Protein AF-A0A4U1FIQ8-F1 (afdb_monomer_lite)

Foldseek 3Di:
DVVVVVVVVVVVVVVVVVVVVVVVVVVVVVVVVVVVVVVVVVVVVVVVVVVVVVVVVVVVVVVVVVVVVVVVVVVVVVVVVVVVVVVVVVVVVVVVVVVVVVVCVVCVVVVVVVLVVLCVVLVVVVLVVLVVVLVVLLVVLVVLLVVLLVVLVVLLVVLVVLLVVLLVLVVVLLVVLVVLLVVVLVLLVVVLVLLVVVLVVCVVCPPPNPPDPPCLVPLVVNLVSLVVSLVVLVVSLCQLDPDNLVVSVVSLVVSVVSLVVSLVSVVLLQQLLQPLVRHTDPLNVLSVVLVVLVVLQSVQSNCSSNVVLCLNPLSVVLSVLSVVLSVLSVVCSVPVPPPDPSVVVSSVSSVVSSVSSVVNSVSRPDDPPPRDDQDDPRSSVVSSVSSVVSSVVSVVSSVVSSVVLVVLSVVLSVLSVVLSVLVSVLSRDDDDDPPPDDPVVPVVVVVSVVSVVVSVVSVVVSVVSSVSSVVSSCSSCVVVVVVVLVVVCVVDVDDSPPVVVVSVVD

InterPro 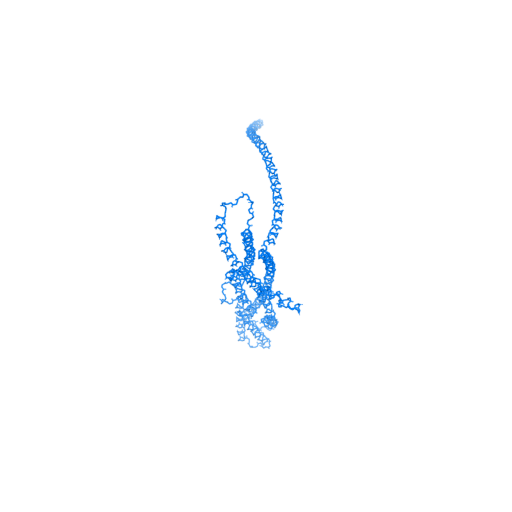domains:
  IPR052845 Axonemal dynein light chain domain-containing protein [PTHR23052] (1-506)

Organism: Monodon monoceros (NCBI:txid40151)

Radius of gyration: 51.22 Å; chains: 1; bounding box: 124×39×164 Å

pLDDT: mean 81.94, std 13.58, range [38.56, 96.5]

Sequence (506 aa):
MLDQIAWHMTDFYKDMVTQRVMDQRILEELYNFNNVIEELTRELCLVQAHDMKLTKEAEKAHRALAQALLDAEKNARIVEEYHDLYTLQRGRMESDIKQLMAERDIWSSATYELSVKVIERNKVMLAKRLYLNEKGWNKYAKHFIILLSTKDTADLAMLQKLTEKWRNLVNKFKQEVEQNEESTREKLQSVKDGLVKWQQFFRNNTGKDILSRSKENRFESVVPDFKQWQKMLTEDKDKFSGDLLVSKYDCLKIIKHLQESWADIGLGIFSRHKNMEGKLPPEQKHMEEIVKSTGRLYKEFEIRINGDNGISKILPSLVSSLEFCSFKLESLLEFPELLLEEWEGLNEKINEMRSQLDASLNVIGTVPQYIDVDSGSVLQTHIFNMIQQWLLKIGNEVNNGNMELQRQMDELHIPMIQWMVNFLILMVPDFPDPDTVIKLEEESAEKRDLGIAKLELDAIALAKLLSRYSIYLSSCCKEMVTAMALSKAGHLGKNPTKELNELDKM

Secondary structure (DSSP, 8-state):
--HHHHHHHHHHHHHHHHHHHHHHHHHHHHHHHHHHHHHHHHHHHHHHHHHHHHHHHHHHHHHHHHHHHHHHHHHHHHHHHHHHHHHHHHHHHHHHHHHHHHHHHHHHHHHHHHHHHHHHHTT-HHHHHHHHHHHHHHHHHHHHHHHHHHHHHHHHHHHHHHHHHHHHHHHHHHHHHHHHHHHHHHHHHHHHHHHHHHHHHHHHS-SS-S--TT-HHHHTTHHHHHHHHHHHHHHHHHTTSHHHHHHHHHHHHHHHHHHHHHHHHHHHHHHHS--TT-PPPTHHHHHHHHHHHHHHHHHHHHHHHHTTTTHHHHHHHHHHHHHHHHHHHHHHHH-TT-TTHHHHHHHHHHHHHHHHHHHHHHHTTPPPTTS-S--THHHHHHHHHHHHHHHHHHHHHHHHHHHHHHHHHHHHHHHHHHHHHHHHHHHSPP---TTS-TTSHHHHHHHHHHHHHHHHHHHHHHHHHHHHHHHHHHHHHHHHHHHHHHHHHHH--S-THHHHHHHTT-

Structure (mmCIF, N/CA/C/O backbone):
data_AF-A0A4U1FIQ8-F1
#
_entry.id   AF-A0A4U1FIQ8-F1
#
loop_
_atom_site.group_PDB
_atom_site.id
_atom_site.type_symbol
_atom_site.label_atom_id
_atom_site.label_alt_id
_atom_site.label_comp_id
_atom_site.label_asym_id
_atom_site.label_entity_id
_atom_site.label_seq_id
_atom_site.pdbx_PDB_ins_code
_atom_site.Cartn_x
_atom_site.Cartn_y
_atom_site.Cartn_z
_atom_site.occupancy
_atom_site.B_iso_or_equiv
_atom_site.auth_seq_id
_atom_site.auth_comp_id
_atom_site.auth_asym_id
_atom_site.auth_atom_id
_atom_site.pdbx_PDB_model_num
ATOM 1 N N . MET A 1 1 ? 82.896 7.543 101.809 1.00 58.00 1 MET A N 1
ATOM 2 C CA . MET A 1 1 ? 84.051 7.217 100.943 1.00 58.00 1 MET A CA 1
ATOM 3 C C . MET A 1 1 ? 83.858 5.963 100.084 1.00 58.00 1 MET A C 1
ATOM 5 O O . MET A 1 1 ? 84.537 5.902 99.078 1.00 58.00 1 MET A O 1
ATOM 9 N N . LEU A 1 2 ? 82.946 5.012 100.380 1.00 58.84 2 LEU A N 1
ATOM 10 C CA . LEU A 1 2 ? 82.710 3.837 99.507 1.00 58.84 2 LEU A CA 1
ATOM 11 C C . LEU A 1 2 ? 81.453 3.940 98.630 1.00 58.84 2 LEU A C 1
ATOM 13 O O . LEU A 1 2 ? 81.578 3.696 97.440 1.00 58.84 2 LEU A O 1
ATOM 17 N N . ASP A 1 3 ? 80.306 4.411 99.144 1.00 59.88 3 ASP A N 1
ATOM 18 C CA . ASP A 1 3 ? 79.106 4.627 98.307 1.00 59.88 3 ASP A CA 1
ATOM 19 C C . ASP A 1 3 ? 79.336 5.656 97.203 1.00 59.88 3 ASP A C 1
ATOM 21 O O . ASP A 1 3 ? 78.649 5.587 96.207 1.00 59.88 3 ASP A O 1
ATOM 25 N N . GLN A 1 4 ? 80.328 6.549 97.351 1.00 58.34 4 GLN A N 1
ATOM 26 C CA . GLN A 1 4 ? 80.771 7.537 96.356 1.00 58.34 4 GLN A CA 1
ATOM 27 C C . GLN A 1 4 ? 81.650 6.906 95.262 1.00 58.34 4 GLN A C 1
ATOM 29 O O . GLN A 1 4 ? 81.562 7.271 94.096 1.00 58.34 4 GLN A O 1
ATOM 34 N N . ILE A 1 5 ? 82.470 5.918 95.635 1.00 57.66 5 ILE A N 1
ATOM 35 C CA . ILE A 1 5 ? 83.275 5.117 94.702 1.00 57.66 5 ILE A CA 1
ATOM 36 C C . ILE A 1 5 ? 82.378 4.115 93.970 1.00 57.66 5 ILE A C 1
ATOM 38 O O . ILE A 1 5 ? 82.508 3.956 92.762 1.00 57.66 5 ILE A O 1
ATOM 42 N N . ALA A 1 6 ? 81.425 3.493 94.667 1.00 70.06 6 ALA A N 1
ATOM 43 C CA . ALA A 1 6 ? 80.363 2.702 94.063 1.00 70.06 6 ALA A CA 1
ATOM 44 C C . ALA A 1 6 ? 79.458 3.589 93.212 1.00 70.06 6 ALA A C 1
ATOM 46 O O . ALA A 1 6 ? 79.083 3.171 92.127 1.00 70.06 6 ALA A O 1
ATOM 47 N N . TRP A 1 7 ? 79.184 4.825 93.643 1.00 54.94 7 TRP A N 1
ATOM 48 C CA . TRP A 1 7 ? 78.467 5.811 92.838 1.00 54.94 7 TRP A CA 1
ATOM 49 C C . TRP A 1 7 ? 79.190 6.062 91.523 1.00 54.94 7 TRP A C 1
ATOM 51 O O . TRP A 1 7 ? 78.577 5.915 90.479 1.00 54.94 7 TRP A O 1
ATOM 61 N N . HIS A 1 8 ? 80.498 6.329 91.546 1.00 67.75 8 HIS A N 1
ATOM 62 C CA . HIS A 1 8 ? 81.280 6.555 90.328 1.00 67.75 8 HIS A CA 1
ATOM 63 C C . HIS A 1 8 ? 81.497 5.297 89.493 1.00 67.75 8 HIS A C 1
ATOM 65 O O . HIS A 1 8 ? 81.521 5.391 88.273 1.00 67.75 8 HIS A O 1
ATOM 71 N N . MET A 1 9 ? 81.627 4.118 90.103 1.00 69.94 9 MET A N 1
ATOM 72 C CA . MET A 1 9 ? 81.644 2.865 89.347 1.00 69.94 9 MET A CA 1
ATOM 73 C C . MET A 1 9 ? 80.279 2.576 88.731 1.00 69.94 9 MET A C 1
ATOM 75 O O . MET A 1 9 ? 80.232 2.091 87.612 1.00 69.94 9 MET A O 1
ATOM 79 N N . THR A 1 10 ? 79.181 2.900 89.414 1.00 67.94 10 THR A N 1
ATOM 80 C CA . THR A 1 10 ? 77.821 2.744 88.889 1.00 67.94 10 THR A CA 1
ATOM 81 C C . THR A 1 10 ? 77.567 3.755 87.780 1.00 67.94 10 THR A C 1
ATOM 83 O O . THR A 1 10 ? 76.954 3.381 86.793 1.00 67.94 10 THR A O 1
ATOM 86 N N . ASP A 1 11 ? 78.068 4.986 87.895 1.00 70.81 11 ASP A N 1
ATOM 87 C CA . ASP A 1 11 ? 77.987 6.007 86.846 1.00 70.81 11 ASP A CA 1
ATOM 88 C C . ASP A 1 11 ? 78.879 5.670 85.654 1.00 70.81 11 ASP A C 1
ATOM 90 O O . ASP A 1 11 ? 78.393 5.650 84.536 1.00 70.81 11 ASP A O 1
ATOM 94 N N . PHE A 1 12 ? 80.139 5.285 85.860 1.00 80.75 12 PHE A N 1
ATOM 95 C CA . PHE A 1 12 ? 81.019 4.881 84.762 1.00 80.75 12 PHE A CA 1
ATOM 96 C C . PHE A 1 12 ? 80.520 3.604 84.081 1.00 80.75 12 PHE A C 1
ATOM 98 O O . PHE A 1 12 ? 80.614 3.460 82.868 1.00 80.75 12 PHE A O 1
ATOM 105 N N . TYR A 1 13 ? 79.960 2.667 84.848 1.00 78.69 13 TYR A N 1
ATOM 106 C CA . TYR A 1 13 ? 79.347 1.466 84.295 1.00 78.69 13 TYR A CA 1
ATOM 107 C C . TYR A 1 13 ? 78.029 1.786 83.588 1.00 78.69 13 TYR A C 1
ATOM 109 O O . TYR A 1 13 ? 77.780 1.224 82.528 1.00 78.69 13 TYR A O 1
ATOM 117 N N . LYS A 1 14 ? 77.213 2.709 84.113 1.00 78.12 14 LYS A N 1
ATOM 118 C CA . LYS A 1 14 ? 76.032 3.232 83.414 1.00 78.12 14 LYS A CA 1
ATOM 119 C C . LYS A 1 14 ? 76.436 3.895 82.107 1.00 78.12 14 LYS A C 1
ATOM 121 O O . LYS A 1 14 ? 75.864 3.521 81.098 1.00 78.12 14 LYS A O 1
ATOM 126 N N . ASP A 1 15 ? 77.435 4.768 82.104 1.00 85.12 15 ASP A N 1
ATOM 127 C CA . ASP A 1 15 ? 77.942 5.450 80.911 1.00 85.12 15 ASP A CA 1
ATOM 128 C C . ASP A 1 15 ? 78.559 4.470 79.914 1.00 85.12 15 ASP A C 1
ATOM 130 O O . ASP A 1 15 ? 78.320 4.558 78.718 1.00 85.12 15 ASP A O 1
ATOM 134 N N . MET A 1 16 ? 79.300 3.465 80.382 1.00 83.62 16 MET A N 1
ATOM 135 C CA . MET A 1 16 ? 79.847 2.423 79.513 1.00 83.62 16 MET A CA 1
ATOM 136 C C . MET A 1 16 ? 78.740 1.534 78.924 1.00 83.62 16 MET A C 1
ATOM 138 O O . MET A 1 16 ? 78.828 1.114 77.770 1.00 83.62 16 MET A O 1
ATOM 142 N N . VAL A 1 17 ? 77.694 1.232 79.696 1.00 83.25 17 VAL A N 1
ATOM 143 C CA . VAL A 1 17 ? 76.531 0.471 79.226 1.00 83.25 17 VAL A CA 1
ATOM 144 C C . VAL A 1 17 ? 75.677 1.312 78.276 1.00 83.25 17 VAL A C 1
ATOM 146 O O . VAL A 1 17 ? 75.280 0.788 77.240 1.00 83.25 17 VAL A O 1
ATOM 149 N N . THR A 1 18 ? 75.431 2.596 78.553 1.00 83.00 18 THR A N 1
ATOM 150 C CA . THR A 1 18 ? 74.723 3.495 77.629 1.00 83.00 18 THR A CA 1
ATOM 151 C C . THR A 1 18 ? 75.533 3.723 76.360 1.00 83.00 18 THR A C 1
ATOM 153 O O . THR A 1 18 ? 74.947 3.654 75.288 1.00 83.00 18 THR A O 1
ATOM 156 N N . GLN A 1 19 ? 76.859 3.880 76.441 1.00 84.56 19 GLN A N 1
ATOM 157 C CA . GLN A 1 19 ? 77.751 3.940 75.280 1.00 84.56 19 GLN A CA 1
ATOM 158 C C . GLN A 1 19 ? 77.637 2.664 74.443 1.00 84.56 19 GLN A C 1
ATOM 160 O O . GLN A 1 19 ? 77.425 2.741 73.242 1.00 84.56 19 GLN A O 1
ATOM 165 N N . ARG A 1 20 ? 77.681 1.483 75.071 1.00 84.00 20 ARG A N 1
ATOM 166 C CA . ARG A 1 20 ? 77.549 0.201 74.364 1.00 84.00 20 ARG A CA 1
ATOM 167 C C . ARG A 1 20 ? 76.166 0.020 73.729 1.00 84.00 20 ARG A C 1
ATOM 169 O O . ARG A 1 20 ? 76.079 -0.495 72.621 1.00 84.00 20 ARG A O 1
ATOM 176 N N . VAL A 1 21 ? 75.097 0.449 74.404 1.00 85.44 21 VAL A N 1
ATOM 177 C CA . VAL A 1 21 ? 73.730 0.454 73.848 1.00 85.44 21 VAL A CA 1
ATOM 178 C C . VAL A 1 21 ? 73.610 1.462 72.700 1.00 85.44 21 VAL A C 1
ATOM 180 O O . VAL A 1 21 ? 72.970 1.158 71.697 1.00 85.44 21 VAL A O 1
ATOM 183 N N . MET A 1 22 ? 74.236 2.638 72.812 1.00 85.50 22 MET A N 1
ATOM 184 C CA . MET A 1 22 ? 74.303 3.627 71.734 1.00 85.50 22 MET A CA 1
ATOM 185 C C . MET A 1 22 ? 75.074 3.084 70.531 1.00 85.50 22 MET A C 1
ATOM 187 O O . MET A 1 22 ? 74.555 3.149 69.424 1.00 85.50 22 MET A O 1
ATOM 191 N N . ASP A 1 23 ? 76.249 2.490 70.732 1.00 86.75 23 ASP A N 1
ATOM 192 C CA . ASP A 1 23 ? 77.054 1.881 69.669 1.00 86.75 23 ASP A CA 1
ATOM 193 C C . ASP A 1 23 ? 76.302 0.723 68.998 1.00 86.75 23 ASP A C 1
ATOM 195 O O . ASP A 1 23 ? 76.307 0.612 67.775 1.00 86.75 23 ASP A O 1
ATOM 199 N N . GLN A 1 24 ? 75.598 -0.106 69.778 1.00 85.50 24 GLN A N 1
ATOM 200 C CA . GLN A 1 24 ? 74.755 -1.180 69.248 1.00 85.50 24 GLN A CA 1
ATOM 201 C C . GLN A 1 24 ? 73.606 -0.627 68.400 1.00 85.50 24 GLN A C 1
ATOM 203 O O . GLN A 1 24 ? 73.362 -1.125 67.304 1.00 85.50 24 GLN A O 1
ATOM 208 N N . ARG A 1 25 ? 72.943 0.439 68.859 1.00 87.25 25 ARG A N 1
ATOM 209 C CA . ARG A 1 25 ? 71.881 1.094 68.092 1.00 87.25 25 ARG A CA 1
ATOM 210 C C . ARG A 1 25 ? 72.418 1.771 66.832 1.00 87.25 25 ARG A C 1
ATOM 212 O O . ARG A 1 25 ? 71.784 1.679 65.793 1.00 87.25 25 ARG A O 1
ATOM 219 N N . ILE A 1 26 ? 73.592 2.400 66.888 1.00 87.12 26 ILE A N 1
ATOM 220 C CA . ILE A 1 26 ? 74.260 2.959 65.703 1.00 87.12 26 ILE A CA 1
ATOM 221 C C . ILE A 1 26 ? 74.598 1.842 64.714 1.00 87.12 26 ILE A C 1
ATOM 223 O O . ILE A 1 26 ? 74.383 2.013 63.519 1.00 87.12 26 ILE A O 1
ATOM 227 N N . LEU A 1 27 ? 75.086 0.694 65.188 1.00 87.44 27 LEU A N 1
ATOM 228 C CA . LEU A 1 27 ? 75.381 -0.456 64.335 1.00 87.44 27 LEU A CA 1
ATOM 229 C C . LEU A 1 27 ? 74.110 -1.016 63.672 1.00 87.44 27 LEU A C 1
ATOM 231 O O . LEU A 1 27 ? 74.135 -1.322 62.483 1.00 87.44 27 LEU A O 1
ATOM 235 N N . GLU A 1 28 ? 73.003 -1.109 64.414 1.00 87.69 28 GLU A N 1
ATOM 236 C CA . GLU A 1 28 ? 71.689 -1.508 63.888 1.00 87.69 28 GLU A CA 1
ATOM 237 C C . GLU A 1 28 ? 71.165 -0.509 62.846 1.00 87.69 28 GLU A C 1
ATOM 239 O O . GLU A 1 28 ? 70.741 -0.920 61.768 1.00 87.69 28 GLU A O 1
ATOM 244 N N . GLU A 1 29 ? 71.247 0.797 63.113 1.00 88.50 29 GLU A N 1
ATOM 245 C CA . GLU A 1 29 ? 70.850 1.839 62.157 1.00 88.50 29 GLU A CA 1
ATOM 246 C C . GLU A 1 29 ? 71.753 1.855 60.915 1.00 88.50 29 GLU A C 1
ATOM 248 O O . GLU A 1 29 ? 71.257 2.021 59.804 1.00 88.50 29 GLU A O 1
ATOM 253 N N . LEU A 1 30 ? 73.063 1.620 61.059 1.00 90.06 30 LEU A N 1
ATOM 254 C CA . LEU A 1 30 ? 73.985 1.478 59.925 1.00 90.06 30 LEU A CA 1
ATOM 255 C C . LEU A 1 30 ? 73.667 0.236 59.090 1.00 90.06 30 LEU A C 1
ATOM 257 O O . LEU A 1 30 ? 73.730 0.296 57.864 1.00 90.06 30 LEU A O 1
ATOM 261 N N . TYR A 1 31 ? 73.301 -0.872 59.734 1.00 88.44 31 TYR A N 1
ATOM 262 C CA . TYR A 1 31 ? 72.878 -2.088 59.045 1.00 88.44 31 TYR A CA 1
ATOM 263 C C . TYR A 1 31 ? 71.552 -1.877 58.303 1.00 88.44 31 TYR A C 1
ATOM 265 O O . TYR A 1 31 ? 71.445 -2.220 57.127 1.00 88.44 31 TYR A O 1
ATOM 273 N N . ASN A 1 32 ? 70.570 -1.234 58.942 1.00 88.75 32 ASN A N 1
ATOM 274 C CA . ASN A 1 32 ? 69.304 -0.859 58.311 1.00 88.75 32 ASN A CA 1
ATOM 275 C C . ASN A 1 32 ? 69.522 0.101 57.135 1.00 88.75 32 ASN A C 1
ATOM 277 O O . ASN A 1 32 ? 68.947 -0.096 56.068 1.00 88.75 32 ASN A O 1
ATOM 281 N N . PHE A 1 33 ? 70.384 1.104 57.300 1.00 90.75 33 PHE A N 1
ATOM 282 C CA . PHE A 1 33 ? 70.745 2.044 56.242 1.00 90.75 33 PHE A CA 1
ATOM 283 C C . PHE A 1 33 ? 71.425 1.341 55.066 1.00 90.75 33 PHE A C 1
ATOM 285 O O . PHE A 1 33 ? 71.068 1.593 53.917 1.00 90.75 33 PHE A O 1
ATOM 292 N N . ASN A 1 34 ? 72.354 0.422 55.340 1.00 93.12 34 ASN A N 1
ATOM 293 C CA . ASN A 1 34 ? 72.991 -0.379 54.300 1.00 93.12 34 ASN A CA 1
ATOM 294 C C . ASN A 1 34 ? 71.965 -1.246 53.553 1.00 93.12 34 ASN A C 1
ATOM 296 O O . ASN A 1 34 ? 71.967 -1.253 52.327 1.00 93.12 34 ASN A O 1
ATOM 300 N N . ASN A 1 35 ? 71.034 -1.888 54.267 1.00 90.12 35 ASN A N 1
ATOM 301 C CA . ASN A 1 35 ? 69.963 -2.676 53.648 1.00 90.12 35 ASN A CA 1
ATOM 302 C C . ASN A 1 35 ? 69.053 -1.816 52.754 1.00 90.12 35 ASN A C 1
ATOM 304 O O . ASN A 1 35 ? 68.734 -2.220 51.639 1.00 90.12 35 ASN A O 1
ATOM 308 N N . VAL A 1 36 ? 68.674 -0.613 53.203 1.00 92.81 36 VAL A N 1
ATOM 309 C CA . VAL A 1 36 ? 67.866 0.329 52.405 1.00 92.81 36 VAL A CA 1
ATOM 310 C C . VAL A 1 36 ? 68.636 0.817 51.175 1.00 92.81 36 VAL A C 1
ATOM 312 O O . VAL A 1 36 ? 68.052 0.929 50.098 1.00 92.81 36 VAL A O 1
ATOM 315 N N . ILE A 1 37 ? 69.942 1.081 51.294 1.00 92.25 37 ILE A N 1
ATOM 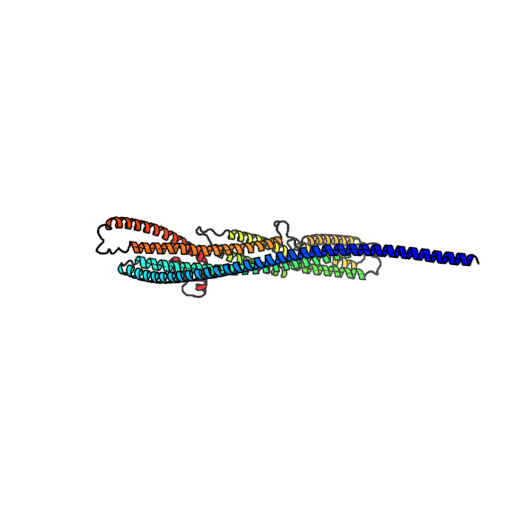316 C CA . ILE A 1 37 ? 70.789 1.433 50.144 1.00 92.25 37 ILE A CA 1
ATOM 317 C C . ILE A 1 37 ? 70.887 0.271 49.158 1.00 92.25 37 ILE A C 1
ATOM 319 O O . ILE A 1 37 ? 70.789 0.499 47.952 1.00 92.25 37 ILE A O 1
ATOM 323 N N . GLU A 1 38 ? 71.084 -0.958 49.633 1.00 91.38 38 GLU A N 1
ATOM 324 C CA . GLU A 1 38 ? 71.139 -2.145 48.777 1.00 91.38 38 GLU A CA 1
ATOM 325 C C . GLU A 1 38 ? 69.811 -2.361 48.040 1.00 91.38 38 GLU A C 1
ATOM 327 O O . GLU A 1 38 ? 69.814 -2.602 46.830 1.00 91.38 38 GLU A O 1
ATOM 332 N N . GLU A 1 39 ? 68.678 -2.192 48.727 1.00 91.25 39 GLU A N 1
ATOM 333 C CA . GLU A 1 39 ? 67.345 -2.271 48.126 1.00 91.25 39 GLU A CA 1
ATOM 334 C C . GLU A 1 39 ? 67.125 -1.162 47.087 1.00 91.25 39 GLU A C 1
ATOM 336 O O . GLU A 1 39 ? 66.777 -1.461 45.945 1.00 91.25 39 GLU A O 1
ATOM 341 N N . LEU A 1 40 ? 67.432 0.098 47.419 1.00 93.19 40 LEU A N 1
ATOM 342 C CA . LEU A 1 40 ? 67.371 1.225 46.478 1.00 93.19 40 LEU A CA 1
ATOM 343 C C . LEU A 1 40 ? 68.276 1.015 45.261 1.00 93.19 40 LEU A C 1
ATOM 345 O O . LEU A 1 40 ? 67.886 1.338 44.142 1.00 93.19 40 LEU A O 1
ATOM 349 N N . THR A 1 41 ? 69.471 0.459 45.460 1.00 91.56 41 THR A N 1
ATOM 350 C CA . THR A 1 41 ? 70.408 0.163 44.368 1.00 91.56 41 THR A CA 1
ATOM 351 C C . THR A 1 41 ? 69.849 -0.935 43.466 1.00 91.56 41 THR A C 1
ATOM 353 O O . THR A 1 41 ? 69.920 -0.818 42.241 1.00 91.56 41 THR A O 1
ATOM 356 N N . ARG A 1 42 ? 69.229 -1.972 44.044 1.00 92.31 42 ARG A N 1
ATOM 357 C CA . ARG A 1 42 ? 68.568 -3.037 43.281 1.00 92.31 42 ARG A CA 1
ATOM 358 C C . ARG A 1 42 ? 67.388 -2.498 42.475 1.00 92.31 42 ARG A C 1
ATOM 360 O O . ARG A 1 42 ? 67.298 -2.788 41.283 1.00 92.31 42 ARG A O 1
ATOM 367 N N . GLU A 1 43 ? 66.520 -1.701 43.094 1.00 92.88 43 GLU A N 1
ATOM 368 C CA . GLU A 1 43 ? 65.383 -1.075 42.411 1.00 92.88 43 GLU A CA 1
ATOM 369 C C . GLU A 1 43 ? 65.854 -0.107 41.316 1.00 92.88 43 GLU A C 1
ATOM 371 O O . GLU A 1 43 ? 65.320 -0.130 40.210 1.00 92.88 43 GLU A O 1
ATOM 376 N N . LEU A 1 44 ? 66.921 0.666 41.548 1.00 93.69 44 LEU A N 1
ATOM 377 C CA . LEU A 1 44 ? 67.511 1.530 40.524 1.00 93.69 44 LEU A CA 1
ATOM 378 C C . LEU A 1 44 ? 68.032 0.722 39.325 1.00 93.69 44 LEU A C 1
ATOM 380 O O . LEU A 1 44 ? 67.785 1.104 38.181 1.00 93.69 44 LEU A O 1
ATOM 384 N N . CYS A 1 45 ? 68.704 -0.410 39.558 1.00 90.50 45 CYS A N 1
ATOM 385 C CA . CYS A 1 45 ? 69.124 -1.308 38.479 1.00 90.50 45 CYS A CA 1
ATOM 386 C C . CYS A 1 45 ? 67.927 -1.886 37.704 1.00 90.50 45 CYS A C 1
ATOM 388 O O . CYS A 1 45 ? 67.990 -1.998 36.477 1.00 90.50 45 CYS A O 1
ATOM 390 N N . LEU A 1 46 ? 66.831 -2.229 38.391 1.00 92.62 46 LEU A N 1
ATOM 391 C CA . LEU A 1 46 ? 65.599 -2.708 37.754 1.00 92.62 46 LEU A CA 1
ATOM 392 C C . LEU A 1 46 ? 64.930 -1.616 36.910 1.00 92.62 46 LEU A C 1
ATOM 394 O O . LEU A 1 46 ? 64.545 -1.886 35.771 1.00 92.62 46 LEU A O 1
ATOM 398 N N . VAL A 1 47 ? 64.851 -0.385 37.423 1.00 93.12 47 VAL A N 1
ATOM 399 C CA . VAL A 1 47 ? 64.322 0.776 36.692 1.00 93.12 47 VAL A CA 1
ATOM 400 C C . VAL A 1 47 ? 65.172 1.067 35.458 1.00 93.12 47 VAL A C 1
ATOM 402 O O . VAL A 1 47 ? 64.624 1.184 34.370 1.00 93.12 47 VAL A O 1
ATOM 405 N N . GLN A 1 48 ? 66.503 1.074 35.570 1.00 91.44 48 GLN A N 1
ATOM 406 C CA . GLN A 1 48 ? 67.389 1.274 34.415 1.00 91.44 48 GLN A CA 1
ATOM 407 C C . GLN A 1 48 ? 67.226 0.179 33.350 1.00 91.44 48 GLN A C 1
ATOM 409 O O . GLN A 1 48 ? 67.209 0.466 32.149 1.00 91.44 48 GLN A O 1
ATOM 414 N N . ALA A 1 49 ? 67.083 -1.083 33.766 1.00 91.75 49 ALA A N 1
ATOM 415 C CA . ALA A 1 49 ? 66.824 -2.187 32.844 1.00 91.75 49 ALA A CA 1
ATOM 416 C C . ALA A 1 49 ? 65.460 -2.038 32.148 1.00 91.75 49 ALA A C 1
ATOM 418 O O . ALA A 1 49 ? 65.348 -2.281 30.940 1.00 91.75 49 ALA A O 1
ATOM 419 N N . HIS A 1 50 ? 64.439 -1.611 32.893 1.00 93.56 50 HIS A N 1
ATOM 420 C CA . HIS A 1 50 ? 63.111 -1.325 32.367 1.00 93.56 50 HIS A CA 1
ATOM 421 C C . HIS A 1 50 ? 63.123 -0.142 31.393 1.00 93.56 50 HIS A C 1
ATOM 423 O O . HIS A 1 50 ? 62.602 -0.275 30.290 1.00 93.56 50 HIS A O 1
ATOM 429 N N . ASP A 1 51 ? 63.788 0.963 31.725 1.00 94.00 51 ASP A N 1
ATOM 430 C CA . ASP A 1 51 ? 63.921 2.140 30.860 1.00 94.00 51 ASP A CA 1
ATOM 431 C C . ASP A 1 51 ? 64.649 1.804 29.559 1.00 94.00 51 ASP A C 1
ATOM 433 O O . ASP A 1 51 ? 64.225 2.208 28.473 1.00 94.00 51 ASP A O 1
ATOM 437 N N . MET A 1 52 ? 65.705 0.989 29.627 1.00 92.44 52 MET A N 1
ATOM 438 C CA . MET A 1 52 ? 66.399 0.517 28.429 1.00 92.44 52 MET A CA 1
ATOM 439 C C . MET A 1 52 ? 65.498 -0.378 27.562 1.00 92.44 52 MET A C 1
ATOM 441 O O . MET A 1 52 ? 65.574 -0.327 26.331 1.00 92.44 52 MET A O 1
ATOM 445 N N . LYS A 1 53 ? 64.629 -1.191 28.177 1.00 94.00 53 LYS A N 1
ATOM 446 C CA . LYS A 1 53 ? 63.635 -1.999 27.456 1.00 94.00 53 LYS A CA 1
ATOM 447 C C . LYS A 1 53 ? 62.553 -1.120 26.822 1.00 94.00 53 LYS A C 1
ATOM 449 O O . LYS A 1 53 ? 62.304 -1.269 25.627 1.00 94.00 53 LYS A O 1
ATOM 454 N N . LEU A 1 54 ? 61.981 -0.182 27.577 1.00 94.00 54 LEU A N 1
ATOM 455 C CA . LEU A 1 54 ? 60.997 0.783 27.087 1.00 94.00 54 LEU A CA 1
ATOM 456 C C . LEU A 1 54 ? 61.552 1.611 25.931 1.00 94.00 54 LEU A C 1
ATOM 458 O O . LEU A 1 54 ? 60.871 1.785 24.929 1.00 94.00 54 LEU A O 1
ATOM 462 N N . THR A 1 55 ? 62.801 2.067 26.026 1.00 92.31 55 THR A N 1
ATOM 463 C CA . THR A 1 55 ? 63.453 2.838 24.959 1.00 92.31 55 THR A CA 1
ATOM 464 C C . THR A 1 55 ? 63.566 2.008 23.679 1.00 92.31 55 THR A C 1
ATOM 466 O O . THR A 1 55 ? 63.193 2.474 22.605 1.00 92.31 55 THR A O 1
ATOM 469 N N . LYS A 1 56 ? 63.985 0.738 23.778 1.00 93.75 56 LYS A N 1
ATOM 470 C CA . LYS A 1 56 ? 64.044 -0.174 22.620 1.00 93.75 56 LYS A CA 1
ATOM 471 C C . LYS A 1 56 ? 62.665 -0.447 22.016 1.00 93.75 56 LYS A C 1
ATOM 473 O O . LYS A 1 56 ? 62.538 -0.543 20.793 1.00 93.75 56 LYS A O 1
ATOM 478 N N . GLU A 1 57 ? 61.639 -0.596 22.849 1.00 93.88 57 GLU A N 1
ATOM 479 C CA . GLU A 1 57 ? 60.255 -0.776 22.399 1.00 93.88 57 GLU A CA 1
ATOM 480 C C . GLU A 1 57 ? 59.709 0.492 21.730 1.00 93.88 57 GLU A C 1
ATOM 482 O O . GLU A 1 57 ? 59.124 0.396 20.651 1.00 93.88 57 GLU A O 1
ATOM 487 N N . ALA A 1 58 ? 59.988 1.672 22.289 1.00 93.81 58 ALA A N 1
ATOM 488 C CA . ALA A 1 58 ? 59.636 2.965 21.712 1.00 93.81 58 ALA A CA 1
ATOM 489 C C . ALA A 1 58 ? 60.327 3.186 20.360 1.00 93.81 58 ALA A C 1
ATOM 491 O O . ALA A 1 58 ? 59.672 3.550 19.387 1.00 93.81 58 ALA A O 1
ATOM 492 N N . GLU A 1 59 ? 61.620 2.879 20.236 1.00 93.88 59 GLU A N 1
ATOM 493 C CA . GLU A 1 59 ? 62.339 2.938 18.958 1.00 93.88 59 GLU A CA 1
ATOM 494 C C . GLU A 1 59 ? 61.773 1.964 17.920 1.00 93.88 59 GLU A C 1
ATOM 496 O O . GLU A 1 59 ? 61.705 2.280 16.728 1.00 93.88 59 GLU A O 1
ATOM 501 N N . LYS A 1 60 ? 61.382 0.757 18.345 1.00 95.06 60 LYS A N 1
ATOM 502 C CA . LYS A 1 60 ? 60.740 -0.223 17.461 1.00 95.06 60 LYS A CA 1
ATOM 503 C C . LYS A 1 60 ? 59.368 0.275 17.005 1.00 95.06 60 LYS A C 1
ATOM 505 O O . LYS A 1 60 ? 59.058 0.153 15.821 1.00 95.06 60 LYS A O 1
ATOM 510 N N . ALA A 1 61 ? 58.584 0.862 17.907 1.00 93.19 61 ALA A N 1
ATOM 511 C CA . ALA A 1 61 ? 57.296 1.469 17.593 1.00 93.19 61 ALA A CA 1
ATOM 512 C C . ALA A 1 61 ? 57.456 2.666 16.645 1.00 93.19 61 ALA A C 1
ATOM 514 O O . ALA A 1 61 ? 56.748 2.737 15.646 1.00 93.19 61 ALA A O 1
ATOM 515 N N . HIS A 1 62 ? 58.435 3.545 16.873 1.00 93.62 62 HIS A N 1
ATOM 516 C CA . HIS A 1 62 ? 58.744 4.660 15.975 1.00 93.62 62 HIS A CA 1
ATOM 517 C C . HIS A 1 62 ? 59.132 4.185 14.575 1.00 93.62 62 HIS A C 1
ATOM 519 O O . HIS A 1 62 ? 58.626 4.718 13.590 1.00 93.62 62 HIS A O 1
ATOM 525 N N . ARG A 1 63 ? 59.976 3.151 14.469 1.00 94.50 63 ARG A N 1
ATOM 526 C CA . ARG A 1 63 ? 60.323 2.550 13.171 1.00 94.50 63 ARG A CA 1
ATOM 527 C C . ARG A 1 63 ? 59.109 1.932 12.479 1.00 94.50 63 ARG A C 1
ATOM 529 O O . ARG A 1 63 ? 58.937 2.130 11.281 1.00 94.50 63 ARG A O 1
ATOM 536 N N . ALA A 1 64 ? 58.254 1.229 13.222 1.00 94.75 64 ALA A N 1
ATOM 537 C CA . ALA A 1 64 ? 57.024 0.655 12.681 1.00 94.75 64 ALA A CA 1
ATOM 538 C C . ALA A 1 64 ? 56.037 1.738 12.212 1.00 94.75 64 ALA A C 1
ATOM 540 O O . ALA A 1 64 ? 55.458 1.605 11.139 1.00 94.75 64 ALA A O 1
ATOM 541 N N . LEU A 1 65 ? 55.890 2.829 12.970 1.00 95.12 65 LEU A N 1
ATOM 542 C CA . LEU A 1 65 ? 55.055 3.974 12.602 1.00 95.12 65 LEU A CA 1
ATOM 543 C C . LEU A 1 65 ? 55.595 4.700 11.368 1.00 95.12 65 LEU A C 1
ATOM 545 O O . LEU A 1 65 ? 54.821 5.023 10.475 1.00 95.12 65 LEU A O 1
ATOM 549 N N . ALA A 1 66 ? 56.910 4.916 11.280 1.00 95.19 66 ALA A N 1
ATOM 550 C CA . ALA A 1 66 ? 57.529 5.523 10.103 1.00 95.19 66 ALA A CA 1
ATOM 551 C C . ALA A 1 66 ? 57.301 4.671 8.845 1.00 95.19 66 ALA A C 1
ATOM 553 O O . ALA A 1 66 ? 56.948 5.202 7.794 1.00 95.19 66 ALA A O 1
ATOM 554 N N . GLN A 1 67 ? 57.431 3.347 8.967 1.00 95.56 67 GLN A N 1
ATOM 555 C CA . GLN A 1 67 ? 57.133 2.427 7.873 1.00 95.56 67 GLN A CA 1
ATOM 556 C C . GLN A 1 67 ? 55.646 2.460 7.492 1.00 95.56 67 GLN A C 1
ATOM 558 O O . GLN A 1 67 ? 55.321 2.579 6.315 1.00 95.56 67 GLN A O 1
ATOM 563 N N . ALA A 1 68 ? 54.744 2.430 8.477 1.00 95.56 68 ALA A N 1
ATOM 564 C CA . ALA A 1 68 ? 53.306 2.507 8.241 1.00 95.56 68 ALA A CA 1
ATOM 565 C C . ALA A 1 68 ? 52.890 3.827 7.572 1.00 95.56 68 ALA A C 1
ATOM 567 O O . ALA A 1 68 ? 52.012 3.815 6.716 1.00 95.56 68 ALA A O 1
ATOM 568 N N . LEU A 1 69 ? 53.532 4.951 7.915 1.00 95.19 69 LEU A N 1
ATOM 569 C CA . LEU A 1 69 ? 53.306 6.238 7.253 1.00 95.19 69 LEU A CA 1
ATOM 570 C C . LEU A 1 69 ? 53.762 6.215 5.794 1.00 95.19 69 LEU A C 1
ATOM 572 O O . LEU A 1 69 ? 53.015 6.659 4.926 1.00 95.19 69 LEU A O 1
ATOM 576 N N . LEU A 1 70 ? 54.945 5.663 5.512 1.00 95.94 70 LEU A N 1
ATOM 577 C CA . LEU A 1 70 ? 55.433 5.521 4.138 1.00 95.94 70 LEU A CA 1
ATOM 578 C C . LEU A 1 70 ? 54.512 4.630 3.299 1.00 95.94 70 LEU A C 1
ATOM 580 O O . LEU A 1 70 ? 54.240 4.935 2.138 1.00 95.94 70 LEU A O 1
ATOM 584 N N . ASP A 1 71 ? 54.021 3.536 3.875 1.00 95.19 71 ASP A N 1
ATOM 585 C CA . ASP A 1 71 ? 53.107 2.634 3.180 1.00 95.19 71 ASP A CA 1
ATOM 586 C C . ASP A 1 71 ? 51.716 3.264 3.010 1.00 95.19 71 ASP A C 1
ATOM 588 O O . ASP A 1 71 ? 51.109 3.123 1.950 1.00 95.19 71 ASP A O 1
ATOM 592 N N . ALA A 1 72 ? 51.236 4.035 3.990 1.00 94.94 72 ALA A N 1
ATOM 593 C CA . ALA A 1 72 ? 50.006 4.814 3.867 1.00 94.94 72 ALA A CA 1
ATOM 594 C C . ALA A 1 72 ? 50.110 5.887 2.773 1.00 94.94 72 ALA A C 1
ATOM 596 O O . ALA A 1 72 ? 49.172 6.046 1.997 1.00 94.94 72 ALA A O 1
ATOM 597 N N . GLU A 1 73 ? 51.247 6.577 2.662 1.00 94.75 73 GLU A N 1
ATOM 598 C CA . GLU A 1 73 ? 51.482 7.566 1.606 1.00 94.75 73 GLU A CA 1
ATOM 599 C C . GLU A 1 73 ? 51.500 6.911 0.219 1.00 94.75 73 GLU A C 1
ATOM 601 O O . GLU A 1 73 ? 50.842 7.393 -0.704 1.00 94.75 73 GLU A O 1
ATOM 606 N N . LYS A 1 74 ? 52.191 5.773 0.068 1.00 95.44 74 LYS A N 1
ATOM 607 C CA . LYS A 1 74 ? 52.171 4.999 -1.184 1.00 95.44 74 LYS A CA 1
ATOM 608 C C . LYS A 1 74 ? 50.760 4.541 -1.538 1.00 95.44 74 LYS A C 1
ATOM 610 O O . LYS A 1 74 ? 50.342 4.695 -2.681 1.00 95.44 74 LYS A O 1
ATOM 615 N N . ASN A 1 75 ? 50.024 4.010 -0.565 1.00 95.06 75 ASN A N 1
ATOM 616 C CA . ASN A 1 75 ? 48.649 3.567 -0.773 1.00 95.06 75 ASN A CA 1
ATOM 617 C C . ASN A 1 75 ? 47.734 4.737 -1.156 1.00 95.06 75 ASN A C 1
ATOM 619 O O . ASN A 1 75 ? 46.906 4.580 -2.047 1.00 95.06 75 ASN A O 1
ATOM 623 N N . ALA A 1 76 ? 47.903 5.910 -0.539 1.00 94.38 76 ALA A N 1
ATOM 624 C CA . ALA A 1 76 ? 47.147 7.111 -0.886 1.00 94.38 76 ALA A CA 1
ATOM 625 C C . ALA A 1 76 ? 47.405 7.546 -2.336 1.00 94.38 76 ALA A C 1
ATOM 627 O O . ALA A 1 76 ? 46.446 7.781 -3.066 1.00 94.38 76 ALA A O 1
ATOM 628 N N . ARG A 1 77 ? 48.672 7.557 -2.779 1.00 94.25 77 ARG A N 1
ATOM 629 C CA . ARG A 1 77 ? 49.025 7.856 -4.180 1.00 94.25 77 ARG A CA 1
ATOM 630 C C . ARG A 1 77 ? 48.409 6.858 -5.155 1.00 94.25 77 ARG A C 1
ATOM 632 O O . ARG A 1 77 ? 47.837 7.260 -6.156 1.00 94.25 77 ARG A O 1
ATOM 639 N N . ILE A 1 78 ? 48.464 5.564 -4.839 1.00 95.12 78 ILE A N 1
ATOM 640 C CA . ILE A 1 78 ? 47.842 4.525 -5.671 1.00 95.12 78 ILE A CA 1
ATOM 641 C C . ILE A 1 78 ? 46.327 4.759 -5.786 1.00 95.12 78 ILE A C 1
ATOM 643 O O . ILE A 1 78 ? 45.765 4.648 -6.872 1.00 95.12 78 ILE A O 1
ATOM 647 N N . VAL A 1 79 ? 45.650 5.093 -4.684 1.00 95.69 79 VAL A N 1
ATOM 648 C CA . VAL A 1 79 ? 44.207 5.390 -4.690 1.00 95.69 79 VAL A CA 1
ATOM 649 C C . VAL A 1 79 ? 43.889 6.629 -5.529 1.00 95.69 79 VAL A C 1
ATOM 651 O O . VAL A 1 79 ? 42.903 6.615 -6.265 1.00 95.69 79 VAL A O 1
ATOM 654 N N . GLU A 1 80 ? 44.713 7.671 -5.447 1.00 95.38 80 GLU A N 1
ATOM 655 C CA . GLU A 1 80 ? 44.592 8.877 -6.272 1.00 95.38 80 GLU A CA 1
ATOM 656 C C . GLU A 1 80 ? 44.758 8.548 -7.765 1.00 95.38 80 GLU A C 1
ATOM 658 O O . GLU A 1 80 ? 43.880 8.867 -8.563 1.00 95.38 80 GLU A O 1
ATOM 663 N N . GLU A 1 81 ? 45.789 7.781 -8.131 1.00 95.50 81 GLU A N 1
ATOM 664 C CA . GLU A 1 81 ? 46.000 7.312 -9.508 1.00 95.50 81 GLU A CA 1
ATOM 665 C C . GLU A 1 81 ? 44.811 6.481 -10.027 1.00 95.50 81 GLU A C 1
ATOM 667 O O . GLU A 1 81 ? 44.360 6.665 -11.161 1.00 95.50 81 GLU A O 1
ATOM 672 N N . TYR A 1 82 ? 44.249 5.588 -9.203 1.00 95.88 82 TYR A N 1
ATOM 673 C CA . TYR A 1 82 ? 43.037 4.843 -9.563 1.00 95.88 82 TYR A CA 1
ATOM 674 C C . TYR A 1 82 ? 41.821 5.755 -9.741 1.00 95.88 82 TYR A C 1
ATOM 676 O O . TYR A 1 82 ? 41.015 5.527 -10.648 1.00 95.88 82 TYR A O 1
ATOM 684 N N . HIS A 1 83 ? 41.669 6.773 -8.892 1.00 96.19 83 HIS A N 1
ATOM 685 C CA . HIS A 1 83 ? 40.584 7.742 -9.002 1.00 96.19 83 HIS A CA 1
ATOM 686 C C . HIS A 1 83 ? 40.678 8.545 -10.305 1.00 96.19 83 HIS A C 1
ATOM 688 O O . HIS A 1 83 ? 39.674 8.690 -11.012 1.00 96.19 83 HIS A O 1
ATOM 694 N N . ASP A 1 84 ? 41.879 8.991 -10.664 1.00 95.94 84 ASP A N 1
ATOM 695 C CA . ASP A 1 84 ? 42.144 9.704 -11.913 1.00 95.94 84 ASP A CA 1
ATOM 696 C C . ASP A 1 84 ? 41.864 8.818 -13.131 1.00 95.94 84 ASP A C 1
ATOM 698 O O . ASP A 1 84 ? 41.161 9.228 -14.061 1.00 95.94 84 ASP A O 1
ATOM 702 N N . LEU A 1 85 ? 42.335 7.566 -13.108 1.00 96.38 85 LEU A N 1
ATOM 703 C CA . LEU A 1 85 ? 42.070 6.591 -14.169 1.00 96.38 85 LEU A CA 1
ATOM 704 C C . LEU A 1 85 ? 40.573 6.313 -14.336 1.00 96.38 85 LEU A C 1
ATOM 706 O O . LEU A 1 85 ? 40.077 6.291 -15.468 1.00 96.38 85 LEU A O 1
ATOM 710 N N . TYR A 1 86 ? 39.843 6.137 -13.233 1.00 96.38 86 TYR A N 1
ATOM 711 C CA . TYR A 1 86 ? 38.397 5.936 -13.266 1.00 96.38 86 TYR A CA 1
ATOM 712 C C . TYR A 1 86 ? 37.674 7.164 -13.824 1.00 96.38 86 TYR A C 1
ATOM 714 O O . TYR A 1 86 ? 36.793 7.028 -14.674 1.00 96.38 86 TYR A O 1
ATOM 722 N N . THR A 1 87 ? 38.068 8.366 -13.402 1.00 95.00 87 THR A N 1
ATOM 723 C CA . THR A 1 87 ? 37.476 9.624 -13.876 1.00 95.00 87 THR A CA 1
ATOM 724 C C . THR A 1 87 ? 37.715 9.818 -15.372 1.00 95.00 87 THR A C 1
ATOM 726 O O . THR A 1 87 ? 36.784 10.152 -16.108 1.00 95.00 87 THR A O 1
ATOM 729 N N . LEU A 1 88 ? 38.921 9.513 -15.855 1.00 96.50 88 LEU A N 1
ATOM 730 C CA . LEU A 1 88 ? 39.245 9.528 -17.282 1.00 96.50 88 LEU A CA 1
ATOM 731 C C . LEU A 1 88 ? 38.440 8.487 -18.069 1.00 96.50 88 LEU A C 1
ATOM 733 O O . LEU A 1 88 ? 37.907 8.802 -19.134 1.00 96.50 88 LEU A O 1
ATOM 737 N N . GLN A 1 89 ? 38.331 7.253 -17.569 1.00 95.69 89 GLN A N 1
ATOM 738 C CA . GLN A 1 89 ? 37.553 6.203 -18.232 1.00 95.69 89 GLN A CA 1
ATOM 739 C C . GLN A 1 89 ? 36.066 6.550 -18.281 1.00 95.69 89 GLN A C 1
ATOM 741 O O . GLN A 1 89 ? 35.441 6.397 -19.330 1.00 95.69 89 GLN A O 1
ATOM 746 N N . ARG A 1 90 ? 35.513 7.054 -17.177 1.00 95.50 90 ARG A N 1
ATOM 747 C CA . ARG A 1 90 ? 34.137 7.537 -17.113 1.00 95.50 90 ARG A CA 1
ATOM 748 C C . ARG A 1 90 ? 33.916 8.676 -18.103 1.00 95.50 90 ARG A C 1
ATOM 750 O O . ARG A 1 90 ? 32.954 8.616 -18.858 1.00 95.50 90 ARG A O 1
ATOM 757 N N . GLY A 1 91 ? 34.824 9.651 -18.160 1.00 96.06 91 GLY A N 1
ATOM 758 C CA . GLY A 1 91 ? 34.750 10.762 -19.111 1.00 96.06 91 GLY A CA 1
ATOM 759 C C . GLY A 1 91 ? 34.769 10.302 -20.572 1.00 96.06 91 GLY A C 1
ATOM 760 O O . GLY A 1 91 ? 33.950 10.765 -21.366 1.00 96.06 91 GLY A O 1
ATOM 761 N N . ARG A 1 92 ? 35.642 9.344 -20.923 1.00 95.88 92 ARG A N 1
ATOM 762 C CA . ARG A 1 92 ? 35.657 8.725 -22.263 1.00 95.88 92 ARG A CA 1
ATOM 763 C C . ARG A 1 92 ? 34.343 8.013 -22.569 1.00 95.88 92 ARG A C 1
ATOM 765 O O . ARG A 1 92 ? 33.729 8.301 -23.586 1.00 95.88 92 ARG A O 1
ATOM 772 N N . MET A 1 93 ? 33.868 7.165 -21.660 1.00 96.00 93 MET A N 1
ATOM 773 C CA . MET A 1 93 ? 32.625 6.417 -21.854 1.00 96.00 93 MET A CA 1
ATOM 774 C C . MET A 1 93 ? 31.404 7.340 -21.962 1.00 96.00 93 MET A C 1
ATOM 776 O O . MET A 1 93 ? 30.537 7.118 -22.800 1.00 96.00 93 MET A O 1
ATOM 780 N N . GLU A 1 94 ? 31.339 8.407 -21.164 1.00 95.88 94 GLU A N 1
ATOM 781 C CA . GLU A 1 94 ? 30.292 9.427 -21.276 1.00 95.88 94 GLU A CA 1
ATOM 782 C C . GLU A 1 94 ? 30.354 10.169 -22.620 1.00 95.88 94 GLU A C 1
ATOM 784 O O . GLU A 1 94 ? 29.306 10.485 -23.186 1.00 95.88 94 GLU A O 1
ATOM 789 N N . SER A 1 95 ? 31.554 10.438 -23.148 1.00 95.81 95 SER A N 1
ATOM 790 C CA . SER A 1 95 ? 31.736 11.026 -24.482 1.00 95.81 95 SER A CA 1
ATOM 791 C C . SER A 1 95 ? 31.284 10.072 -25.590 1.00 95.81 95 SER A C 1
ATOM 793 O O . SER A 1 95 ? 30.514 10.478 -26.461 1.00 95.81 95 SER A O 1
ATOM 795 N N . ASP A 1 96 ? 31.693 8.806 -25.523 1.00 96.00 96 ASP A N 1
ATOM 796 C CA . ASP A 1 96 ? 31.324 7.778 -26.501 1.00 96.00 96 ASP A CA 1
ATOM 797 C C . ASP A 1 96 ? 29.807 7.544 -26.503 1.00 96.00 96 ASP A C 1
ATOM 799 O O . ASP A 1 96 ? 29.180 7.522 -27.560 1.00 96.00 96 ASP A O 1
ATOM 803 N N . ILE A 1 97 ? 29.180 7.461 -25.322 1.00 95.81 97 ILE A N 1
ATOM 804 C CA . ILE A 1 97 ? 27.720 7.344 -25.194 1.00 95.81 97 ILE A CA 1
ATOM 805 C C . ILE A 1 97 ? 27.027 8.557 -25.819 1.00 95.81 97 ILE A C 1
ATOM 807 O O . ILE A 1 97 ? 26.058 8.383 -26.556 1.00 95.81 97 ILE A O 1
ATOM 811 N N . LYS A 1 98 ? 27.511 9.781 -25.569 1.00 95.31 98 LYS A N 1
ATOM 812 C CA . LYS A 1 98 ? 26.937 10.993 -26.179 1.00 95.31 98 LYS A CA 1
ATOM 813 C C . LYS A 1 98 ? 27.037 10.962 -27.703 1.00 95.31 98 LYS A C 1
ATOM 815 O O . LYS A 1 98 ? 26.055 11.295 -28.366 1.00 95.31 98 LYS A O 1
ATOM 820 N N . GLN A 1 99 ? 28.181 10.551 -28.250 1.00 95.06 99 GLN A N 1
ATOM 821 C CA . GLN A 1 99 ? 28.358 10.424 -29.696 1.00 95.06 99 GLN A CA 1
ATOM 822 C C . GLN A 1 99 ? 27.415 9.365 -30.278 1.00 95.06 99 GLN A C 1
ATOM 824 O O . GLN A 1 99 ? 26.673 9.665 -31.210 1.00 95.06 99 GLN A O 1
ATOM 829 N N . LEU A 1 100 ? 27.371 8.168 -29.690 1.00 95.19 100 LEU A N 1
ATOM 830 C CA . LEU A 1 100 ? 26.485 7.088 -30.132 1.00 95.19 100 LEU A CA 1
ATOM 831 C C . LEU A 1 100 ? 25.005 7.478 -30.041 1.00 95.19 100 LEU A C 1
ATOM 833 O O . LEU A 1 100 ? 24.220 7.130 -30.921 1.00 95.19 100 LEU A O 1
ATOM 837 N N . MET A 1 101 ? 24.609 8.224 -29.007 1.00 92.94 101 MET A N 1
ATOM 838 C CA . MET A 1 101 ? 23.252 8.764 -28.896 1.00 92.94 101 MET A CA 1
ATOM 839 C C . MET A 1 101 ? 22.943 9.748 -30.027 1.00 92.94 101 MET A C 1
ATOM 841 O O . MET A 1 101 ? 21.879 9.645 -30.633 1.00 92.94 101 MET A O 1
ATOM 845 N N . ALA A 1 102 ? 23.869 10.657 -30.345 1.00 93.62 102 ALA A N 1
ATOM 846 C CA . ALA A 1 102 ? 23.693 11.611 -31.438 1.00 93.62 102 ALA A CA 1
ATOM 847 C C . ALA A 1 102 ? 23.616 10.909 -32.805 1.00 93.62 102 ALA A C 1
ATOM 849 O O . ALA A 1 102 ? 22.714 11.194 -33.593 1.00 93.62 102 ALA A O 1
ATOM 850 N N . GLU A 1 103 ? 24.511 9.954 -33.072 1.00 93.69 103 GLU A N 1
ATOM 851 C CA . GLU A 1 103 ? 24.487 9.145 -34.296 1.00 93.69 103 GLU A CA 1
ATOM 852 C C . GLU A 1 103 ? 23.180 8.358 -34.417 1.00 93.69 103 GLU A C 1
ATOM 854 O O . GLU A 1 103 ? 22.533 8.397 -35.466 1.00 93.69 103 GLU A O 1
ATOM 859 N N . ARG A 1 104 ? 22.744 7.698 -33.336 1.00 93.88 104 ARG A N 1
ATOM 860 C CA . ARG A 1 104 ? 21.454 6.999 -33.279 1.00 93.88 104 ARG A CA 1
ATOM 861 C C . ARG A 1 104 ? 20.302 7.938 -33.610 1.00 93.88 104 ARG A C 1
ATOM 863 O O . ARG A 1 104 ? 19.423 7.541 -34.370 1.00 93.88 104 ARG A O 1
ATOM 870 N N . ASP A 1 105 ? 20.270 9.143 -33.051 1.00 91.44 105 ASP A N 1
ATOM 871 C CA . ASP A 1 105 ? 19.168 10.087 -33.264 1.00 91.44 105 ASP A CA 1
ATOM 872 C C . ASP A 1 105 ? 19.124 10.579 -34.719 1.00 91.44 105 ASP A C 1
ATOM 874 O O . ASP A 1 105 ? 18.047 10.607 -35.325 1.00 91.44 105 ASP A O 1
ATOM 878 N N . ILE A 1 106 ? 20.288 10.864 -35.318 1.00 92.50 106 ILE A N 1
ATOM 879 C CA . ILE A 1 106 ? 20.414 11.210 -36.743 1.00 92.50 106 ILE A CA 1
ATOM 880 C C . ILE A 1 106 ? 19.922 10.052 -37.619 1.00 92.50 106 ILE A C 1
ATOM 882 O O . ILE A 1 106 ? 19.053 10.253 -38.472 1.00 92.50 106 ILE A O 1
ATOM 886 N N . TRP A 1 107 ? 20.424 8.834 -37.389 1.00 93.81 107 TRP A N 1
ATOM 887 C CA . TRP A 1 107 ? 20.017 7.649 -38.149 1.00 93.81 107 TRP A CA 1
ATOM 888 C C . TRP A 1 107 ? 18.540 7.321 -37.964 1.00 93.81 107 TRP A C 1
ATOM 890 O O . TRP A 1 107 ? 17.871 6.973 -38.935 1.00 93.81 107 TRP A O 1
ATOM 900 N N . SER A 1 108 ? 18.001 7.474 -36.756 1.00 87.38 108 SER A N 1
ATOM 901 C CA . SER A 1 108 ? 16.586 7.230 -36.467 1.00 87.38 108 SER A CA 1
ATOM 902 C C . SER A 1 108 ? 15.693 8.226 -37.206 1.00 87.38 108 SER A C 1
ATOM 904 O O . SER A 1 108 ? 14.709 7.818 -37.825 1.00 87.38 108 SER A O 1
ATOM 906 N N . SER A 1 109 ? 16.055 9.515 -37.209 1.00 88.94 109 SER A N 1
ATOM 907 C CA . SER A 1 109 ? 15.322 10.549 -37.951 1.00 88.94 109 SER A CA 1
ATOM 908 C C . SER A 1 109 ? 15.386 10.311 -39.460 1.00 88.94 109 SER A C 1
ATOM 910 O O . SER A 1 109 ? 14.353 10.301 -40.130 1.00 88.94 109 SER A O 1
ATOM 912 N N . ALA A 1 110 ? 16.582 10.053 -39.996 1.00 89.75 110 ALA A N 1
ATOM 913 C CA . ALA A 1 110 ? 16.775 9.783 -41.419 1.00 89.75 110 ALA A CA 1
ATOM 914 C C . ALA A 1 110 ? 16.016 8.524 -41.867 1.00 89.75 110 ALA A C 1
ATOM 916 O O . ALA A 1 110 ? 15.320 8.545 -42.881 1.00 89.75 110 ALA A O 1
ATOM 917 N N . THR A 1 111 ? 16.088 7.443 -41.086 1.00 87.06 111 THR A N 1
ATOM 918 C CA . THR A 1 111 ? 15.371 6.189 -41.363 1.00 87.06 111 THR A CA 1
ATOM 919 C C . THR A 1 111 ? 13.862 6.397 -41.316 1.00 87.06 111 THR A C 1
ATOM 921 O O . THR A 1 111 ? 13.152 5.892 -42.184 1.00 87.06 111 THR A O 1
ATOM 924 N N . TYR A 1 112 ? 13.355 7.184 -40.362 1.00 83.88 112 TYR A N 1
ATOM 925 C CA . TYR A 1 112 ? 11.938 7.534 -40.309 1.00 83.88 112 TYR A CA 1
ATOM 926 C C . TYR A 1 112 ? 11.499 8.300 -41.564 1.00 83.88 112 TYR A C 1
ATOM 928 O O . TYR A 1 112 ? 10.548 7.888 -42.230 1.00 83.88 112 TYR A O 1
ATOM 936 N N . GLU A 1 113 ? 12.212 9.358 -41.953 1.00 85.62 113 GLU A N 1
ATOM 937 C CA . GLU A 1 113 ? 11.893 10.114 -43.170 1.00 85.62 113 GLU A CA 1
ATOM 938 C C . GLU A 1 113 ? 11.957 9.252 -44.437 1.00 85.62 113 GLU A C 1
ATOM 940 O O . GLU A 1 113 ? 11.077 9.340 -45.300 1.00 85.62 113 GLU A O 1
ATOM 945 N N . LEU A 1 114 ? 12.976 8.398 -44.547 1.00 86.00 114 LEU A N 1
ATOM 946 C CA . LEU A 1 114 ? 13.111 7.447 -45.647 1.00 86.00 114 LEU A CA 1
ATOM 947 C C . LEU A 1 114 ? 11.951 6.453 -45.663 1.00 86.00 114 LEU A C 1
ATOM 949 O O . LEU A 1 114 ? 11.358 6.242 -46.718 1.00 86.00 114 LEU A O 1
ATOM 953 N N . SER A 1 115 ? 11.570 5.899 -44.512 1.00 83.94 115 SER A N 1
ATOM 954 C CA . SER A 1 115 ? 10.450 4.961 -44.413 1.00 83.94 115 SER A CA 1
ATOM 955 C C . SER A 1 115 ? 9.137 5.591 -44.886 1.00 83.94 115 SER A C 1
ATOM 957 O O . SER A 1 115 ? 8.406 4.970 -45.657 1.00 83.94 115 SER A O 1
ATOM 959 N N . VAL A 1 116 ? 8.871 6.857 -44.539 1.00 82.00 116 VAL A N 1
ATOM 960 C CA . VAL A 1 116 ? 7.693 7.595 -45.022 1.00 82.00 116 VAL A CA 1
ATOM 961 C C . VAL A 1 116 ? 7.743 7.763 -46.542 1.00 82.00 116 VAL A C 1
ATOM 963 O O . VAL A 1 116 ? 6.758 7.460 -47.218 1.00 82.00 116 VAL A O 1
ATOM 966 N N . LYS A 1 117 ? 8.894 8.164 -47.098 1.00 84.31 117 LYS A N 1
ATOM 967 C CA . LYS A 1 117 ? 9.086 8.290 -48.555 1.00 84.31 117 LYS A CA 1
ATOM 968 C C . LYS A 1 117 ? 8.884 6.952 -49.279 1.00 84.31 117 LYS A C 1
ATOM 970 O O . LYS A 1 117 ? 8.246 6.920 -50.330 1.00 84.31 117 LYS A O 1
ATOM 975 N N . VAL A 1 118 ? 9.387 5.850 -48.719 1.00 83.88 118 VAL A N 1
ATOM 976 C CA . VAL A 1 118 ? 9.236 4.485 -49.257 1.00 83.88 118 VAL A CA 1
ATOM 977 C C . VAL A 1 118 ? 7.775 4.033 -49.221 1.00 83.88 118 VAL A C 1
ATOM 979 O O . VAL A 1 118 ? 7.273 3.507 -50.217 1.00 83.88 118 VAL A O 1
ATOM 982 N N . ILE A 1 119 ? 7.075 4.275 -48.110 1.00 82.25 119 ILE A N 1
ATOM 983 C CA . ILE A 1 119 ? 5.648 3.968 -47.950 1.00 82.25 119 ILE A CA 1
ATOM 984 C C . ILE A 1 119 ? 4.806 4.719 -48.987 1.00 82.25 119 ILE A C 1
ATOM 986 O O . ILE A 1 119 ? 3.922 4.125 -49.609 1.00 82.25 119 ILE A O 1
ATOM 990 N N . GLU A 1 120 ? 5.079 6.010 -49.188 1.00 82.50 120 GLU A N 1
ATOM 991 C CA . GLU A 1 120 ? 4.338 6.854 -50.130 1.00 82.50 120 GLU A CA 1
ATOM 992 C C . GLU A 1 120 ? 4.627 6.474 -51.587 1.00 82.50 120 GLU A C 1
ATOM 994 O O . GLU A 1 120 ? 3.690 6.329 -52.377 1.00 82.50 120 GLU A O 1
ATOM 999 N N . ARG A 1 121 ? 5.896 6.216 -51.933 1.00 80.94 121 ARG A N 1
ATOM 1000 C CA . ARG A 1 121 ? 6.308 5.794 -53.282 1.00 80.94 121 ARG A CA 1
ATOM 1001 C C . ARG A 1 121 ? 5.714 4.442 -53.683 1.00 80.94 121 ARG A C 1
ATOM 1003 O O . ARG A 1 121 ? 5.261 4.296 -54.815 1.00 80.94 121 ARG A O 1
ATOM 1010 N N . ASN A 1 122 ? 5.681 3.481 -52.759 1.00 78.88 122 ASN A N 1
ATOM 1011 C CA . ASN A 1 122 ? 5.172 2.127 -53.009 1.00 78.88 122 ASN A CA 1
ATOM 1012 C C . ASN A 1 122 ? 3.678 1.957 -52.670 1.00 78.88 122 ASN A C 1
ATOM 1014 O O . ASN A 1 122 ? 3.153 0.849 -52.742 1.00 78.88 122 ASN A O 1
ATOM 1018 N N . LYS A 1 123 ? 2.973 3.040 -52.303 1.00 79.56 123 LYS A N 1
ATOM 1019 C CA . LYS A 1 123 ? 1.538 3.046 -51.950 1.00 79.56 123 LYS A CA 1
ATOM 1020 C C . LYS A 1 123 ? 1.156 2.044 -50.842 1.00 79.56 123 LYS A C 1
ATOM 1022 O O . LYS A 1 123 ? 0.013 1.586 -50.788 1.00 79.56 123 LYS A O 1
ATOM 1027 N N . VAL A 1 124 ? 2.063 1.751 -49.903 1.00 80.56 124 VAL A N 1
ATOM 1028 C CA . VAL A 1 124 ? 1.838 0.812 -48.780 1.00 80.56 124 VAL A CA 1
ATOM 1029 C C . VAL A 1 124 ? 1.080 1.510 -47.639 1.00 80.56 124 VAL A C 1
ATOM 1031 O O . VAL A 1 124 ? 1.529 1.610 -46.498 1.00 80.56 124 VAL A O 1
ATOM 1034 N N . MET A 1 125 ? -0.109 2.036 -47.946 1.00 76.94 125 MET A N 1
ATOM 1035 C CA . MET A 1 125 ? -0.894 2.875 -47.026 1.00 76.94 125 MET A CA 1
ATOM 1036 C C . MET A 1 125 ? -1.346 2.140 -45.755 1.00 76.94 125 MET A C 1
ATOM 1038 O O . MET A 1 125 ? -1.594 2.780 -44.729 1.00 76.94 125 MET A O 1
ATOM 1042 N N . LEU A 1 126 ? -1.425 0.806 -45.798 1.00 79.38 126 LEU A N 1
ATOM 1043 C CA . LEU A 1 126 ? -1.730 -0.022 -44.632 1.00 79.38 126 LEU A CA 1
ATOM 1044 C C . LEU A 1 126 ? -0.637 0.088 -43.560 1.00 79.38 126 LEU A C 1
ATOM 1046 O O . LEU A 1 126 ? -0.965 0.261 -42.389 1.00 79.38 126 LEU A O 1
ATOM 1050 N N . ALA A 1 127 ? 0.643 0.085 -43.950 1.00 79.88 127 ALA A N 1
ATOM 1051 C CA . ALA A 1 127 ? 1.758 0.224 -43.012 1.00 79.88 127 ALA A CA 1
ATOM 1052 C C . ALA A 1 127 ? 1.735 1.585 -42.301 1.00 79.88 127 ALA A C 1
ATOM 1054 O O . ALA A 1 127 ? 1.904 1.655 -41.084 1.00 79.88 127 ALA A O 1
ATOM 1055 N N . LYS A 1 128 ? 1.420 2.664 -43.039 1.00 81.12 128 LYS A N 1
ATOM 1056 C CA . LYS A 1 128 ? 1.227 4.008 -42.463 1.00 81.12 128 LYS A CA 1
ATOM 1057 C C . LYS A 1 128 ? 0.129 4.010 -41.399 1.00 81.12 128 LYS A C 1
ATOM 1059 O O . LYS A 1 128 ? 0.298 4.600 -40.336 1.00 81.12 128 LYS A O 1
ATOM 1064 N N . ARG A 1 129 ? -1.001 3.349 -41.677 1.00 84.50 129 ARG A N 1
ATOM 1065 C CA . ARG A 1 129 ? -2.132 3.262 -40.742 1.00 84.50 129 ARG A CA 1
ATOM 1066 C C . ARG A 1 129 ? -1.785 2.435 -39.503 1.00 84.50 129 ARG A C 1
ATOM 1068 O O . ARG A 1 129 ? -2.091 2.872 -38.401 1.00 84.50 129 ARG A O 1
ATOM 1075 N N . LEU A 1 130 ? -1.131 1.287 -39.680 1.00 85.50 130 LEU A N 1
ATOM 1076 C CA . LEU A 1 130 ? -0.694 0.430 -38.574 1.00 85.50 130 LEU A CA 1
ATOM 1077 C C . LEU A 1 130 ? 0.277 1.166 -37.644 1.00 85.50 130 LEU A C 1
ATOM 1079 O O . LEU A 1 130 ? 0.085 1.130 -36.434 1.00 85.50 130 LEU A O 1
ATOM 1083 N N . TYR A 1 131 ? 1.224 1.927 -38.200 1.00 85.44 131 TYR A N 1
ATOM 1084 C CA . TYR A 1 131 ? 2.131 2.765 -37.412 1.00 85.44 131 TYR A CA 1
ATOM 1085 C C . TYR A 1 131 ? 1.419 3.830 -36.588 1.00 85.44 131 TYR A C 1
ATOM 1087 O O . TYR A 1 131 ? 1.685 3.984 -35.398 1.00 85.44 131 TYR A O 1
ATOM 1095 N N . LEU A 1 132 ? 0.490 4.564 -37.201 1.00 86.50 132 LEU A N 1
ATOM 1096 C CA . LEU A 1 132 ? -0.265 5.587 -36.480 1.00 86.50 132 LEU A CA 1
ATOM 1097 C C . LEU A 1 132 ? -1.140 4.976 -35.378 1.00 86.50 132 LEU A C 1
ATOM 1099 O O . LEU A 1 132 ? -1.253 5.567 -34.305 1.00 86.50 132 LEU A O 1
ATOM 1103 N N . ASN A 1 133 ? -1.719 3.799 -35.627 1.00 88.12 133 ASN A N 1
ATOM 1104 C CA . ASN A 1 133 ? -2.524 3.080 -34.645 1.00 88.12 133 ASN A CA 1
ATOM 1105 C C . ASN A 1 133 ? -1.680 2.557 -33.478 1.00 88.12 133 ASN A C 1
ATOM 1107 O O . ASN A 1 133 ? -2.087 2.738 -32.337 1.00 88.12 133 ASN A O 1
ATOM 1111 N N . GLU A 1 134 ? -0.510 1.967 -33.738 1.00 89.44 134 GLU A N 1
ATOM 1112 C CA . GLU A 1 134 ? 0.430 1.532 -32.696 1.00 89.44 134 GLU A CA 1
ATOM 1113 C C . GLU A 1 134 ? 0.847 2.719 -31.823 1.00 89.44 134 GLU A C 1
ATOM 1115 O O . GLU A 1 134 ? 0.685 2.684 -30.604 1.00 89.44 134 GLU A O 1
ATOM 1120 N N . LYS A 1 135 ? 1.278 3.821 -32.446 1.00 88.50 135 LYS A N 1
ATOM 1121 C CA . LYS A 1 135 ? 1.702 5.026 -31.726 1.00 88.50 135 LYS A CA 1
ATOM 1122 C C . LYS A 1 135 ? 0.564 5.629 -30.903 1.00 88.50 135 LYS A C 1
ATOM 1124 O O . LYS A 1 135 ? 0.787 6.119 -29.794 1.00 88.50 135 LYS A O 1
ATOM 1129 N N . GLY A 1 136 ? -0.650 5.607 -31.454 1.00 89.75 136 GLY A N 1
ATOM 1130 C CA . GLY A 1 136 ? -1.869 5.990 -30.751 1.00 89.75 136 GLY A CA 1
ATOM 1131 C C . GLY A 1 136 ? -2.108 5.100 -29.536 1.00 89.75 136 GLY A C 1
ATOM 1132 O O . GLY A 1 136 ? -2.202 5.612 -28.423 1.00 89.75 136 GLY A O 1
ATOM 1133 N N . TRP A 1 137 ? -2.136 3.783 -29.734 1.00 92.62 137 TRP A N 1
ATOM 1134 C CA . TRP A 1 137 ? -2.324 2.790 -28.678 1.00 92.62 137 TRP A CA 1
ATOM 1135 C C . TRP A 1 137 ? -1.285 2.933 -27.563 1.00 92.62 137 TRP A C 1
ATOM 1137 O O . TRP A 1 137 ? -1.668 3.055 -26.406 1.00 92.62 137 TRP A O 1
ATOM 1147 N N . ASN A 1 138 ? 0.004 3.039 -27.892 1.00 91.00 138 ASN A N 1
ATOM 1148 C CA . ASN A 1 138 ? 1.091 3.226 -26.927 1.00 91.00 138 ASN A CA 1
ATOM 1149 C C . ASN A 1 138 ? 0.893 4.510 -26.105 1.00 91.00 138 ASN A C 1
ATOM 1151 O O . ASN A 1 138 ? 1.014 4.511 -24.880 1.00 91.00 138 ASN A O 1
ATOM 1155 N N . LYS A 1 139 ? 0.502 5.611 -26.760 1.00 91.25 139 LYS A N 1
ATOM 1156 C CA . LYS A 1 139 ? 0.190 6.868 -26.070 1.00 91.25 139 LYS A CA 1
ATOM 1157 C C . LYS A 1 139 ? -1.002 6.722 -25.117 1.00 91.25 139 LYS A C 1
ATOM 1159 O O . LYS A 1 139 ? -0.930 7.222 -23.995 1.00 91.25 139 LYS A O 1
ATOM 1164 N N . TYR A 1 140 ? -2.082 6.070 -25.549 1.00 90.19 140 TYR A N 1
ATOM 1165 C CA . TYR A 1 140 ? -3.260 5.844 -24.706 1.00 90.19 140 TYR A CA 1
ATOM 1166 C C . TYR A 1 140 ? -2.952 4.896 -23.546 1.00 90.19 140 TYR A C 1
ATOM 1168 O O . TYR A 1 140 ? -3.302 5.209 -22.412 1.00 90.19 140 TYR A O 1
ATOM 1176 N N . ALA A 1 141 ? -2.242 3.796 -23.800 1.00 90.94 141 ALA A N 1
ATOM 1177 C CA . ALA A 1 141 ? -1.826 2.841 -22.781 1.00 90.94 141 ALA A CA 1
ATOM 1178 C C . ALA A 1 141 ? -0.985 3.527 -21.697 1.00 90.94 141 ALA A C 1
ATOM 1180 O O . ALA A 1 141 ? -1.359 3.491 -20.526 1.00 90.94 141 ALA A O 1
ATOM 1181 N N . LYS A 1 142 ? 0.060 4.275 -22.086 1.00 91.56 142 LYS A N 1
ATOM 1182 C CA . LYS A 1 142 ? 0.865 5.086 -21.154 1.00 91.56 142 LYS A CA 1
ATOM 1183 C C . LYS A 1 142 ? 0.015 6.054 -20.345 1.00 91.56 142 LYS A C 1
ATOM 1185 O O . LYS A 1 142 ? 0.182 6.158 -19.135 1.00 91.56 142 LYS A O 1
ATOM 1190 N N . HIS A 1 143 ? -0.906 6.757 -21.000 1.00 91.25 143 HIS A N 1
ATOM 1191 C CA . HIS A 1 143 ? -1.804 7.679 -20.313 1.00 91.25 143 HIS A CA 1
ATOM 1192 C C . HIS A 1 143 ? -2.658 6.966 -19.253 1.00 91.25 143 HIS A C 1
ATOM 1194 O O . HIS A 1 143 ? -2.746 7.452 -18.129 1.00 91.25 143 HIS A O 1
ATOM 1200 N N . PHE A 1 144 ? -3.255 5.815 -19.576 1.00 90.56 144 PHE A N 1
ATOM 1201 C CA . PHE A 1 144 ? -4.071 5.054 -18.627 1.00 90.56 144 PHE A CA 1
ATOM 1202 C C . PHE A 1 144 ? -3.254 4.455 -17.480 1.00 90.56 144 PHE A C 1
ATOM 1204 O O . PHE A 1 144 ? -3.717 4.501 -16.344 1.00 90.56 144 PHE A O 1
ATOM 1211 N N . ILE A 1 145 ? -2.035 3.977 -17.740 1.00 91.31 145 ILE A N 1
ATOM 1212 C CA . ILE A 1 145 ? -1.116 3.497 -16.695 1.00 91.31 145 ILE A CA 1
ATOM 1213 C C . ILE A 1 145 ? -0.754 4.639 -15.734 1.00 91.31 145 ILE A C 1
ATOM 1215 O O . ILE A 1 145 ? -0.840 4.479 -14.518 1.00 91.31 145 ILE A O 1
ATOM 1219 N N . ILE A 1 146 ? -0.418 5.823 -16.260 1.00 91.50 146 ILE A N 1
ATOM 1220 C CA . ILE A 1 146 ? -0.123 7.009 -15.438 1.00 91.50 146 ILE A CA 1
ATOM 1221 C C . ILE A 1 146 ? -1.355 7.434 -14.632 1.00 91.50 146 ILE A C 1
ATOM 1223 O O . ILE A 1 146 ? -1.246 7.754 -13.445 1.00 91.50 146 ILE A O 1
ATOM 1227 N N . LEU A 1 147 ? -2.533 7.438 -15.260 1.00 90.75 147 LEU A N 1
ATOM 1228 C CA . LEU A 1 147 ? -3.791 7.789 -14.608 1.00 90.75 147 LEU A CA 1
ATOM 1229 C C . LEU A 1 147 ? -4.112 6.820 -13.460 1.00 90.75 147 LEU A C 1
ATOM 1231 O O . LEU A 1 147 ? -4.451 7.271 -12.365 1.00 90.75 147 LEU A O 1
ATOM 1235 N N . LEU A 1 148 ? -3.956 5.515 -13.699 1.00 91.62 148 LEU A N 1
ATOM 1236 C CA . LEU A 1 148 ? -4.128 4.461 -12.702 1.00 91.62 148 LEU A CA 1
ATOM 1237 C C . LEU A 1 148 ? -3.155 4.654 -11.535 1.00 91.62 148 LEU A C 1
ATOM 1239 O O . LEU A 1 148 ? -3.596 4.785 -10.398 1.00 91.62 148 LEU A O 1
ATOM 1243 N N . SER A 1 149 ? -1.861 4.797 -11.822 1.00 92.31 149 SER A N 1
ATOM 1244 C CA . SER A 1 149 ? -0.824 5.014 -10.807 1.00 92.31 149 SER A CA 1
ATOM 1245 C C . SER A 1 149 ? -1.077 6.273 -9.963 1.00 92.31 149 SER A C 1
ATOM 1247 O O . SER A 1 149 ? -0.941 6.254 -8.736 1.00 92.31 149 SER A O 1
ATOM 1249 N N . THR A 1 150 ? -1.527 7.363 -10.593 1.00 91.50 150 THR A N 1
ATOM 1250 C CA . THR A 1 150 ? -1.880 8.608 -9.890 1.00 91.50 150 THR A CA 1
ATOM 1251 C C . THR A 1 150 ? -3.078 8.399 -8.965 1.00 91.50 150 THR A C 1
ATOM 1253 O O . THR A 1 150 ? -3.065 8.843 -7.813 1.00 91.50 150 THR A O 1
ATOM 1256 N N . LYS A 1 151 ? -4.115 7.706 -9.449 1.00 91.19 151 LYS A N 1
ATOM 1257 C CA . LYS A 1 151 ? -5.314 7.407 -8.662 1.00 91.19 151 LYS A CA 1
ATOM 1258 C C . LYS A 1 151 ? -5.009 6.465 -7.503 1.00 91.19 151 LYS A C 1
ATOM 1260 O O . LYS A 1 151 ? -5.470 6.714 -6.393 1.00 91.19 151 LYS A O 1
ATOM 1265 N N . ASP A 1 152 ? -4.204 5.442 -7.736 1.00 92.12 152 ASP A N 1
ATOM 1266 C CA . ASP A 1 152 ? -3.761 4.506 -6.711 1.00 92.12 152 ASP A CA 1
ATOM 1267 C C . ASP A 1 152 ? -2.952 5.199 -5.620 1.00 92.12 152 ASP A C 1
ATOM 1269 O O . ASP A 1 152 ? -3.202 4.981 -4.438 1.00 92.12 152 ASP A O 1
ATOM 1273 N N . THR A 1 153 ? -2.039 6.095 -5.997 1.00 92.12 153 THR A N 1
ATOM 1274 C CA . THR A 1 153 ? -1.268 6.890 -5.032 1.00 92.12 153 THR A CA 1
ATOM 1275 C C . THR A 1 153 ? -2.191 7.761 -4.173 1.00 92.12 153 THR A C 1
ATOM 1277 O O . THR A 1 153 ? -2.027 7.836 -2.954 1.00 92.12 153 THR A O 1
ATOM 1280 N N . ALA A 1 154 ? -3.197 8.390 -4.789 1.00 92.88 154 ALA A N 1
ATOM 1281 C CA . ALA A 1 154 ? -4.181 9.199 -4.075 1.00 92.88 154 ALA A CA 1
ATOM 1282 C C . ALA A 1 154 ? -5.065 8.358 -3.136 1.00 92.88 154 ALA A C 1
ATOM 1284 O O . ALA A 1 154 ? -5.308 8.764 -1.997 1.00 92.88 154 ALA A O 1
ATOM 1285 N N . ASP A 1 155 ? -5.518 7.187 -3.587 1.00 92.94 155 ASP A N 1
ATOM 1286 C CA . ASP A 1 155 ? -6.348 6.278 -2.793 1.00 92.94 155 ASP A CA 1
ATOM 1287 C C . ASP A 1 155 ? -5.563 5.658 -1.639 1.00 92.94 155 ASP A C 1
ATOM 1289 O O . ASP A 1 155 ? -6.081 5.622 -0.528 1.00 92.94 155 ASP A O 1
ATOM 1293 N N . LEU A 1 156 ? -4.304 5.262 -1.846 1.00 92.94 156 LEU A N 1
ATOM 1294 C CA . LEU A 1 156 ? -3.423 4.781 -0.778 1.00 92.94 156 LEU A CA 1
ATOM 1295 C C . LEU A 1 156 ? -3.171 5.865 0.279 1.00 92.94 156 LEU A C 1
ATOM 1297 O O . LEU A 1 156 ? -3.252 5.588 1.476 1.00 92.94 156 LEU A O 1
ATOM 1301 N N . ALA A 1 157 ? -2.928 7.111 -0.137 1.00 93.62 157 ALA A N 1
ATOM 1302 C CA . ALA A 1 157 ? -2.769 8.229 0.794 1.00 93.62 157 ALA A CA 1
ATOM 1303 C C . ALA A 1 157 ? -4.064 8.512 1.578 1.00 93.62 157 ALA A C 1
ATOM 1305 O O . ALA A 1 157 ? -4.034 8.772 2.786 1.00 93.62 157 ALA A O 1
ATOM 1306 N N . MET A 1 158 ? -5.220 8.440 0.910 1.00 93.69 158 MET A N 1
ATOM 1307 C CA . MET A 1 158 ? -6.521 8.599 1.560 1.00 93.69 158 MET A CA 1
ATOM 1308 C C . MET A 1 158 ? -6.813 7.448 2.528 1.00 93.69 158 MET A C 1
ATOM 1310 O O . MET A 1 158 ? -7.271 7.697 3.643 1.00 93.69 158 MET A O 1
ATOM 1314 N N . LEU A 1 159 ? -6.493 6.215 2.139 1.00 93.94 159 LEU A N 1
ATOM 1315 C CA . LEU A 1 159 ? -6.625 5.012 2.952 1.00 93.94 159 LEU A CA 1
ATOM 1316 C C . LEU A 1 159 ? -5.810 5.151 4.242 1.00 93.94 159 LEU A C 1
ATOM 1318 O O . LEU A 1 159 ? -6.382 5.050 5.324 1.00 93.94 159 LEU A O 1
ATOM 1322 N N . GLN A 1 160 ? -4.527 5.516 4.138 1.00 92.88 160 GLN A N 1
ATOM 1323 C CA . GLN A 1 160 ? -3.661 5.787 5.294 1.00 92.88 160 GLN A CA 1
ATOM 1324 C C . GLN A 1 160 ? -4.257 6.860 6.219 1.00 92.88 160 GLN A C 1
ATOM 1326 O O . GLN A 1 160 ? -4.335 6.677 7.439 1.00 92.88 160 GLN A O 1
ATOM 1331 N N . LYS A 1 161 ? -4.741 7.968 5.644 1.00 94.25 161 LYS A N 1
ATOM 1332 C CA . LYS A 1 161 ? -5.363 9.062 6.402 1.00 94.25 161 LYS A CA 1
ATOM 1333 C C . LYS A 1 161 ? -6.635 8.618 7.126 1.00 94.25 161 LYS A C 1
ATOM 1335 O O . LYS A 1 161 ? -6.847 9.017 8.272 1.00 94.25 161 LYS A O 1
ATOM 1340 N N . LEU A 1 162 ? -7.495 7.832 6.479 1.00 92.56 162 LEU A N 1
ATOM 1341 C CA . LEU A 1 162 ? -8.723 7.321 7.088 1.00 92.56 162 LEU A CA 1
ATOM 1342 C C . LEU A 1 162 ? -8.425 6.294 8.178 1.00 92.56 162 LEU A C 1
ATOM 1344 O O . LEU A 1 162 ? -9.012 6.394 9.253 1.00 92.56 162 LEU A O 1
ATOM 1348 N N . THR A 1 163 ? -7.485 5.372 7.953 1.00 92.00 163 THR A N 1
ATOM 1349 C CA . THR A 1 163 ? -7.083 4.387 8.968 1.00 92.00 163 THR A CA 1
ATOM 1350 C C . THR A 1 163 ? -6.473 5.053 10.198 1.00 92.00 163 THR A C 1
ATOM 1352 O O . THR A 1 163 ? -6.762 4.645 11.320 1.00 92.00 163 THR A O 1
ATOM 1355 N N . GLU A 1 164 ? -5.704 6.131 10.020 1.00 93.50 164 GLU A N 1
ATOM 1356 C CA . GLU A 1 164 ? -5.122 6.879 11.137 1.00 93.50 164 GLU A CA 1
ATOM 1357 C C . GLU A 1 164 ? -6.184 7.694 11.890 1.00 93.50 164 GLU A C 1
ATOM 1359 O O . GLU A 1 164 ? -6.227 7.697 13.121 1.00 93.50 164 GLU A O 1
ATOM 1364 N N . LYS A 1 165 ? -7.116 8.343 11.179 1.00 93.75 165 LYS A N 1
ATOM 1365 C CA . LYS A 1 165 ? -8.273 8.998 11.816 1.00 93.75 165 LYS A CA 1
ATOM 1366 C C . LYS A 1 165 ? -9.117 8.008 12.612 1.00 93.75 165 LYS A C 1
ATOM 1368 O O . LYS A 1 165 ? -9.486 8.295 13.748 1.00 93.75 165 LYS A O 1
ATOM 1373 N N . TRP A 1 166 ? -9.402 6.854 12.020 1.00 94.75 166 TRP A N 1
ATOM 1374 C C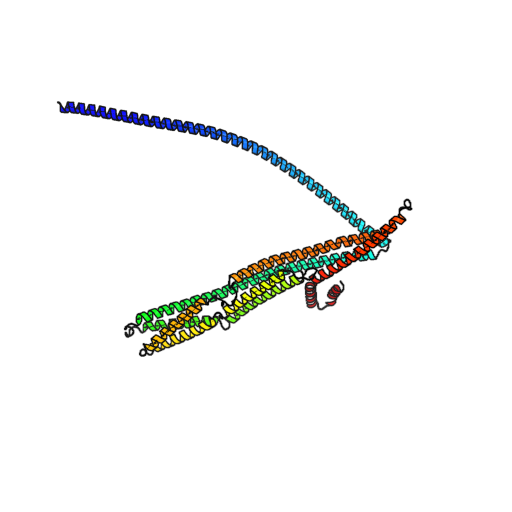A . TRP A 1 166 ? -10.133 5.770 12.658 1.00 94.75 166 TRP A CA 1
ATOM 1375 C C . TRP A 1 166 ? -9.418 5.301 13.928 1.00 94.75 166 TRP A C 1
ATOM 1377 O O . TRP A 1 166 ? -10.027 5.277 14.995 1.00 94.75 166 TRP A O 1
ATOM 1387 N N . ARG A 1 167 ? -8.107 5.047 13.850 1.00 93.06 167 ARG A N 1
ATOM 1388 C CA . ARG A 1 167 ? -7.270 4.662 14.993 1.00 93.06 167 ARG A CA 1
ATOM 1389 C C . ARG A 1 167 ? -7.358 5.676 16.134 1.00 93.06 167 ARG A C 1
ATOM 1391 O O . ARG A 1 167 ? -7.552 5.290 17.285 1.00 93.06 167 ARG A O 1
ATOM 1398 N N . ASN A 1 168 ? -7.253 6.964 15.814 1.00 93.44 168 ASN A N 1
ATOM 1399 C CA . ASN A 1 168 ? -7.324 8.042 16.798 1.00 93.44 168 ASN A CA 1
ATOM 1400 C C . ASN A 1 168 ? -8.699 8.133 17.469 1.00 93.44 168 ASN A C 1
ATOM 1402 O O . ASN A 1 168 ? -8.771 8.274 18.691 1.00 93.44 168 ASN A O 1
ATOM 1406 N N . LEU A 1 169 ? -9.788 7.996 16.707 1.00 92.31 169 LEU A N 1
ATOM 1407 C CA . LEU A 1 169 ? -11.135 7.986 17.281 1.00 92.31 169 LEU A CA 1
ATOM 1408 C C . LEU A 1 169 ? -11.395 6.740 18.127 1.00 92.31 169 LEU A C 1
ATOM 1410 O O . LEU A 1 169 ? -11.954 6.876 19.208 1.00 92.31 169 LEU A O 1
ATOM 1414 N N . VAL A 1 170 ? -10.947 5.557 17.698 1.00 92.88 170 VAL A N 1
ATOM 1415 C CA . VAL A 1 170 ? -11.064 4.323 18.493 1.00 92.88 170 VAL A CA 1
ATOM 1416 C C . VAL A 1 170 ? -10.279 4.438 19.801 1.00 92.88 170 VAL A C 1
ATOM 1418 O O . VAL A 1 170 ? -10.798 4.068 20.849 1.00 92.88 170 VAL A O 1
ATOM 1421 N N . ASN A 1 171 ? -9.063 4.993 19.772 1.00 91.56 171 ASN A N 1
ATOM 1422 C CA . ASN A 1 171 ? -8.272 5.237 20.983 1.00 91.56 171 ASN A CA 1
ATOM 1423 C C . ASN A 1 171 ? -8.964 6.211 21.937 1.00 91.56 171 ASN A C 1
ATOM 1425 O O . ASN A 1 171 ? -9.067 5.928 23.128 1.00 91.56 171 ASN A O 1
ATOM 1429 N N . LYS A 1 172 ? -9.457 7.339 21.415 1.00 92.38 172 LYS A N 1
ATOM 1430 C CA . LYS A 1 172 ? -10.174 8.333 22.218 1.00 92.38 172 LYS A CA 1
ATOM 1431 C C . LYS A 1 172 ? -11.444 7.739 22.827 1.00 92.38 172 LYS A C 1
ATOM 1433 O O . LYS A 1 172 ? -11.694 7.914 24.012 1.00 92.38 172 LYS A O 1
ATOM 1438 N N . PHE A 1 173 ? -12.210 7.010 22.022 1.00 91.62 173 PHE A N 1
ATOM 1439 C CA . PHE A 1 173 ? -13.442 6.365 22.452 1.00 91.62 173 PHE A CA 1
ATOM 1440 C C . PHE A 1 173 ? -13.188 5.322 23.540 1.00 91.62 173 PHE A C 1
ATOM 1442 O O . PHE A 1 173 ? -13.872 5.296 24.557 1.00 91.62 173 PHE A O 1
ATOM 1449 N N . LYS A 1 174 ? -12.151 4.502 23.366 1.00 89.94 174 LYS A N 1
ATOM 1450 C CA . LYS A 1 174 ? -11.717 3.552 24.386 1.00 89.94 174 LYS A CA 1
ATOM 1451 C C . LYS A 1 174 ? -11.349 4.250 25.694 1.00 89.94 174 LYS A C 1
ATOM 1453 O O . LYS A 1 174 ? -11.840 3.837 26.734 1.00 89.94 174 LYS A O 1
ATOM 1458 N N . GLN A 1 175 ? -10.524 5.298 25.639 1.00 89.69 175 GLN A N 1
ATOM 1459 C CA . GLN A 1 175 ? -10.142 6.060 26.832 1.00 89.69 175 GLN A CA 1
ATOM 1460 C C . GLN A 1 175 ? -11.368 6.633 27.546 1.00 89.69 175 GLN A C 1
ATOM 1462 O O . GLN A 1 175 ? -11.434 6.590 28.767 1.00 89.69 175 GLN A O 1
ATOM 1467 N N . GLU A 1 176 ? -12.357 7.125 26.800 1.00 89.44 176 GLU A N 1
ATOM 1468 C CA . GLU A 1 176 ? -13.615 7.616 27.365 1.00 89.44 176 GLU A CA 1
ATOM 1469 C C . GLU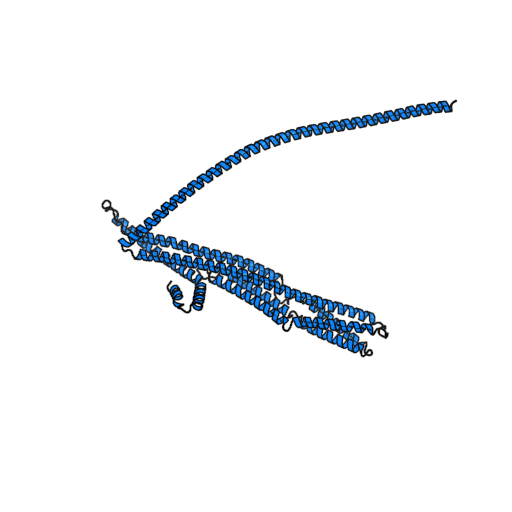 A 1 176 ? -14.427 6.497 28.043 1.00 89.44 176 GLU A C 1
ATOM 1471 O O . GLU A 1 176 ? -15.006 6.709 29.110 1.00 89.44 176 GLU A O 1
ATOM 1476 N N . VAL A 1 177 ? -14.468 5.296 27.457 1.00 87.69 177 VAL A N 1
ATOM 1477 C CA . VAL A 1 177 ? -15.114 4.125 28.075 1.00 87.69 177 VAL A CA 1
ATOM 1478 C C . VAL A 1 177 ? -14.371 3.707 29.347 1.00 87.69 177 VAL A C 1
ATOM 1480 O O . VAL A 1 177 ? -15.006 3.576 30.388 1.00 87.69 177 VAL A O 1
ATOM 1483 N N . GLU A 1 178 ? -13.044 3.584 29.299 1.00 88.06 178 GLU A N 1
ATOM 1484 C CA . GLU A 1 178 ? -12.208 3.189 30.444 1.00 88.06 178 GLU A CA 1
ATOM 1485 C C . GLU A 1 178 ? -12.258 4.220 31.584 1.00 88.06 178 GLU A C 1
ATOM 1487 O O . GLU A 1 178 ? -12.366 3.844 32.747 1.00 88.06 178 GLU A O 1
ATOM 1492 N N . GLN A 1 179 ? -12.251 5.521 31.276 1.00 87.56 179 GLN A N 1
ATOM 1493 C CA . GLN A 1 179 ? -12.403 6.587 32.277 1.00 87.56 179 GLN A CA 1
ATOM 1494 C C . GLN A 1 179 ? -13.786 6.569 32.932 1.00 87.56 179 GLN A C 1
ATOM 1496 O O . GLN A 1 179 ? -13.904 6.785 34.138 1.00 87.56 179 GLN A O 1
ATOM 1501 N N . ASN A 1 180 ? -14.840 6.304 32.154 1.00 86.19 180 ASN A N 1
ATOM 1502 C CA . ASN A 1 180 ? -16.186 6.154 32.700 1.00 86.19 180 ASN A CA 1
ATOM 1503 C C . ASN A 1 180 ? -16.285 4.925 33.612 1.00 86.19 180 ASN A C 1
ATOM 1505 O O . ASN A 1 180 ? -16.864 5.022 34.692 1.00 86.19 180 ASN A O 1
ATOM 1509 N N . GLU A 1 181 ? -15.707 3.798 33.194 1.00 86.56 181 GLU A N 1
ATOM 1510 C CA . GLU A 1 181 ? -15.638 2.564 33.979 1.00 86.56 181 GLU A CA 1
ATOM 1511 C C . GLU A 1 181 ? -14.863 2.767 35.290 1.00 86.56 181 GLU A C 1
ATOM 1513 O O . GLU A 1 181 ? -15.354 2.371 36.348 1.00 86.56 181 GLU A O 1
ATOM 1518 N N . GLU A 1 182 ? -13.705 3.433 35.252 1.00 87.38 182 GLU A N 1
ATOM 1519 C CA . GLU A 1 182 ? -12.903 3.718 36.449 1.00 87.38 182 GLU A CA 1
ATOM 1520 C C . GLU A 1 182 ? -13.620 4.691 37.394 1.00 87.38 182 GLU A C 1
ATOM 1522 O O . GLU A 1 182 ? -13.712 4.428 38.590 1.00 87.38 182 GLU A O 1
ATOM 1527 N N . SER A 1 183 ? -14.245 5.751 36.868 1.00 88.25 183 SER A N 1
ATOM 1528 C CA . SER A 1 183 ? -15.054 6.670 37.681 1.00 88.25 183 SER A CA 1
ATOM 1529 C C . SER A 1 183 ? -16.202 5.947 38.395 1.00 88.25 183 SER A C 1
ATOM 1531 O O . SER A 1 183 ? -16.461 6.196 39.575 1.00 88.25 183 SER A O 1
ATOM 1533 N N . THR A 1 184 ? -16.884 5.028 37.705 1.00 86.00 184 THR A N 1
ATOM 1534 C CA . THR A 1 184 ? -17.940 4.210 38.315 1.00 86.00 184 THR A CA 1
ATOM 1535 C C . THR A 1 184 ? -17.371 3.223 39.336 1.00 86.00 184 THR A C 1
ATOM 1537 O O . THR A 1 184 ? -17.967 3.032 40.397 1.00 86.00 184 THR A O 1
ATOM 1540 N N . ARG A 1 185 ? -16.189 2.649 39.086 1.00 87.88 185 ARG A N 1
ATOM 1541 C CA . ARG A 1 185 ? -15.484 1.776 40.036 1.00 87.88 185 ARG A CA 1
ATOM 1542 C C . ARG A 1 185 ? -15.109 2.511 41.325 1.00 87.88 185 ARG A C 1
ATOM 1544 O O . ARG A 1 185 ? -15.418 2.009 42.404 1.00 87.88 185 ARG A O 1
ATOM 1551 N N . GLU A 1 186 ? -14.519 3.699 41.229 1.00 88.31 186 GLU A N 1
ATOM 1552 C CA . GLU A 1 186 ? -14.153 4.540 42.379 1.00 88.31 186 GLU A CA 1
ATOM 1553 C C . GLU A 1 186 ? -15.378 4.927 43.220 1.00 88.31 186 GLU A C 1
ATOM 1555 O O . GLU A 1 186 ? -15.352 4.845 44.455 1.00 88.31 186 GLU A O 1
ATOM 1560 N N . LYS A 1 187 ? -16.485 5.300 42.561 1.00 87.62 187 LYS A N 1
ATOM 1561 C CA . LYS A 1 187 ? -17.754 5.610 43.235 1.00 87.62 187 LYS A CA 1
ATOM 1562 C C . LYS A 1 187 ? -18.319 4.389 43.960 1.00 87.62 187 LYS A C 1
ATOM 1564 O O . LYS A 1 187 ? -18.663 4.491 45.136 1.00 87.62 187 LYS A O 1
ATOM 1569 N N . LEU A 1 188 ? -18.376 3.228 43.304 1.00 87.31 188 LEU A N 1
ATOM 1570 C CA . LEU A 1 188 ? -18.870 1.989 43.918 1.00 87.31 188 LEU A CA 1
ATOM 1571 C C . LEU A 1 188 ? -17.989 1.535 45.088 1.00 87.31 188 LEU A C 1
ATOM 1573 O O . LEU A 1 188 ? -18.516 1.095 46.111 1.00 87.31 188 LEU A O 1
ATOM 1577 N N . GLN A 1 189 ? -16.668 1.692 44.977 1.00 88.62 189 GLN A N 1
ATOM 1578 C CA . GLN A 1 189 ? -15.732 1.402 46.061 1.00 88.62 189 GLN A CA 1
ATOM 1579 C C . GLN A 1 189 ? -15.942 2.349 47.253 1.00 88.62 189 GLN A C 1
ATOM 1581 O O . GLN A 1 189 ? -16.025 1.889 48.389 1.00 88.62 189 GLN A O 1
ATOM 1586 N N . SER A 1 190 ? -16.152 3.644 46.998 1.00 88.88 190 SER A N 1
ATOM 1587 C CA . SER A 1 190 ? -16.466 4.630 48.044 1.00 88.88 190 SER A CA 1
ATOM 1588 C C . SER A 1 190 ? -17.766 4.295 48.788 1.00 88.88 190 SER A C 1
ATOM 1590 O O . SER A 1 190 ? -17.813 4.367 50.017 1.00 88.88 190 SER A O 1
ATOM 1592 N N . VAL A 1 191 ? -18.811 3.872 48.062 1.00 87.62 191 VAL A N 1
ATOM 1593 C CA . VAL A 1 191 ? -20.077 3.412 48.664 1.00 87.62 191 VAL A CA 1
ATOM 1594 C C . VAL A 1 191 ? -19.851 2.149 49.496 1.00 87.62 191 VAL A C 1
ATOM 1596 O O . VAL A 1 191 ? -20.343 2.056 50.619 1.00 87.62 191 VAL A O 1
ATOM 1599 N N . LYS A 1 192 ? -19.073 1.187 48.990 1.00 87.38 192 LYS A N 1
ATOM 1600 C CA . LYS A 1 192 ? -18.741 -0.046 49.716 1.00 87.38 192 LYS A CA 1
ATOM 1601 C C . LYS A 1 192 ? -17.999 0.241 51.022 1.00 87.38 192 LYS A C 1
ATOM 1603 O O . LYS A 1 192 ? -18.383 -0.295 52.062 1.00 87.38 192 LYS A O 1
ATOM 1608 N N . ASP A 1 193 ? -16.978 1.090 50.989 1.00 88.12 193 ASP A N 1
ATOM 1609 C CA . ASP A 1 193 ? -16.188 1.447 52.173 1.00 88.12 193 ASP A CA 1
ATOM 1610 C C . ASP A 1 193 ? -17.036 2.201 53.202 1.00 88.12 193 ASP A C 1
ATOM 1612 O O . ASP A 1 193 ? -16.959 1.931 54.406 1.00 88.12 193 ASP A O 1
ATOM 1616 N N . GLY A 1 194 ? -17.925 3.075 52.727 1.00 85.75 194 GLY A N 1
ATOM 1617 C CA . GLY A 1 194 ? -18.930 3.738 53.548 1.00 85.75 194 GLY A CA 1
ATOM 1618 C C . GLY A 1 194 ? -19.900 2.762 54.223 1.00 85.75 194 GLY A C 1
ATOM 1619 O O . GLY A 1 194 ? -20.117 2.845 55.435 1.00 85.75 194 GLY A O 1
ATOM 1620 N N . LEU A 1 195 ? -20.439 1.796 53.472 1.00 85.06 195 LEU A N 1
ATOM 1621 C CA . LEU A 1 195 ? -21.320 0.756 54.012 1.00 85.06 195 LEU A CA 1
ATOM 1622 C C . LEU A 1 195 ? -20.602 -0.108 55.056 1.00 85.06 195 LEU A C 1
ATOM 1624 O O . LEU A 1 195 ? -21.178 -0.397 56.103 1.00 85.06 195 LEU A O 1
ATOM 1628 N N . VAL A 1 196 ? -19.337 -0.480 54.824 1.00 85.62 196 VAL A N 1
ATOM 1629 C CA . VAL A 1 196 ? -18.527 -1.242 55.794 1.00 85.62 196 VAL A CA 1
ATOM 1630 C C . VAL A 1 196 ? -18.270 -0.428 57.063 1.00 85.62 196 VAL A C 1
ATOM 1632 O O . VAL A 1 196 ? -18.411 -0.965 58.166 1.00 85.62 196 VAL A O 1
ATOM 1635 N N . LYS A 1 197 ? -17.945 0.865 56.932 1.00 85.75 197 LYS A N 1
ATOM 1636 C CA . LYS A 1 197 ? -17.748 1.779 58.068 1.00 85.75 197 LYS A CA 1
ATOM 1637 C C . LYS A 1 197 ? -19.005 1.866 58.932 1.00 85.75 197 LYS A C 1
ATOM 1639 O O . LYS A 1 197 ? -18.920 1.688 60.150 1.00 85.75 197 LYS A O 1
ATOM 1644 N N . TRP A 1 198 ? -20.170 2.092 58.322 1.00 81.00 198 TRP A N 1
ATOM 1645 C CA . TRP A 1 198 ? -21.428 2.152 59.068 1.00 81.00 198 TRP A CA 1
ATOM 1646 C C . TRP A 1 198 ? -21.813 0.791 59.647 1.00 81.00 198 TRP A C 1
ATOM 1648 O O . TRP A 1 198 ? -22.206 0.721 60.808 1.00 81.00 198 TRP A O 1
ATOM 1658 N N . GLN A 1 199 ? -21.587 -0.312 58.930 1.00 79.19 199 GLN A N 1
ATOM 1659 C CA . GLN A 1 199 ? -21.833 -1.656 59.455 1.00 79.19 199 GLN A CA 1
ATOM 1660 C C . GLN A 1 199 ? -20.972 -1.974 60.694 1.00 79.19 199 GLN A C 1
ATOM 1662 O O . GLN A 1 199 ? -21.479 -2.534 61.668 1.00 79.19 199 GLN A O 1
ATOM 1667 N N . GLN A 1 200 ? -19.688 -1.597 60.701 1.00 80.25 200 GLN A N 1
ATOM 1668 C CA . GLN A 1 200 ? -18.819 -1.732 61.879 1.00 80.25 200 GLN A CA 1
ATOM 1669 C C . GLN A 1 200 ? -19.284 -0.838 63.032 1.00 80.25 200 GLN A C 1
ATOM 1671 O O . GLN A 1 200 ? -19.340 -1.286 64.178 1.00 80.25 200 GLN A O 1
ATOM 1676 N N . PHE A 1 201 ? -19.671 0.404 62.735 1.00 74.25 201 PHE A N 1
ATOM 1677 C CA . PHE A 1 201 ? -20.237 1.315 63.727 1.00 74.25 201 PHE A CA 1
ATOM 1678 C C . PHE A 1 201 ? -21.502 0.735 64.379 1.00 74.25 201 PHE A C 1
ATOM 1680 O O . PHE A 1 201 ? -21.653 0.794 65.601 1.00 74.25 201 PHE A O 1
ATOM 1687 N N . PHE A 1 202 ? -22.383 0.119 63.592 1.00 70.69 202 PHE A N 1
ATOM 1688 C CA . PHE A 1 202 ? -23.616 -0.489 64.086 1.00 70.69 202 PHE A CA 1
ATOM 1689 C C . PHE A 1 202 ? -23.378 -1.760 64.910 1.00 70.69 202 PHE A C 1
ATOM 1691 O O . PHE A 1 202 ? -24.056 -1.955 65.921 1.00 70.69 202 PHE A O 1
ATOM 1698 N N . ARG A 1 203 ? -22.380 -2.582 64.552 1.00 70.25 203 ARG A N 1
ATOM 1699 C CA . ARG A 1 203 ? -21.958 -3.758 65.343 1.00 70.25 203 ARG A CA 1
ATOM 1700 C C . ARG A 1 203 ? -21.289 -3.389 66.670 1.00 70.25 203 ARG A C 1
ATOM 1702 O O . ARG A 1 203 ? -21.441 -4.104 67.653 1.00 70.25 203 ARG A O 1
ATOM 1709 N N . ASN A 1 204 ? -20.567 -2.271 66.717 1.00 66.62 204 ASN A N 1
ATOM 1710 C CA . ASN A 1 204 ? -19.886 -1.828 67.937 1.00 66.62 204 ASN A CA 1
ATOM 1711 C C . ASN A 1 204 ? -20.839 -1.157 68.944 1.00 66.62 204 ASN A C 1
ATOM 1713 O O . ASN A 1 204 ? -20.543 -1.130 70.134 1.00 66.62 204 ASN A O 1
ATOM 1717 N N . ASN A 1 205 ? -21.985 -0.635 68.490 1.00 60.50 205 ASN A N 1
ATOM 1718 C CA . ASN A 1 205 ? -22.976 0.039 69.341 1.00 60.50 205 ASN A CA 1
ATOM 1719 C C . ASN A 1 205 ? -24.161 -0.854 69.765 1.00 60.50 205 ASN A C 1
ATOM 1721 O O . ASN A 1 205 ? -25.043 -0.379 70.475 1.00 60.50 205 ASN A O 1
ATOM 1725 N N . THR A 1 206 ? -24.205 -2.134 69.378 1.00 53.50 206 THR A N 1
ATOM 1726 C CA . THR A 1 206 ? -25.348 -3.040 69.637 1.00 53.50 206 THR A CA 1
ATOM 1727 C C . THR A 1 206 ? -25.429 -3.565 71.081 1.00 53.50 206 THR A C 1
ATOM 1729 O O . THR A 1 206 ? -26.377 -4.260 71.438 1.00 53.50 206 THR A O 1
ATOM 1732 N N . GLY A 1 207 ? -24.465 -3.238 71.947 1.00 42.59 207 GLY A N 1
ATOM 1733 C CA . GLY A 1 207 ? -24.472 -3.647 73.354 1.00 42.59 207 GLY A CA 1
ATOM 1734 C C . GLY A 1 207 ? -25.024 -2.561 74.273 1.00 42.59 207 GLY A C 1
ATOM 1735 O O . GLY A 1 207 ? -24.304 -1.611 74.529 1.00 42.59 207 GLY A O 1
ATOM 1736 N N . LYS A 1 208 ? -26.262 -2.719 74.781 1.00 46.16 208 LYS A N 1
ATOM 1737 C CA . LYS A 1 208 ? -26.936 -1.986 75.896 1.00 46.16 208 LYS A CA 1
ATOM 1738 C C . LYS A 1 208 ? -26.868 -0.441 75.946 1.00 46.16 208 LYS A C 1
ATOM 1740 O O . LYS A 1 208 ? -27.506 0.153 76.809 1.00 46.16 208 LYS A O 1
ATOM 1745 N N . ASP A 1 209 ? -26.190 0.213 75.013 1.00 44.41 209 ASP A N 1
ATOM 1746 C CA . ASP A 1 209 ? -25.770 1.615 75.098 1.00 44.41 209 ASP A CA 1
ATOM 1747 C C . ASP A 1 209 ? -26.481 2.518 74.062 1.00 44.41 209 ASP A C 1
ATOM 1749 O O . ASP A 1 209 ? -26.108 3.676 73.850 1.00 44.41 209 ASP A O 1
ATOM 1753 N N . ILE A 1 210 ? -27.523 1.978 73.412 1.00 48.47 210 ILE A N 1
ATOM 1754 C CA . ILE A 1 210 ? -28.447 2.688 72.502 1.00 48.47 210 ILE A CA 1
ATOM 1755 C C . ILE A 1 210 ? -29.532 3.444 73.298 1.00 48.47 210 ILE A C 1
ATOM 1757 O O . ILE A 1 210 ? -30.079 4.427 72.818 1.00 48.47 210 ILE A O 1
ATOM 1761 N N . LEU A 1 211 ? -29.788 3.055 74.554 1.00 43.69 211 LEU A N 1
ATOM 1762 C CA . LEU A 1 211 ? -30.840 3.629 75.410 1.00 43.69 211 LEU A CA 1
ATOM 1763 C C . LEU A 1 211 ? -30.477 4.982 76.055 1.00 43.69 211 LEU A C 1
ATOM 1765 O O . LEU A 1 211 ? -31.292 5.553 76.780 1.00 43.69 211 LEU A O 1
ATOM 1769 N N . SER A 1 212 ? -29.270 5.515 75.830 1.00 43.38 212 SER A N 1
ATOM 1770 C CA . SER A 1 212 ? -28.915 6.847 76.330 1.00 43.38 212 SER A CA 1
ATOM 1771 C C . SER A 1 212 ? -29.319 7.926 75.321 1.00 43.38 212 SER A C 1
ATOM 1773 O O . SER A 1 212 ? -28.768 8.042 74.228 1.00 43.38 212 SER A O 1
ATOM 1775 N N . ARG A 1 213 ? -30.278 8.757 75.739 1.00 39.75 213 ARG A N 1
ATOM 1776 C CA . ARG A 1 213 ? -30.898 9.898 75.034 1.00 39.75 213 ARG A CA 1
ATOM 1777 C C . ARG A 1 213 ? -29.921 10.983 74.527 1.00 39.75 213 ARG A C 1
ATOM 1779 O O . ARG A 1 213 ? -30.353 11.990 73.993 1.00 39.75 213 ARG A O 1
ATOM 1786 N N . SER A 1 214 ? -28.605 10.808 74.676 1.00 38.56 214 SER A N 1
ATOM 1787 C CA . SER A 1 214 ? -27.573 11.779 74.276 1.00 38.56 214 SER A CA 1
ATOM 1788 C C . SER A 1 214 ? -26.994 11.555 72.869 1.00 38.56 214 SER A C 1
ATOM 1790 O O . SER A 1 214 ? -26.007 12.197 72.507 1.00 38.56 214 SER A O 1
ATOM 1792 N N . LYS A 1 215 ? -27.561 10.639 72.067 1.00 47.56 215 LYS A N 1
ATOM 1793 C CA . LYS A 1 215 ? -27.030 10.257 70.741 1.00 47.56 215 LYS A CA 1
ATOM 1794 C C . LYS A 1 215 ? -27.921 10.654 69.546 1.00 47.56 215 LYS A C 1
ATOM 1796 O O . LYS A 1 215 ? -27.646 10.169 68.451 1.00 47.56 215 LYS A O 1
ATOM 1801 N N . GLU A 1 216 ? -28.899 11.553 69.720 1.00 46.00 216 GLU A N 1
ATOM 1802 C CA . GLU A 1 216 ? -29.706 12.140 68.620 1.00 46.00 216 GLU A CA 1
ATOM 1803 C C . GLU A 1 216 ? -28.816 12.697 67.482 1.00 46.00 216 GLU A C 1
ATOM 1805 O O . GLU A 1 216 ? -29.068 12.420 66.315 1.00 46.00 216 GLU A O 1
ATOM 1810 N N . ASN A 1 217 ? -27.655 13.285 67.801 1.00 48.81 217 ASN A N 1
ATOM 1811 C CA . ASN A 1 217 ? -26.714 13.832 66.806 1.00 48.81 217 ASN A CA 1
ATOM 1812 C C . ASN A 1 217 ? -26.012 12.797 65.895 1.00 48.81 217 ASN A C 1
ATOM 1814 O O . ASN A 1 217 ? -25.296 13.186 64.972 1.00 48.81 217 ASN A O 1
ATOM 1818 N N . ARG A 1 218 ? -26.094 11.482 66.164 1.00 51.12 218 ARG A N 1
ATOM 1819 C CA . ARG A 1 218 ? -25.296 10.480 65.418 1.00 51.12 218 ARG A CA 1
ATOM 1820 C C . ARG A 1 218 ? -26.026 9.857 64.235 1.00 51.12 218 ARG A C 1
ATOM 1822 O O . ARG A 1 218 ? -25.392 9.649 63.202 1.00 51.12 218 ARG A O 1
ATOM 1829 N N . PHE A 1 219 ? -27.329 9.612 64.343 1.00 54.75 219 PHE A N 1
ATOM 1830 C CA . PHE A 1 219 ? -28.134 9.131 63.212 1.00 54.75 219 PHE A CA 1
ATOM 1831 C C . PHE A 1 219 ? -28.412 10.243 62.187 1.00 54.75 219 PHE A C 1
ATOM 1833 O O . PHE A 1 219 ? -28.479 9.953 60.993 1.00 54.75 219 PHE A O 1
ATOM 1840 N N . GLU A 1 220 ? -28.403 11.511 62.622 1.00 60.19 220 GLU A N 1
ATOM 1841 C CA . GLU A 1 220 ? -28.375 12.689 61.739 1.00 60.19 220 GLU A CA 1
ATOM 1842 C C . GLU A 1 220 ? -27.200 12.685 60.749 1.00 60.19 220 GLU A C 1
ATOM 1844 O O . GLU A 1 220 ? -27.306 13.287 59.688 1.00 60.19 220 GLU A O 1
ATOM 1849 N N . SER A 1 221 ? -26.094 11.994 61.055 1.00 66.38 221 SER A N 1
ATOM 1850 C CA . SER A 1 221 ? -24.924 11.904 60.164 1.00 66.38 221 SER A CA 1
ATOM 1851 C C . SER A 1 221 ? -24.963 10.730 59.175 1.00 66.38 221 SER A C 1
ATOM 1853 O O . SER A 1 221 ? -24.266 10.765 58.168 1.00 66.38 221 SER A O 1
ATOM 1855 N N . VAL A 1 222 ? -25.802 9.712 59.415 1.00 73.12 222 VAL A N 1
ATOM 1856 C CA . VAL A 1 222 ? -25.879 8.495 58.578 1.00 73.12 222 VAL A CA 1
ATOM 1857 C C . VAL A 1 222 ? -26.805 8.701 57.383 1.00 73.12 222 VAL A C 1
ATOM 1859 O O . VAL A 1 222 ? -26.467 8.350 56.256 1.00 73.12 222 VAL A O 1
ATOM 1862 N N . VAL A 1 223 ? -27.993 9.260 57.622 1.00 75.94 223 VAL A N 1
ATOM 1863 C CA . VAL A 1 223 ? -29.005 9.469 56.574 1.00 75.94 223 VAL A CA 1
ATOM 1864 C C . VAL A 1 223 ? -28.486 10.351 55.420 1.00 75.94 223 VAL A C 1
ATOM 1866 O O . VAL A 1 223 ? -28.728 9.998 54.263 1.00 75.94 223 VAL A O 1
ATOM 1869 N N . PRO A 1 224 ? -27.732 11.446 55.664 1.00 82.19 224 PRO A N 1
ATOM 1870 C CA . PRO A 1 224 ? -27.134 12.242 54.594 1.00 82.19 224 PRO A CA 1
ATOM 1871 C C . PRO A 1 224 ? -26.143 11.456 53.731 1.00 82.19 224 PRO A C 1
ATOM 1873 O O . PRO A 1 224 ? -26.166 11.618 52.512 1.00 82.19 224 PRO A O 1
ATOM 1876 N N . ASP A 1 225 ? -25.330 10.579 54.329 1.00 82.88 225 ASP A N 1
ATOM 1877 C CA . ASP A 1 225 ? -24.367 9.741 53.601 1.00 82.88 225 ASP A CA 1
ATOM 1878 C C . ASP A 1 225 ? -25.093 8.774 52.652 1.00 82.88 225 ASP A C 1
ATOM 1880 O O . ASP A 1 225 ? -24.747 8.676 51.474 1.00 82.88 225 ASP A O 1
ATOM 1884 N N . PHE A 1 226 ? -26.159 8.113 53.124 1.00 81.31 226 PHE A N 1
ATOM 1885 C CA . PHE A 1 226 ? -26.964 7.211 52.289 1.00 81.31 226 PHE A CA 1
ATO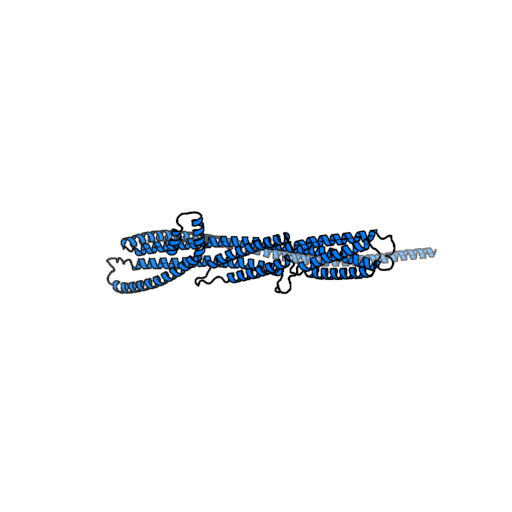M 1886 C C . PHE A 1 226 ? -27.674 7.953 51.146 1.00 81.31 226 PHE A C 1
ATOM 1888 O O . PHE A 1 226 ? -27.657 7.475 50.009 1.00 81.31 226 PHE A O 1
ATOM 1895 N N . LYS A 1 227 ? -28.221 9.150 51.403 1.00 84.00 227 LYS A N 1
ATOM 1896 C CA . LYS A 1 227 ? -28.805 10.011 50.356 1.00 84.00 227 LYS A CA 1
ATOM 1897 C C . LYS A 1 227 ? -27.759 10.493 49.350 1.00 84.00 227 LYS A C 1
ATOM 1899 O O . LYS A 1 227 ? -28.038 10.564 48.152 1.00 84.00 227 LYS A O 1
ATOM 1904 N N . GLN A 1 228 ? -26.547 10.806 49.807 1.00 87.62 228 GLN A N 1
ATOM 1905 C CA . GLN A 1 228 ? -25.441 11.189 48.932 1.00 87.62 228 GLN A CA 1
ATOM 1906 C C . GLN A 1 228 ? -25.031 10.024 48.024 1.00 87.62 228 GLN A C 1
ATOM 1908 O O . GLN A 1 228 ? -24.876 10.223 46.817 1.00 87.62 228 GLN A O 1
ATOM 1913 N N . TRP A 1 229 ? -24.913 8.810 48.565 1.00 89.19 229 TRP A N 1
ATOM 1914 C CA . TRP A 1 229 ? -24.609 7.609 47.781 1.00 89.19 229 TRP A CA 1
ATOM 1915 C C . TRP A 1 229 ? -25.717 7.262 46.794 1.00 89.19 229 TRP A C 1
ATOM 1917 O O . TRP A 1 229 ? -25.424 6.960 45.638 1.00 89.19 229 TRP A O 1
ATOM 1927 N N . GLN A 1 230 ? -26.982 7.378 47.204 1.00 84.94 230 GLN A N 1
ATOM 1928 C CA . GLN A 1 230 ? -28.127 7.208 46.312 1.00 84.94 230 GLN A CA 1
ATOM 1929 C C . GLN A 1 230 ? -28.047 8.184 45.132 1.00 84.94 230 GLN A C 1
ATOM 1931 O O . GLN A 1 230 ? -28.158 7.761 43.979 1.00 84.94 230 GLN A O 1
ATOM 1936 N N . LYS A 1 231 ? -27.796 9.474 45.394 1.00 87.62 231 LYS A N 1
ATOM 1937 C CA . LYS A 1 231 ? -27.649 10.484 44.339 1.00 87.62 231 LYS A CA 1
ATOM 1938 C C . LYS A 1 231 ? -26.492 10.145 43.392 1.00 87.62 231 LYS A C 1
ATOM 1940 O O . LYS A 1 231 ? -26.689 10.135 42.181 1.00 87.62 231 LYS A O 1
ATOM 1945 N N . MET A 1 232 ? -25.322 9.798 43.932 1.00 87.38 232 MET A N 1
ATOM 1946 C CA . MET A 1 232 ? -24.144 9.431 43.134 1.00 87.38 232 MET A CA 1
ATOM 1947 C C . MET A 1 232 ? -24.384 8.212 42.233 1.00 87.38 232 MET A C 1
ATOM 1949 O O . MET A 1 232 ? -23.955 8.218 41.079 1.00 87.38 232 MET A O 1
ATOM 1953 N N . LEU A 1 233 ? -25.054 7.172 42.741 1.00 85.69 233 LEU A N 1
ATOM 1954 C CA . LEU A 1 233 ? -25.363 5.966 41.966 1.00 85.69 233 LEU A CA 1
ATOM 1955 C C . LEU A 1 233 ? -26.502 6.181 40.965 1.00 85.69 233 LEU A C 1
ATOM 1957 O O . LEU A 1 233 ? -26.522 5.529 39.925 1.00 85.69 233 LEU A O 1
ATOM 1961 N N . THR A 1 234 ? -27.417 7.110 41.242 1.00 85.25 234 THR A N 1
ATOM 1962 C CA . THR A 1 234 ? -28.465 7.506 40.290 1.00 85.25 234 THR A CA 1
ATOM 1963 C C . THR A 1 234 ? -27.859 8.246 39.097 1.00 85.25 234 THR A C 1
ATOM 1965 O O . THR A 1 234 ? -28.143 7.887 37.959 1.00 85.25 234 THR A O 1
ATOM 1968 N N . GLU A 1 235 ? -26.934 9.182 39.338 1.00 85.19 235 GLU A N 1
ATOM 1969 C CA . GLU A 1 235 ? -26.176 9.851 38.268 1.00 85.19 235 GLU A CA 1
ATOM 1970 C C . GLU A 1 235 ? -25.385 8.850 37.407 1.00 85.19 235 GLU A C 1
ATOM 1972 O O . GLU A 1 235 ? -25.301 8.999 36.190 1.00 85.19 235 GLU A O 1
ATOM 1977 N N . ASP A 1 236 ? -24.807 7.814 38.022 1.00 83.31 236 ASP A N 1
ATOM 1978 C CA . ASP A 1 236 ? -24.080 6.765 37.300 1.00 83.31 236 ASP A CA 1
ATOM 1979 C C . ASP A 1 236 ? -25.005 5.800 36.548 1.00 83.31 236 ASP A C 1
ATOM 1981 O O . ASP A 1 236 ? -24.657 5.356 35.455 1.00 83.31 236 ASP A O 1
ATOM 1985 N N . LYS A 1 237 ? -26.198 5.511 37.078 1.00 83.25 237 LYS A N 1
ATOM 1986 C CA . LYS A 1 237 ? -27.245 4.755 36.376 1.00 83.25 237 LYS A CA 1
ATOM 1987 C C . LYS A 1 237 ? -27.687 5.485 35.107 1.00 83.25 237 LYS A C 1
ATOM 1989 O O . LYS A 1 237 ? -27.810 4.851 34.058 1.00 83.25 237 LYS A O 1
ATOM 1994 N N . ASP A 1 238 ? -27.861 6.802 35.181 1.00 82.56 238 ASP A N 1
ATOM 1995 C CA . ASP A 1 238 ? -28.263 7.625 34.038 1.00 82.56 238 ASP A CA 1
ATOM 1996 C C . ASP A 1 238 ? -27.210 7.622 32.918 1.00 82.56 238 ASP A C 1
ATOM 1998 O O . ASP A 1 238 ? -27.545 7.869 31.767 1.00 82.56 238 ASP A O 1
ATOM 2002 N N . LYS A 1 239 ? -25.950 7.247 33.187 1.00 80.44 239 LYS A N 1
ATOM 2003 C CA . LYS A 1 239 ? -24.926 7.098 32.134 1.00 80.44 239 LYS A CA 1
ATOM 2004 C C . LYS A 1 239 ? -25.189 5.941 31.167 1.00 80.44 239 LYS A C 1
ATOM 2006 O O . LYS A 1 239 ? -24.640 5.944 30.064 1.00 80.44 239 LYS A O 1
ATOM 2011 N N . PHE A 1 240 ? -25.984 4.957 31.585 1.00 79.38 240 PHE A N 1
ATOM 2012 C CA . PHE A 1 240 ? -26.366 3.784 30.792 1.00 79.38 240 PHE A CA 1
ATOM 2013 C C . PHE A 1 240 ? -27.752 3.953 30.151 1.00 79.38 240 PHE A C 1
ATOM 2015 O O . PHE A 1 240 ? -28.345 2.990 29.670 1.00 79.38 240 PHE A O 1
ATOM 2022 N N . SER A 1 241 ? -28.326 5.157 30.183 1.00 76.88 241 SER A N 1
ATOM 2023 C CA . SER A 1 241 ? -29.659 5.462 29.654 1.00 76.88 241 SER A CA 1
ATOM 2024 C C . SER A 1 241 ? -29.707 6.896 29.105 1.00 76.88 241 SER A C 1
ATOM 2026 O O . SER A 1 241 ? -28.835 7.710 29.378 1.00 76.88 241 SER A O 1
ATOM 2028 N N . GLY A 1 242 ? -30.705 7.226 28.284 1.00 80.56 242 GLY A N 1
ATOM 2029 C CA . GLY A 1 242 ? -30.903 8.604 27.808 1.00 80.56 242 GLY A CA 1
ATOM 2030 C C . GLY A 1 242 ? -29.771 9.166 26.930 1.00 80.56 242 GLY A C 1
ATOM 2031 O O . GLY A 1 242 ? -29.148 8.446 26.149 1.00 80.56 242 GLY A O 1
ATOM 2032 N N . ASP A 1 243 ? -29.527 10.474 27.036 1.00 81.06 243 ASP A N 1
ATOM 2033 C CA . ASP A 1 243 ? -28.727 11.245 26.071 1.00 81.06 243 ASP A CA 1
ATOM 2034 C C . ASP A 1 243 ? -27.234 10.877 26.053 1.00 81.06 243 ASP A C 1
ATOM 2036 O O . ASP A 1 243 ? -26.600 10.903 24.994 1.00 81.06 243 ASP A O 1
ATOM 2040 N N . LEU A 1 244 ? -26.658 10.487 27.198 1.00 80.94 244 LEU A N 1
ATOM 2041 C CA . LEU A 1 244 ? -25.245 10.090 27.274 1.00 80.94 244 LEU A CA 1
ATOM 2042 C C . LEU A 1 244 ? -24.990 8.735 26.599 1.00 80.94 244 LEU A C 1
ATOM 2044 O O . LEU A 1 244 ? -23.921 8.504 26.035 1.00 80.94 244 LEU A O 1
ATOM 2048 N N . LEU A 1 245 ? -25.976 7.837 26.628 1.00 83.94 245 LEU A N 1
ATOM 2049 C CA . LEU A 1 245 ? -25.906 6.577 25.896 1.00 83.94 245 LEU A CA 1
ATOM 2050 C C . LEU A 1 245 ? -25.961 6.836 24.384 1.00 83.94 245 LEU A C 1
ATOM 2052 O O . LEU A 1 245 ? -25.160 6.288 23.624 1.00 83.94 245 LEU A O 1
ATOM 2056 N N . VAL A 1 246 ? -26.879 7.708 23.954 1.00 87.19 246 VAL A N 1
ATOM 2057 C CA . VAL A 1 246 ? -27.047 8.078 22.541 1.00 87.19 246 VAL A CA 1
ATOM 2058 C C . VAL A 1 246 ? -25.769 8.705 21.981 1.00 87.19 246 VAL A C 1
ATOM 2060 O O . VAL A 1 246 ? -25.317 8.291 20.913 1.00 87.19 246 VAL A O 1
ATOM 2063 N N . SER A 1 247 ? -25.127 9.620 22.715 1.00 87.88 247 SER A N 1
ATOM 2064 C CA . SER A 1 247 ? -23.884 10.256 22.259 1.00 87.88 247 SER A CA 1
ATOM 2065 C C . SER A 1 247 ? -22.739 9.252 22.061 1.00 87.88 247 SER A C 1
ATOM 2067 O O . SER A 1 247 ? -22.025 9.323 21.057 1.00 87.88 247 SER A O 1
ATOM 2069 N N . LYS A 1 248 ? -22.605 8.251 22.945 1.00 87.38 248 LYS A N 1
ATOM 2070 C CA . LYS A 1 248 ? -21.634 7.153 22.787 1.00 87.38 248 LYS A CA 1
ATOM 2071 C C . LYS A 1 248 ? -21.925 6.300 21.551 1.00 87.38 248 LYS A C 1
ATOM 2073 O O . LYS A 1 248 ? -20.994 5.939 20.826 1.00 87.38 248 LYS A O 1
ATOM 2078 N N . TYR A 1 249 ? -23.197 6.013 21.272 1.00 88.50 249 TYR A N 1
ATOM 2079 C CA . TYR A 1 249 ? -23.596 5.315 20.046 1.00 88.50 249 TYR A CA 1
ATOM 2080 C C . TYR A 1 249 ? -23.298 6.126 18.790 1.00 88.50 249 TYR A C 1
ATOM 2082 O O . TYR A 1 249 ? -22.843 5.557 17.799 1.00 88.50 249 TYR A O 1
ATOM 2090 N N . ASP A 1 250 ? -23.521 7.436 18.810 1.00 90.12 250 ASP A N 1
ATOM 2091 C CA . ASP A 1 250 ? -23.230 8.293 17.663 1.00 90.12 250 ASP A CA 1
ATOM 2092 C C . ASP A 1 250 ? -21.722 8.376 17.391 1.00 90.12 250 ASP A C 1
ATOM 2094 O O . ASP A 1 250 ? -21.299 8.240 16.240 1.00 90.12 250 ASP A O 1
ATOM 2098 N N . CYS A 1 251 ? -20.890 8.455 18.436 1.00 90.06 251 CYS A N 1
ATOM 2099 C CA . CYS A 1 251 ? -19.438 8.298 18.312 1.00 90.06 251 CYS A CA 1
ATOM 2100 C C . CYS A 1 251 ? -19.059 6.953 17.669 1.00 90.06 251 CYS A C 1
ATOM 2102 O O . CYS A 1 251 ? -18.257 6.915 16.731 1.00 90.06 251 CYS A O 1
ATOM 2104 N N . LEU A 1 252 ? -19.664 5.849 18.122 1.00 91.56 252 LEU A N 1
ATOM 2105 C CA . LEU A 1 252 ? -19.400 4.520 17.570 1.00 91.56 252 LEU A CA 1
ATOM 2106 C C . LEU A 1 252 ? -19.868 4.387 16.109 1.00 91.56 252 LEU A C 1
ATOM 2108 O O . LEU A 1 252 ? -19.173 3.767 15.303 1.00 91.56 252 LEU A O 1
ATOM 2112 N N . LYS A 1 253 ? -20.996 5.001 15.729 1.00 92.44 253 LYS A N 1
ATOM 2113 C CA . LYS A 1 253 ? -21.467 5.053 14.332 1.00 92.44 253 LYS A CA 1
ATOM 2114 C C . LYS A 1 253 ? -20.487 5.800 13.434 1.00 92.44 253 LYS A C 1
ATOM 2116 O O . LYS A 1 253 ? -20.172 5.308 12.355 1.00 92.44 253 LYS A O 1
ATOM 2121 N N . ILE A 1 254 ? -19.959 6.944 13.876 1.00 92.94 254 ILE A N 1
ATOM 2122 C CA . ILE A 1 254 ? -18.939 7.692 13.118 1.00 92.94 254 ILE A CA 1
ATOM 2123 C C . ILE A 1 254 ? -17.699 6.819 12.891 1.00 92.94 254 ILE A C 1
ATOM 2125 O O . ILE A 1 254 ? -17.158 6.774 11.785 1.00 92.94 254 ILE A O 1
ATOM 2129 N N . ILE A 1 255 ? -17.267 6.088 13.922 1.00 93.06 255 ILE A N 1
ATOM 2130 C CA . ILE A 1 255 ? -16.140 5.154 13.834 1.00 93.06 255 ILE A CA 1
ATOM 2131 C C . ILE A 1 255 ? -16.429 4.020 12.833 1.00 93.06 255 ILE A C 1
ATOM 2133 O O . ILE A 1 255 ? -15.560 3.703 12.018 1.00 93.06 255 ILE A O 1
ATOM 2137 N N . LYS A 1 256 ? -17.637 3.440 12.853 1.00 93.00 256 LYS A N 1
ATOM 2138 C CA . LYS A 1 256 ? -18.071 2.407 11.893 1.00 93.00 256 LYS A CA 1
ATOM 2139 C C . LYS A 1 256 ? -18.100 2.931 10.458 1.00 93.00 256 LYS A C 1
ATOM 2141 O O . LYS A 1 256 ? -17.521 2.304 9.580 1.00 93.00 256 LYS A O 1
ATOM 2146 N N . HIS A 1 257 ? -18.658 4.117 10.228 1.00 92.44 257 HIS A N 1
ATOM 2147 C CA . HIS A 1 257 ? -18.679 4.727 8.896 1.00 92.44 257 HIS A CA 1
ATOM 2148 C C . HIS A 1 257 ? -17.282 5.036 8.357 1.00 92.44 257 HIS A C 1
ATOM 2150 O O . HIS A 1 257 ? -17.029 4.880 7.165 1.00 92.44 257 HIS A O 1
ATOM 2156 N N . LEU A 1 258 ? -16.341 5.436 9.217 1.00 91.69 258 LEU A N 1
ATOM 2157 C CA . LEU A 1 258 ? -14.943 5.563 8.799 1.00 91.69 258 LEU A CA 1
ATOM 2158 C C . LEU A 1 258 ? -14.349 4.214 8.393 1.00 91.69 258 LEU A C 1
ATOM 2160 O O . LEU A 1 258 ? -13.560 4.175 7.451 1.00 91.69 258 LEU A O 1
ATOM 2164 N N . GLN A 1 259 ? -14.728 3.132 9.081 1.00 93.06 259 GLN A N 1
ATOM 2165 C CA . GLN A 1 259 ? -14.299 1.778 8.742 1.00 93.06 259 GLN A CA 1
ATOM 2166 C C . GLN A 1 259 ? -14.854 1.284 7.412 1.00 93.06 259 GLN A C 1
ATOM 2168 O O . GLN A 1 259 ? -14.106 0.723 6.612 1.00 93.06 259 GLN A O 1
ATOM 2173 N N . GLU A 1 260 ? -16.137 1.515 7.165 1.00 93.25 260 GLU A N 1
ATOM 2174 C CA . GLU A 1 260 ? -16.778 1.240 5.879 1.00 93.25 260 GLU A CA 1
ATOM 2175 C C . GLU A 1 260 ? -16.094 2.043 4.767 1.00 93.25 260 GLU A C 1
ATOM 2177 O O . GLU A 1 260 ? -15.652 1.477 3.774 1.00 93.25 260 GLU A O 1
ATOM 2182 N N . SER A 1 261 ? -15.865 3.340 4.994 1.00 92.25 261 SER A N 1
ATOM 2183 C CA . SER A 1 261 ? -15.249 4.220 4.001 1.00 92.25 261 SER A CA 1
ATOM 2184 C C . SER A 1 261 ? -13.835 3.795 3.597 1.00 92.25 261 SER A C 1
ATOM 2186 O O . SER A 1 261 ? -13.515 3.839 2.409 1.00 92.25 261 SER A O 1
ATOM 2188 N N . TRP A 1 262 ? -12.968 3.393 4.538 1.00 94.00 262 TRP A N 1
ATOM 2189 C CA . TRP A 1 262 ? -11.636 2.915 4.152 1.00 94.00 262 TRP A CA 1
ATOM 2190 C C . TRP A 1 262 ? -11.680 1.510 3.538 1.00 94.00 262 TRP A C 1
ATOM 2192 O O . TRP A 1 262 ? -10.884 1.229 2.643 1.00 94.00 262 TRP A O 1
ATOM 2202 N N . ALA A 1 263 ? -12.622 0.651 3.945 1.00 92.25 263 ALA A N 1
ATOM 2203 C CA . ALA A 1 263 ? -12.819 -0.658 3.322 1.00 92.25 263 ALA A CA 1
ATOM 2204 C C . ALA A 1 263 ? -13.287 -0.525 1.862 1.00 92.25 263 ALA A C 1
ATOM 2206 O O . ALA A 1 263 ? -12.758 -1.215 0.993 1.00 92.25 263 ALA A O 1
ATOM 2207 N N . ASP A 1 264 ? -14.189 0.415 1.571 1.00 91.25 264 ASP A N 1
ATOM 2208 C CA . ASP A 1 264 ? -14.660 0.709 0.213 1.00 91.25 264 ASP A CA 1
ATOM 2209 C C . ASP A 1 264 ? -13.522 1.192 -0.696 1.00 91.25 264 ASP A C 1
ATOM 2211 O O . ASP A 1 264 ? -13.400 0.749 -1.840 1.00 91.25 264 ASP A O 1
ATOM 2215 N N . ILE A 1 265 ? -12.638 2.059 -0.184 1.00 90.38 265 ILE A N 1
ATOM 2216 C CA . ILE A 1 265 ? -11.435 2.480 -0.920 1.00 90.38 265 ILE A CA 1
ATOM 2217 C C . ILE A 1 265 ? -10.519 1.278 -1.174 1.00 90.38 265 ILE A C 1
ATOM 2219 O O . ILE A 1 265 ? -10.027 1.117 -2.290 1.00 90.38 265 ILE A O 1
ATOM 2223 N N . GLY A 1 266 ? -10.319 0.416 -0.172 1.00 90.50 266 GLY A N 1
ATOM 2224 C CA . GLY A 1 266 ? -9.548 -0.821 -0.318 1.00 90.50 266 GLY A CA 1
ATOM 2225 C C . GLY A 1 266 ? -10.109 -1.735 -1.412 1.00 90.50 266 GLY A C 1
ATOM 2226 O O . GLY A 1 266 ? -9.365 -2.159 -2.296 1.00 90.50 266 GLY A O 1
ATOM 2227 N N . LEU A 1 267 ? -11.425 -1.972 -1.419 1.00 89.25 267 LEU A N 1
ATOM 2228 C CA . LEU A 1 267 ? -12.112 -2.736 -2.469 1.00 89.25 267 LEU A CA 1
ATOM 2229 C C . LEU A 1 267 ? -11.927 -2.110 -3.852 1.00 89.25 267 LEU A C 1
ATOM 2231 O O . LEU A 1 267 ? -11.649 -2.829 -4.812 1.00 89.25 267 LEU A O 1
ATOM 2235 N N . GLY A 1 268 ? -12.026 -0.783 -3.942 1.00 88.38 268 GLY A N 1
ATOM 2236 C CA . GLY A 1 268 ? -11.783 -0.048 -5.179 1.00 88.38 268 GLY A CA 1
ATOM 2237 C C . GLY A 1 268 ? -10.338 -0.150 -5.674 1.00 88.38 268 GLY A C 1
ATOM 2238 O O . GLY A 1 268 ? -10.110 -0.085 -6.875 1.00 88.38 268 GLY A O 1
ATOM 2239 N N . ILE A 1 269 ? -9.348 -0.316 -4.793 1.00 90.19 269 ILE A N 1
ATOM 2240 C CA . ILE A 1 269 ? -7.961 -0.600 -5.198 1.00 90.19 269 ILE A CA 1
ATOM 2241 C C . ILE A 1 269 ? -7.861 -2.038 -5.724 1.00 90.19 269 ILE A C 1
ATOM 2243 O O . ILE A 1 269 ? -7.331 -2.264 -6.812 1.00 90.19 269 ILE A O 1
ATOM 2247 N N . PHE A 1 270 ? -8.417 -3.018 -5.005 1.00 88.75 270 PHE A N 1
ATOM 2248 C CA . PHE A 1 270 ? -8.363 -4.424 -5.422 1.00 88.75 270 PHE A CA 1
ATOM 2249 C C . PHE A 1 270 ? -9.085 -4.687 -6.745 1.00 88.75 270 PHE A C 1
ATOM 2251 O O . PHE A 1 270 ? -8.626 -5.511 -7.536 1.00 88.75 270 PHE A O 1
ATOM 2258 N N . SER A 1 271 ? -10.186 -3.981 -7.020 1.00 86.31 271 SER A N 1
ATOM 2259 C CA . SER A 1 271 ? -10.920 -4.122 -8.280 1.00 86.31 271 SER A CA 1
ATOM 2260 C C . SER A 1 271 ? -10.070 -3.757 -9.503 1.00 86.31 271 SER A C 1
ATOM 2262 O O . SER A 1 271 ? -10.245 -4.383 -10.554 1.00 86.31 271 SER A O 1
ATOM 2264 N N . ARG A 1 272 ? -9.134 -2.807 -9.347 1.00 88.31 272 ARG A N 1
ATOM 2265 C CA . ARG A 1 272 ? -8.209 -2.335 -10.390 1.00 88.31 272 ARG A CA 1
ATOM 2266 C C . ARG A 1 272 ? -6.970 -3.212 -10.552 1.00 88.31 272 ARG A C 1
ATOM 2268 O O . ARG A 1 272 ? -6.450 -3.310 -11.657 1.00 88.31 272 ARG A O 1
ATOM 2275 N N . HIS A 1 273 ? -6.533 -3.879 -9.484 1.00 87.50 273 HIS A N 1
ATOM 2276 C CA . HIS A 1 273 ? -5.331 -4.730 -9.447 1.00 87.50 273 HIS A CA 1
ATOM 2277 C C . HIS A 1 273 ? -5.649 -6.231 -9.518 1.00 87.50 273 HIS A C 1
ATOM 2279 O O . HIS A 1 273 ? -4.975 -7.060 -8.910 1.00 87.50 273 HIS A O 1
ATOM 2285 N N . LYS A 1 274 ? -6.696 -6.609 -10.258 1.00 85.81 274 LYS A N 1
ATOM 2286 C CA . LYS A 1 274 ? -6.943 -8.019 -10.607 1.00 85.81 274 LYS A CA 1
ATOM 2287 C C . LYS A 1 274 ? -5.803 -8.525 -11.476 1.00 85.81 274 LYS A C 1
ATOM 2289 O O . LYS A 1 274 ? -5.270 -7.757 -12.255 1.00 85.81 274 LYS A O 1
ATOM 2294 N N . ASN A 1 275 ? -5.466 -9.806 -11.403 1.00 80.38 275 ASN A N 1
ATOM 2295 C CA . ASN A 1 275 ? -4.502 -10.390 -12.334 1.00 80.38 275 ASN A CA 1
ATOM 2296 C C . ASN A 1 275 ? -5.123 -10.608 -13.737 1.00 80.38 275 ASN A C 1
ATOM 2298 O O . ASN A 1 275 ? -6.330 -10.444 -13.927 1.00 80.38 275 ASN A O 1
ATOM 2302 N N . MET A 1 276 ? -4.325 -11.031 -14.726 1.00 74.19 276 MET A N 1
ATOM 2303 C CA . MET A 1 276 ? -4.818 -11.285 -16.094 1.00 74.19 276 MET A CA 1
ATOM 2304 C C . MET A 1 276 ? -5.854 -12.421 -16.199 1.00 74.19 276 MET A C 1
ATOM 2306 O O . MET A 1 276 ? -6.519 -12.547 -17.227 1.00 74.19 276 MET A O 1
ATOM 2310 N N . GLU A 1 277 ? -6.001 -13.252 -15.166 1.00 75.88 277 GLU A N 1
ATOM 2311 C CA . GLU A 1 277 ? -7.049 -14.274 -15.042 1.00 75.88 277 GLU A CA 1
ATOM 2312 C C . GLU A 1 277 ? -8.287 -13.762 -14.278 1.00 75.88 277 GLU A C 1
ATOM 2314 O O . GLU A 1 277 ? -9.219 -14.527 -14.029 1.00 75.88 277 GLU A O 1
ATOM 2319 N N . GLY A 1 278 ? -8.310 -12.482 -13.893 1.00 76.06 278 GLY A N 1
ATOM 2320 C CA . GLY A 1 278 ? -9.406 -11.837 -13.170 1.00 76.06 278 GLY A CA 1
ATOM 2321 C C . GLY A 1 278 ? -9.451 -12.128 -11.666 1.00 76.06 278 GLY A C 1
ATOM 2322 O O . GLY A 1 278 ? -10.430 -11.771 -11.008 1.00 76.06 278 GLY A O 1
ATOM 2323 N N . LYS A 1 279 ? -8.424 -12.772 -11.103 1.00 82.50 279 LYS A N 1
ATOM 2324 C CA . LYS A 1 279 ? -8.322 -13.072 -9.669 1.00 82.50 279 LYS A CA 1
ATOM 2325 C C . LYS A 1 279 ? -7.888 -11.836 -8.887 1.00 82.50 279 LYS A C 1
ATOM 2327 O O . LYS A 1 279 ? -6.997 -11.105 -9.311 1.00 82.50 279 LYS A O 1
ATOM 2332 N N . LEU A 1 280 ? -8.517 -11.640 -7.732 1.00 83.69 280 LEU A N 1
ATOM 2333 C CA . LEU A 1 280 ? -8.211 -10.555 -6.803 1.00 83.69 280 LEU A CA 1
ATOM 2334 C C . LEU A 1 280 ? -6.955 -10.879 -5.966 1.00 83.69 280 LEU A C 1
ATOM 2336 O O . LEU A 1 280 ? -6.682 -12.063 -5.730 1.00 83.69 280 LEU A O 1
ATOM 2340 N N . PRO A 1 281 ? -6.213 -9.858 -5.499 1.00 83.88 281 PRO A N 1
ATOM 2341 C CA . PRO A 1 281 ? -5.042 -10.051 -4.644 1.00 83.88 281 PRO A CA 1
ATOM 2342 C C . PRO A 1 281 ? -5.371 -10.748 -3.306 1.00 83.88 281 PRO A C 1
ATOM 2344 O O . PRO A 1 281 ? -6.458 -10.544 -2.749 1.00 83.88 281 PRO A O 1
ATOM 2347 N N . PRO A 1 282 ? -4.452 -11.556 -2.740 1.00 84.19 282 PRO A N 1
ATOM 2348 C CA . PRO A 1 282 ? -4.656 -12.236 -1.453 1.00 84.19 282 PRO A CA 1
ATOM 2349 C C . PRO A 1 282 ? -4.840 -11.271 -0.265 1.00 84.19 282 PRO A C 1
ATOM 2351 O O . PRO A 1 282 ? -5.412 -11.644 0.766 1.00 84.19 282 PRO A O 1
ATOM 2354 N N . GLU A 1 283 ? -4.404 -10.022 -0.400 1.00 87.38 283 GLU A N 1
ATOM 2355 C CA . GLU A 1 283 ? -4.553 -8.931 0.569 1.00 87.38 283 GLU A CA 1
ATOM 2356 C C . GLU A 1 283 ? -6.022 -8.573 0.824 1.00 87.38 283 GLU A C 1
ATOM 2358 O O . GLU A 1 283 ? -6.340 -8.043 1.891 1.00 87.38 283 GLU A O 1
ATOM 2363 N N . GLN A 1 284 ? -6.935 -8.907 -0.095 1.00 87.25 284 GLN A N 1
ATOM 2364 C CA . GLN A 1 284 ? -8.371 -8.741 0.129 1.00 87.25 284 GLN A CA 1
ATOM 2365 C C . GLN A 1 284 ? -8.856 -9.600 1.305 1.00 87.25 284 GLN A C 1
ATOM 2367 O O . GLN A 1 284 ? -9.587 -9.112 2.163 1.00 87.25 284 GLN A O 1
ATOM 2372 N N . LYS A 1 285 ? -8.409 -10.860 1.397 1.00 87.12 285 LYS A N 1
ATOM 2373 C CA . LYS A 1 285 ? -8.798 -11.751 2.505 1.00 87.12 285 LYS A CA 1
ATOM 2374 C C . LYS A 1 285 ? -8.318 -11.212 3.850 1.00 87.12 285 LYS A C 1
ATOM 2376 O O . LYS A 1 285 ? -9.051 -11.242 4.831 1.00 87.12 285 LYS A O 1
ATOM 2381 N N . HIS A 1 286 ? -7.111 -10.649 3.872 1.00 87.06 286 HIS A N 1
ATOM 2382 C CA . HIS A 1 286 ? -6.561 -10.005 5.063 1.00 87.06 286 HIS A CA 1
ATOM 2383 C C . HIS A 1 286 ? -7.406 -8.790 5.479 1.00 87.06 286 HIS A C 1
ATOM 2385 O O . HIS A 1 286 ? -7.655 -8.590 6.665 1.00 87.06 286 HIS A O 1
ATOM 2391 N N . MET A 1 287 ? -7.900 -8.002 4.519 1.00 91.38 287 MET A N 1
ATOM 2392 C CA . MET A 1 287 ? -8.822 -6.898 4.797 1.00 91.38 287 MET A CA 1
ATOM 2393 C C . MET A 1 287 ? -10.145 -7.397 5.399 1.00 91.38 287 MET A C 1
ATOM 2395 O O . MET A 1 287 ? -10.612 -6.844 6.393 1.00 91.38 287 MET A O 1
ATOM 2399 N N . GLU A 1 288 ? -10.735 -8.458 4.844 1.00 89.88 288 GLU A N 1
ATOM 2400 C CA . GLU A 1 288 ? -11.969 -9.066 5.366 1.00 89.88 288 GLU A CA 1
ATOM 2401 C C . GLU A 1 288 ? -11.793 -9.568 6.812 1.00 89.88 288 GLU A C 1
ATOM 2403 O O . GLU A 1 288 ? -12.670 -9.373 7.659 1.00 89.88 288 GLU A O 1
ATOM 2408 N N . GLU A 1 289 ? -10.633 -10.145 7.136 1.00 89.94 289 GLU A N 1
ATOM 2409 C CA . GLU A 1 289 ? -10.275 -10.550 8.502 1.00 89.94 289 GLU A CA 1
ATOM 2410 C C . GLU A 1 289 ? -10.122 -9.359 9.459 1.00 89.94 289 GLU A C 1
ATOM 2412 O O . GLU A 1 289 ? -10.567 -9.435 10.613 1.00 89.94 289 GLU A O 1
ATOM 2417 N N . ILE A 1 290 ? -9.546 -8.245 8.992 1.00 90.62 290 ILE A N 1
ATOM 2418 C CA . ILE A 1 290 ? -9.460 -6.996 9.764 1.00 90.62 290 ILE A CA 1
ATOM 2419 C C . ILE A 1 290 ? -10.866 -6.470 10.055 1.00 90.62 290 ILE A C 1
ATOM 2421 O O . ILE A 1 290 ? -11.171 -6.156 11.209 1.00 90.62 290 ILE A O 1
ATOM 2425 N N . VAL A 1 291 ? -11.741 -6.409 9.047 1.00 90.94 291 VAL A N 1
ATOM 2426 C CA . VAL A 1 291 ? -13.132 -5.947 9.202 1.00 90.94 291 VAL A CA 1
ATOM 2427 C C . VAL A 1 291 ? -13.889 -6.845 10.182 1.00 90.94 291 VAL A C 1
ATOM 2429 O O . VAL A 1 291 ? -14.550 -6.345 11.093 1.00 90.94 291 VAL A O 1
ATOM 2432 N N . LYS A 1 292 ? -13.726 -8.169 10.084 1.00 90.38 292 LYS A N 1
ATOM 2433 C CA . LYS A 1 292 ? -14.319 -9.125 11.031 1.00 90.38 292 LYS A CA 1
ATOM 2434 C C . LYS A 1 292 ? -13.819 -8.909 12.462 1.00 90.38 292 LYS A C 1
ATOM 2436 O O . LYS A 1 292 ? -14.619 -8.907 13.399 1.00 90.38 292 LYS A O 1
ATOM 2441 N N . SER A 1 293 ? -12.515 -8.713 12.643 1.00 87.19 293 SE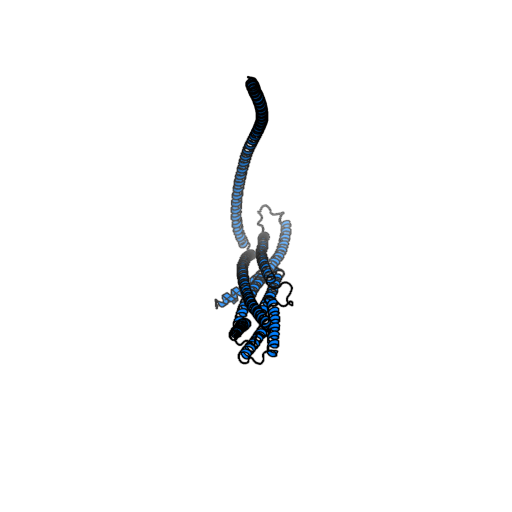R A N 1
ATOM 2442 C CA . SER A 1 293 ? -11.911 -8.471 13.961 1.00 87.19 293 SER A CA 1
ATOM 2443 C C . SER A 1 293 ? -12.343 -7.131 14.552 1.00 87.19 293 SER A C 1
ATOM 2445 O O . SER A 1 293 ? -12.662 -7.046 15.734 1.00 87.19 293 SER A O 1
ATOM 2447 N N . THR A 1 294 ? -12.462 -6.111 13.709 1.00 89.19 294 THR A N 1
ATOM 2448 C CA . THR A 1 294 ? -12.976 -4.787 14.069 1.00 89.19 294 THR A CA 1
ATOM 2449 C C . THR A 1 294 ? -14.452 -4.851 14.468 1.00 89.19 294 THR A C 1
ATOM 2451 O O . THR A 1 294 ? -14.854 -4.263 15.469 1.00 89.19 294 THR A O 1
ATOM 2454 N N . GLY A 1 295 ? -15.249 -5.658 13.765 1.00 88.38 295 GLY A N 1
ATOM 2455 C CA . GLY A 1 295 ? -16.632 -5.941 14.136 1.00 88.38 295 GLY A CA 1
ATOM 2456 C C . GLY A 1 295 ? -16.760 -6.606 15.511 1.00 88.38 295 GLY A C 1
ATOM 2457 O O . GLY A 1 295 ? -17.700 -6.300 16.245 1.00 88.38 295 GLY A O 1
ATOM 2458 N N . ARG A 1 296 ? -15.806 -7.465 15.905 1.00 86.88 296 ARG A N 1
ATOM 2459 C CA . ARG A 1 296 ? -15.747 -8.012 17.276 1.00 86.88 296 ARG A CA 1
ATOM 2460 C C . ARG A 1 296 ? -15.469 -6.917 18.304 1.00 86.88 296 ARG A C 1
ATOM 2462 O O . ARG A 1 296 ? -16.203 -6.823 19.281 1.00 86.88 296 ARG A O 1
ATOM 2469 N N . LEU A 1 297 ? -14.494 -6.048 18.037 1.00 87.50 297 LEU A N 1
ATOM 2470 C CA . LEU A 1 297 ? -14.172 -4.913 18.907 1.00 87.50 297 LEU A CA 1
ATOM 2471 C C . LEU A 1 297 ? -15.381 -3.978 19.108 1.00 87.50 297 LEU A C 1
ATOM 2473 O O . LEU A 1 297 ? -15.638 -3.525 20.219 1.00 87.50 297 LEU A O 1
ATOM 2477 N N . TYR A 1 298 ? -16.169 -3.724 18.060 1.00 89.12 298 TYR A N 1
ATOM 2478 C CA . TYR A 1 298 ? -17.388 -2.919 18.186 1.00 89.12 298 TYR A CA 1
ATOM 2479 C C . TYR A 1 298 ? -18.452 -3.568 19.061 1.00 89.12 298 TYR A C 1
ATOM 2481 O O . TYR A 1 298 ? -19.076 -2.865 19.850 1.00 89.12 298 TYR A O 1
ATOM 2489 N N . LYS A 1 299 ? -18.627 -4.889 18.972 1.00 87.31 299 LYS A N 1
ATOM 2490 C CA . LYS A 1 299 ? -19.541 -5.612 19.864 1.00 87.31 299 LYS A CA 1
ATOM 2491 C C . LYS A 1 299 ? -19.094 -5.525 21.321 1.00 87.31 299 LYS A C 1
ATOM 2493 O O . LYS A 1 299 ? -19.935 -5.353 22.195 1.00 87.31 299 LYS A O 1
ATOM 2498 N N . GLU A 1 300 ? -17.788 -5.598 21.591 1.00 85.75 300 GLU A N 1
ATOM 2499 C CA . GLU A 1 300 ? -17.273 -5.388 22.951 1.00 85.75 300 GLU A CA 1
ATOM 2500 C C . GLU A 1 300 ? -17.610 -3.989 23.470 1.00 85.75 300 GLU A C 1
ATOM 2502 O O . GLU A 1 300 ? -18.067 -3.851 24.604 1.00 85.75 300 GLU A O 1
ATOM 2507 N N . PHE A 1 301 ? -17.423 -2.956 22.644 1.00 87.12 301 PHE A N 1
ATOM 2508 C CA . PHE A 1 301 ? -17.789 -1.596 23.024 1.00 87.12 301 PHE A CA 1
ATOM 2509 C C . PHE A 1 301 ? -19.292 -1.447 23.269 1.00 87.12 301 PHE A C 1
ATOM 2511 O O . PHE A 1 301 ? -19.665 -0.878 24.289 1.00 87.12 301 PHE A O 1
ATOM 2518 N N . GLU A 1 302 ? -20.149 -1.995 22.406 1.00 88.06 302 GLU A N 1
ATOM 2519 C CA . GLU A 1 302 ? -21.610 -1.963 22.590 1.00 88.06 302 GLU A CA 1
ATOM 2520 C C . GLU A 1 302 ? -22.032 -2.578 23.931 1.00 88.06 302 GLU A C 1
ATOM 2522 O O . GLU A 1 302 ? -22.787 -1.956 24.679 1.00 88.06 302 GLU A O 1
ATOM 2527 N N . ILE A 1 303 ? -21.479 -3.743 24.287 1.00 85.38 303 ILE A N 1
ATOM 2528 C CA . ILE A 1 303 ? -21.767 -4.415 25.565 1.00 85.38 303 ILE A CA 1
ATOM 2529 C C . ILE A 1 303 ? -21.349 -3.541 26.757 1.00 85.38 303 ILE A C 1
ATOM 2531 O O . ILE A 1 303 ? -22.105 -3.410 27.724 1.00 85.38 303 ILE A O 1
ATOM 2535 N N . ARG A 1 304 ? -20.158 -2.928 26.695 1.00 83.50 304 ARG A N 1
ATOM 2536 C CA . ARG A 1 304 ? -19.632 -2.072 27.774 1.00 83.50 304 ARG A CA 1
ATOM 2537 C C . ARG A 1 304 ? -20.438 -0.785 27.940 1.00 83.50 304 ARG A C 1
ATOM 2539 O O . ARG A 1 304 ? -20.748 -0.394 29.060 1.00 83.50 304 ARG A O 1
ATOM 2546 N N . ILE A 1 305 ? -20.814 -0.146 26.833 1.00 85.44 305 ILE A N 1
ATOM 2547 C CA . ILE A 1 305 ? -21.584 1.105 26.828 1.00 85.44 305 ILE A CA 1
ATOM 2548 C C . ILE A 1 305 ? -23.011 0.889 27.343 1.00 85.44 305 ILE A C 1
ATOM 2550 O O . ILE A 1 305 ? -23.509 1.726 28.091 1.00 85.44 305 ILE A O 1
ATOM 2554 N N . ASN A 1 306 ? -23.654 -0.225 26.976 1.00 83.38 306 ASN A N 1
ATOM 2555 C CA . ASN A 1 306 ? -24.996 -0.567 27.460 1.00 83.38 306 ASN A CA 1
ATOM 2556 C C . ASN A 1 306 ? -25.007 -1.007 28.933 1.00 83.38 306 ASN A C 1
ATOM 2558 O O . ASN A 1 306 ? -26.064 -1.039 29.561 1.00 83.38 306 ASN A O 1
ATOM 2562 N N . GLY A 1 307 ? -23.853 -1.395 29.487 1.00 77.69 307 GLY A N 1
ATOM 2563 C CA . GLY A 1 307 ? -23.786 -2.054 30.792 1.00 77.69 307 GLY A CA 1
ATOM 2564 C C . GLY A 1 307 ? -24.393 -3.464 30.777 1.00 77.69 307 GLY A C 1
ATOM 2565 O O . GLY A 1 307 ? -24.779 -3.981 31.829 1.00 77.69 307 GLY A O 1
ATOM 2566 N N . ASP A 1 308 ? -24.469 -4.100 29.599 1.00 78.56 308 ASP A N 1
ATOM 2567 C CA . ASP A 1 308 ? -24.995 -5.463 29.398 1.00 78.56 308 ASP A CA 1
ATOM 2568 C C . ASP A 1 308 ? -24.070 -6.546 29.977 1.00 78.56 308 ASP A C 1
ATOM 2570 O O . ASP A 1 308 ? -24.433 -7.721 30.050 1.00 78.56 308 ASP A O 1
ATOM 2574 N N . ASN A 1 309 ? -22.892 -6.148 30.460 1.00 74.38 309 ASN A N 1
ATOM 2575 C CA . ASN A 1 309 ? -22.051 -6.961 31.334 1.00 74.38 309 ASN A CA 1
ATOM 2576 C C . ASN A 1 309 ? -22.734 -7.295 32.677 1.00 74.38 309 ASN A C 1
ATOM 2578 O O . ASN A 1 309 ? -22.323 -8.237 33.348 1.00 74.38 309 ASN A O 1
ATOM 2582 N N . GLY A 1 310 ? -23.797 -6.572 33.046 1.00 74.19 310 GLY A N 1
ATOM 2583 C CA . GLY A 1 310 ? -24.590 -6.783 34.259 1.00 74.19 310 GLY A CA 1
ATOM 2584 C C . GLY A 1 310 ? -24.739 -5.519 35.107 1.00 74.19 310 GLY A C 1
ATOM 2585 O O . GLY A 1 310 ? -25.650 -5.448 35.934 1.00 74.19 310 GLY A O 1
ATOM 2586 N N . ILE A 1 311 ? -23.912 -4.496 34.866 1.00 80.00 311 ILE A N 1
ATOM 2587 C CA . ILE A 1 311 ? -23.918 -3.234 35.621 1.00 80.00 311 ILE A CA 1
ATOM 2588 C C . ILE A 1 311 ? -25.258 -2.507 35.486 1.00 80.00 311 ILE A C 1
ATOM 2590 O O . ILE A 1 311 ? -25.786 -2.018 36.485 1.00 80.00 311 ILE A O 1
ATOM 2594 N N . SER A 1 312 ? -25.859 -2.503 34.291 1.00 81.25 312 SER A N 1
ATOM 2595 C CA . SER A 1 312 ? -27.147 -1.837 34.044 1.00 81.25 312 SER A CA 1
ATOM 2596 C C . SER A 1 312 ? -28.308 -2.445 34.841 1.00 81.25 312 SER A C 1
ATOM 2598 O O . SER A 1 312 ? -29.296 -1.762 35.103 1.00 81.25 312 SER A O 1
ATOM 2600 N N . LYS A 1 313 ? -28.186 -3.708 35.276 1.00 82.62 313 LYS A N 1
ATOM 2601 C CA . LYS A 1 313 ? -29.169 -4.393 36.134 1.00 82.62 313 LYS A CA 1
ATOM 2602 C C . LYS A 1 313 ? -28.853 -4.247 37.620 1.00 82.62 313 LYS A C 1
ATOM 2604 O O . LYS A 1 313 ? -29.775 -4.103 38.422 1.00 82.62 313 LYS A O 1
ATOM 2609 N N . ILE A 1 314 ? -27.572 -4.280 37.994 1.00 82.62 314 ILE A N 1
ATOM 2610 C CA . ILE A 1 314 ? -27.163 -4.223 39.403 1.00 82.62 314 ILE A CA 1
ATOM 2611 C C . ILE A 1 314 ? -27.281 -2.795 39.962 1.00 82.62 314 ILE A C 1
ATOM 2613 O O . ILE A 1 314 ? -27.756 -2.631 41.085 1.00 82.62 314 ILE A O 1
ATOM 2617 N N . LEU A 1 315 ? -26.945 -1.757 39.182 1.00 83.56 315 LEU A N 1
ATOM 2618 C CA . LEU A 1 315 ? -27.031 -0.358 39.629 1.00 83.56 315 LEU A CA 1
ATOM 2619 C C . LEU A 1 315 ? -28.450 0.057 40.072 1.00 83.56 315 LEU A C 1
ATOM 2621 O O . LEU A 1 315 ? -28.580 0.579 41.179 1.00 83.56 315 LEU A O 1
ATOM 2625 N N . PRO A 1 316 ? -29.531 -0.201 39.305 1.00 85.44 316 PRO A N 1
ATOM 2626 C CA . PRO A 1 316 ? -30.889 0.090 39.765 1.00 85.44 316 PRO A CA 1
ATOM 2627 C C . PRO A 1 316 ? -31.272 -0.651 41.052 1.00 85.44 316 PRO A C 1
ATOM 2629 O O . PRO A 1 316 ? -31.882 -0.050 41.931 1.00 85.44 316 PRO A O 1
ATOM 2632 N N . SER A 1 317 ? -30.882 -1.924 41.191 1.00 86.06 317 SER A N 1
ATOM 2633 C CA . SER A 1 317 ? -31.130 -2.721 42.405 1.00 86.06 317 SER A CA 1
ATOM 2634 C C . SER A 1 317 ? -30.433 -2.131 43.637 1.00 86.06 317 SER A C 1
ATOM 2636 O O . SER A 1 317 ? -31.027 -2.056 44.718 1.00 86.06 317 SER A O 1
ATOM 2638 N N . LEU A 1 318 ? -29.190 -1.667 43.473 1.00 85.00 318 LEU A N 1
ATOM 2639 C CA . LEU A 1 318 ? -28.430 -0.991 44.525 1.00 85.00 318 LEU A CA 1
ATOM 2640 C C . LEU A 1 318 ? -29.079 0.337 44.928 1.00 85.00 318 LEU A C 1
ATOM 2642 O O . LEU A 1 318 ? -29.229 0.595 46.121 1.00 85.00 318 LEU A O 1
ATOM 2646 N N . VAL A 1 319 ? -29.518 1.148 43.959 1.00 86.75 319 VAL A N 1
ATOM 2647 C CA . VAL A 1 319 ? -30.220 2.417 44.224 1.00 86.75 319 VAL A CA 1
ATOM 2648 C C . VAL A 1 319 ? -31.509 2.174 45.014 1.00 86.75 319 VAL A C 1
ATOM 2650 O O . VAL A 1 319 ? -31.700 2.796 46.057 1.00 86.75 319 VAL A O 1
ATOM 2653 N N . SER A 1 320 ? -32.342 1.214 44.601 1.00 86.81 320 SER A N 1
ATOM 2654 C CA . SER A 1 320 ? -33.571 0.869 45.332 1.00 86.81 320 SER A CA 1
ATOM 2655 C C . SER A 1 320 ? -33.295 0.308 46.733 1.00 86.81 320 SER A C 1
ATOM 2657 O O . SER A 1 320 ? -34.064 0.543 47.665 1.00 86.81 320 SER A O 1
ATOM 2659 N N . SER A 1 321 ? -32.185 -0.413 46.914 1.00 85.44 321 SER A N 1
ATOM 2660 C CA . SER A 1 321 ? -31.778 -0.919 48.231 1.00 85.44 321 SER A CA 1
ATOM 2661 C C . SER A 1 321 ? -31.307 0.207 49.161 1.00 85.44 321 SER A C 1
ATOM 2663 O O . SER A 1 321 ? -31.650 0.202 50.344 1.00 85.44 321 SER A O 1
ATOM 2665 N N . LEU A 1 322 ? -30.590 1.206 48.634 1.00 84.31 322 LEU A N 1
ATOM 2666 C CA . LEU A 1 322 ? -30.194 2.405 49.382 1.00 84.31 322 LEU A CA 1
ATOM 2667 C C . LEU A 1 322 ? -31.389 3.299 49.733 1.00 84.31 322 LEU A C 1
ATOM 2669 O O . LEU A 1 322 ? -31.428 3.839 50.838 1.00 84.31 322 LEU A O 1
ATOM 2673 N N . GLU A 1 323 ? -32.373 3.426 48.841 1.00 84.12 323 GLU A N 1
ATOM 2674 C CA . GLU A 1 323 ? -33.645 4.116 49.110 1.00 84.12 323 GLU A CA 1
ATOM 2675 C C . GLU A 1 323 ? -34.394 3.473 50.274 1.00 84.12 323 GLU A C 1
ATOM 2677 O O . GLU A 1 323 ? -34.781 4.152 51.225 1.00 84.12 323 GLU A O 1
ATOM 2682 N N . PHE A 1 324 ? -34.528 2.147 50.239 1.00 84.06 324 PHE A N 1
ATOM 2683 C CA . PHE A 1 324 ? -35.161 1.384 51.308 1.00 84.06 324 PHE A CA 1
ATOM 2684 C C . PHE A 1 324 ? -34.441 1.557 52.652 1.00 84.06 324 PHE A C 1
ATOM 2686 O O . PHE A 1 324 ? -35.087 1.773 53.678 1.00 84.06 324 PHE A O 1
ATOM 2693 N N . CYS A 1 325 ? -33.105 1.495 52.658 1.00 81.69 325 CYS A N 1
ATOM 2694 C CA . CYS A 1 325 ? -32.317 1.731 53.867 1.00 81.69 325 CYS A CA 1
ATOM 2695 C C . CYS A 1 325 ? -32.452 3.172 54.373 1.00 81.69 325 CYS A C 1
ATOM 2697 O O . CYS A 1 325 ? -32.588 3.366 55.578 1.00 81.69 325 CYS A O 1
ATOM 2699 N N . SER A 1 326 ? -32.463 4.164 53.478 1.00 81.81 326 SER A N 1
ATOM 2700 C CA . SER A 1 326 ? -32.644 5.575 53.845 1.00 81.81 326 SER A CA 1
ATOM 2701 C C . SER A 1 326 ? -34.006 5.802 54.500 1.00 81.81 326 SER A C 1
ATOM 2703 O O . SER A 1 326 ? -34.067 6.357 55.593 1.00 81.81 326 SER A O 1
ATOM 2705 N N . PHE A 1 327 ? -35.080 5.287 53.893 1.00 80.56 327 PHE A N 1
ATOM 2706 C CA . PHE A 1 327 ? -36.442 5.395 54.422 1.00 80.56 327 PHE A CA 1
ATOM 2707 C C . PHE A 1 327 ? -36.593 4.722 55.795 1.00 80.56 327 PHE A C 1
ATOM 2709 O O . PHE A 1 327 ? -37.201 5.282 56.709 1.00 80.56 327 PHE A O 1
ATOM 2716 N N . LYS A 1 328 ? -36.002 3.531 55.971 1.00 76.62 328 LYS A N 1
ATOM 2717 C CA . LYS A 1 328 ? -35.998 2.843 57.270 1.00 76.62 328 LYS A CA 1
ATOM 2718 C C . LYS A 1 328 ? -35.228 3.618 58.339 1.00 76.62 328 LYS A C 1
ATOM 2720 O O . LYS A 1 328 ? -35.702 3.716 59.464 1.00 76.62 328 LYS A O 1
ATOM 2725 N N . LEU A 1 329 ? -34.065 4.179 58.005 1.00 74.81 329 LEU A N 1
ATOM 2726 C CA . LEU A 1 329 ? -33.269 4.978 58.943 1.00 74.81 329 LEU A CA 1
ATOM 2727 C C . LEU A 1 329 ? -33.977 6.282 59.348 1.00 74.81 329 LEU A C 1
ATOM 2729 O O . LEU A 1 329 ? -33.879 6.680 60.505 1.00 74.81 329 LEU A O 1
ATOM 2733 N N . GLU A 1 330 ? -34.716 6.914 58.435 1.00 75.44 330 GLU A N 1
ATOM 2734 C CA . GLU A 1 330 ? -35.564 8.080 58.734 1.00 75.44 330 GLU A CA 1
ATOM 2735 C C . GLU A 1 330 ? -36.755 7.719 59.625 1.00 75.44 330 GLU A C 1
ATOM 2737 O O . GLU A 1 330 ? -37.028 8.411 60.601 1.00 75.44 330 GLU A O 1
ATOM 2742 N N . SER A 1 331 ? -37.409 6.590 59.357 1.00 72.94 331 SER A N 1
ATOM 2743 C CA . SER A 1 331 ? -38.525 6.109 60.184 1.00 72.94 331 SER A CA 1
ATOM 2744 C C . SER A 1 331 ? -38.081 5.796 61.622 1.00 72.94 331 SER A C 1
ATOM 2746 O O . SER A 1 331 ? -38.804 6.085 62.572 1.00 72.94 331 SER A O 1
ATOM 2748 N N . LEU A 1 332 ? -36.863 5.266 61.799 1.00 68.19 332 LEU A N 1
ATOM 2749 C CA . LEU A 1 332 ? -36.263 4.993 63.114 1.00 68.19 332 LEU A CA 1
ATOM 2750 C C . LEU A 1 332 ? -35.868 6.267 63.883 1.00 68.19 332 LEU A C 1
ATOM 2752 O O . LEU A 1 332 ? -35.823 6.239 65.114 1.00 68.19 332 LEU A O 1
ATOM 2756 N N . LEU A 1 333 ? -35.582 7.372 63.182 1.00 65.69 333 LEU A N 1
ATOM 2757 C CA . LEU A 1 333 ? -35.371 8.691 63.793 1.00 65.69 333 LEU A CA 1
ATOM 2758 C C . LEU A 1 333 ? -36.683 9.275 64.343 1.00 65.69 333 LEU A C 1
ATOM 2760 O O . LEU A 1 333 ? -36.659 9.949 65.370 1.00 65.69 333 LEU A O 1
ATOM 2764 N N . GLU A 1 334 ? -37.814 9.005 63.685 1.00 63.59 334 GLU A N 1
ATOM 2765 C CA . GLU A 1 334 ? -39.138 9.483 64.104 1.00 63.59 334 GLU A CA 1
ATOM 2766 C C . GLU A 1 334 ? -39.801 8.587 65.171 1.00 63.59 334 GLU A C 1
ATOM 2768 O O . GLU A 1 334 ? -40.517 9.102 66.033 1.00 63.59 334 GLU A O 1
ATOM 2773 N N . PHE A 1 335 ? -39.540 7.269 65.168 1.00 61.78 335 PHE A N 1
ATOM 2774 C CA . PHE A 1 335 ? -40.177 6.295 66.073 1.00 61.78 335 PHE A CA 1
ATOM 2775 C C . PHE A 1 335 ? -39.168 5.302 66.700 1.00 61.78 335 PHE A C 1
ATOM 2777 O O . PHE A 1 335 ? -38.973 4.197 66.192 1.00 61.78 335 PHE A O 1
ATOM 2784 N N . PRO A 1 336 ? -38.556 5.631 67.855 1.00 58.97 336 PRO A N 1
ATOM 2785 C CA . PRO A 1 336 ? -37.483 4.833 68.466 1.00 58.97 336 PRO A CA 1
ATOM 2786 C C . PRO A 1 336 ? -37.902 3.510 69.141 1.00 58.97 336 PRO A C 1
ATOM 2788 O O . PRO A 1 336 ? -37.069 2.875 69.776 1.00 58.97 336 PRO A O 1
ATOM 2791 N N . GLU A 1 337 ? -39.167 3.086 69.100 1.00 53.97 337 GLU A N 1
ATOM 2792 C CA . GLU A 1 337 ? -39.679 1.982 69.942 1.00 53.97 337 GLU A CA 1
ATOM 2793 C C . GLU A 1 337 ? -39.677 0.590 69.258 1.00 53.97 337 GLU A C 1
ATOM 2795 O O . GLU A 1 337 ? -39.912 -0.415 69.926 1.00 53.97 337 GLU A O 1
ATOM 2800 N N . LEU A 1 338 ? -39.320 0.491 67.967 1.00 54.38 338 LEU A N 1
ATOM 2801 C CA . LEU A 1 338 ? -39.359 -0.740 67.137 1.00 54.38 338 LEU A CA 1
ATOM 2802 C C . LEU A 1 338 ? -37.970 -1.376 66.840 1.00 54.38 338 LEU A C 1
ATOM 2804 O O . LEU A 1 338 ? -37.752 -2.061 65.845 1.00 54.38 338 LEU A O 1
ATOM 2808 N N . LEU A 1 339 ? -37.001 -1.176 67.737 1.00 55.94 339 LEU A N 1
ATOM 2809 C CA . LEU A 1 339 ? -35.561 -1.184 67.425 1.00 55.94 339 LEU A CA 1
ATOM 2810 C C . LEU A 1 339 ? -34.847 -2.513 67.097 1.00 55.94 339 LEU A C 1
ATOM 2812 O O . LEU A 1 339 ? -33.739 -2.431 66.572 1.00 55.94 339 LEU A O 1
ATOM 2816 N N . LEU A 1 340 ? -35.353 -3.709 67.434 1.00 55.97 340 LEU A N 1
ATOM 2817 C CA . LEU A 1 340 ? -34.528 -4.938 67.333 1.00 55.97 340 LEU A CA 1
ATOM 2818 C C . LEU A 1 340 ? -34.741 -5.744 66.038 1.00 55.97 340 LEU A C 1
ATOM 2820 O O . LEU A 1 340 ? -33.771 -6.023 65.335 1.00 55.97 340 LEU A O 1
ATOM 2824 N N . GLU A 1 341 ? -35.987 -6.091 65.698 1.00 59.03 341 GLU A N 1
ATOM 2825 C CA . GLU A 1 341 ? -36.307 -6.884 64.492 1.00 59.03 341 GLU A CA 1
ATOM 2826 C C . GLU A 1 341 ? -36.097 -6.078 63.199 1.00 59.03 341 GLU A C 1
ATOM 2828 O O . GLU A 1 341 ? -35.596 -6.591 62.196 1.00 59.03 341 GLU A O 1
ATOM 2833 N N . GLU A 1 342 ? -36.398 -4.777 63.222 1.00 63.81 342 GLU A N 1
ATOM 2834 C CA . GLU A 1 342 ? -36.193 -3.897 62.066 1.00 63.81 342 GLU A CA 1
ATOM 2835 C C . GLU A 1 342 ? -34.704 -3.690 61.738 1.00 63.81 342 GLU A C 1
ATOM 2837 O O . GLU A 1 342 ? -34.350 -3.395 60.589 1.00 63.81 342 GLU A O 1
ATOM 2842 N N . TRP A 1 343 ? -33.831 -3.908 62.728 1.00 66.00 343 TRP A N 1
ATOM 2843 C CA . TRP A 1 343 ? -32.387 -3.736 62.621 1.00 66.00 343 TRP A CA 1
ATOM 2844 C C . TRP A 1 343 ? -31.671 -4.932 62.000 1.00 66.00 343 TRP A C 1
ATOM 2846 O O . TRP A 1 343 ? -30.768 -4.749 61.176 1.00 66.00 343 TRP A O 1
ATOM 2856 N N . GLU A 1 344 ? -32.103 -6.153 62.325 1.00 67.50 344 GLU A N 1
ATOM 2857 C CA . GLU A 1 344 ? -31.631 -7.360 61.637 1.00 67.50 344 GLU A CA 1
ATOM 2858 C C . GLU A 1 344 ? -31.939 -7.280 60.137 1.00 67.50 344 GLU A C 1
ATOM 2860 O O . GLU A 1 344 ? -31.036 -7.469 59.317 1.00 67.50 344 GLU A O 1
ATOM 2865 N N . GLY A 1 345 ? -33.152 -6.843 59.773 1.00 72.19 345 GLY A N 1
ATOM 2866 C CA . GLY A 1 345 ? -33.538 -6.644 58.374 1.00 72.19 345 GLY A CA 1
ATOM 2867 C C . GLY A 1 345 ? -32.742 -5.550 57.642 1.00 72.19 345 GLY A C 1
ATOM 2868 O O . GLY A 1 345 ? -32.511 -5.660 56.436 1.00 72.19 345 GLY A O 1
ATOM 2869 N N . LEU A 1 346 ? -32.285 -4.496 58.334 1.00 74.00 346 LEU A N 1
ATOM 2870 C CA . LEU A 1 346 ? -31.395 -3.487 57.737 1.00 74.00 346 LEU A CA 1
ATOM 2871 C C . LEU A 1 346 ? -29.989 -4.061 57.494 1.00 74.00 346 LEU A C 1
ATOM 2873 O O . LEU A 1 346 ? -29.401 -3.854 56.432 1.00 74.00 346 LEU A O 1
ATOM 2877 N N . ASN A 1 347 ? -29.451 -4.806 58.460 1.00 75.31 347 ASN A N 1
ATOM 2878 C CA . ASN A 1 347 ? -28.126 -5.411 58.352 1.00 75.31 347 ASN A CA 1
ATOM 2879 C C . ASN A 1 347 ? -28.074 -6.510 57.273 1.00 75.31 347 ASN A C 1
ATOM 2881 O O . ASN A 1 347 ? -27.078 -6.599 56.551 1.00 75.31 347 ASN A O 1
ATOM 2885 N N . GLU A 1 348 ? -29.137 -7.302 57.105 1.00 81.81 348 GLU A N 1
ATOM 2886 C CA . GLU A 1 348 ? -29.276 -8.239 55.980 1.00 81.81 348 GLU A CA 1
ATOM 2887 C C . GLU A 1 348 ? -29.246 -7.516 54.631 1.00 81.81 348 GLU A C 1
ATOM 2889 O O . GLU A 1 348 ? -28.477 -7.900 53.746 1.00 81.81 348 GLU A O 1
ATOM 2894 N N . LYS A 1 349 ? -29.990 -6.410 54.496 1.00 82.81 349 LYS A N 1
ATOM 2895 C CA . LYS A 1 349 ? -29.998 -5.617 53.260 1.00 82.81 349 LYS A CA 1
ATOM 2896 C C . LYS A 1 349 ? -28.636 -4.983 52.962 1.00 82.81 349 LYS A C 1
ATOM 2898 O O . LYS A 1 349 ? -28.219 -4.946 51.806 1.00 82.81 349 LYS A O 1
ATOM 2903 N N . ILE A 1 350 ? -27.896 -4.548 53.985 1.00 82.50 350 ILE A N 1
ATOM 2904 C CA . ILE A 1 350 ? -26.514 -4.060 53.832 1.00 82.50 350 ILE A CA 1
ATOM 2905 C C . ILE A 1 350 ? -25.573 -5.176 53.351 1.00 82.50 350 ILE A C 1
ATOM 2907 O O . ILE A 1 350 ? -24.732 -4.930 52.484 1.00 82.50 350 ILE A O 1
ATOM 2911 N N . ASN A 1 351 ? -25.724 -6.408 53.850 1.00 83.81 351 ASN A N 1
ATOM 2912 C CA . ASN A 1 351 ? -24.939 -7.551 53.366 1.00 83.81 351 ASN A CA 1
ATOM 2913 C C . ASN A 1 351 ? -25.265 -7.892 51.903 1.00 83.81 351 ASN A C 1
ATOM 2915 O O . ASN A 1 351 ? -24.350 -8.162 51.122 1.00 83.81 351 ASN A O 1
ATOM 2919 N N . GLU A 1 352 ? -26.542 -7.834 51.516 1.00 86.38 352 GLU A N 1
ATOM 2920 C CA . GLU A 1 352 ? -26.974 -8.013 50.125 1.00 86.38 352 GLU A CA 1
ATOM 2921 C C . GLU A 1 352 ? -26.373 -6.934 49.211 1.00 86.38 352 GLU A C 1
ATOM 2923 O O . GLU A 1 352 ? -25.761 -7.265 48.194 1.00 86.38 352 GLU A O 1
ATOM 2928 N N . MET A 1 353 ? -26.459 -5.655 49.604 1.00 84.94 353 MET A N 1
ATOM 2929 C CA . MET A 1 353 ? -25.850 -4.542 48.862 1.00 84.94 353 MET A CA 1
ATOM 2930 C C . MET A 1 353 ? -24.342 -4.728 48.705 1.00 84.94 353 MET A C 1
ATOM 2932 O O . MET A 1 353 ? -23.801 -4.519 47.623 1.00 84.94 353 MET A O 1
ATOM 2936 N N . ARG A 1 354 ? -23.650 -5.179 49.753 1.00 83.62 354 ARG A N 1
ATOM 2937 C CA . ARG A 1 354 ? -22.215 -5.462 49.685 1.00 83.62 354 ARG A CA 1
ATOM 2938 C C . ARG A 1 354 ? -21.895 -6.591 48.702 1.00 83.62 354 ARG A C 1
ATOM 2940 O O . ARG A 1 354 ? -20.976 -6.437 47.905 1.00 83.62 354 ARG A O 1
ATOM 2947 N N . SER A 1 355 ? -22.671 -7.677 48.699 1.00 85.62 355 SER A N 1
ATOM 2948 C CA . SER A 1 355 ? -22.509 -8.756 47.714 1.00 85.62 355 SER A CA 1
ATOM 2949 C C . SER A 1 355 ? -22.769 -8.274 46.282 1.00 85.62 355 SER A C 1
ATOM 2951 O O . SER A 1 355 ? -22.072 -8.691 45.358 1.00 85.62 355 SER A O 1
ATOM 2953 N N . GLN A 1 356 ? -23.755 -7.394 46.084 1.00 84.56 356 GLN A N 1
ATOM 2954 C CA . GLN A 1 356 ? -24.056 -6.782 44.785 1.00 84.56 356 GLN A CA 1
ATOM 2955 C C . GLN A 1 356 ? -22.948 -5.815 44.332 1.00 84.56 356 GLN A C 1
ATOM 2957 O O . GLN A 1 356 ? -22.607 -5.789 43.148 1.00 84.56 356 GLN A O 1
ATOM 2962 N N . LEU A 1 357 ? -22.345 -5.062 45.256 1.00 85.62 357 LEU A N 1
ATOM 2963 C CA . LEU A 1 357 ? -21.185 -4.205 44.991 1.00 85.62 357 LEU A CA 1
ATOM 2964 C C . LEU A 1 357 ? -19.945 -5.031 44.637 1.00 85.62 357 LEU A C 1
ATOM 2966 O O . LEU A 1 357 ? -19.273 -4.711 43.663 1.00 85.62 357 LEU A O 1
ATOM 2970 N N . ASP A 1 358 ? -19.678 -6.121 45.362 1.00 85.12 358 ASP A N 1
ATOM 2971 C CA . ASP A 1 358 ? -18.583 -7.050 45.055 1.00 85.12 358 ASP A CA 1
ATOM 2972 C C . ASP A 1 358 ? -18.761 -7.687 43.668 1.00 85.12 358 ASP A C 1
ATOM 2974 O O . ASP A 1 358 ? -17.819 -7.735 42.874 1.00 85.12 358 ASP A O 1
ATOM 2978 N N . ALA A 1 359 ? -19.983 -8.113 43.333 1.00 83.50 359 ALA A N 1
ATOM 2979 C CA . ALA A 1 359 ? -20.308 -8.610 41.999 1.00 83.50 359 ALA A CA 1
ATOM 2980 C C . ALA A 1 359 ? -20.131 -7.526 40.923 1.00 83.50 359 ALA A C 1
ATOM 2982 O O . ALA A 1 359 ? -19.552 -7.800 39.875 1.00 83.50 359 ALA A O 1
ATOM 2983 N N . SER A 1 360 ? -20.569 -6.291 41.190 1.00 81.38 360 SER A N 1
ATOM 2984 C CA . SER A 1 360 ? -20.433 -5.169 40.252 1.00 81.38 360 SER A CA 1
ATOM 2985 C C . SER A 1 360 ? -18.972 -4.843 39.981 1.00 81.38 360 SER A C 1
ATOM 2987 O O . SER A 1 360 ? -18.586 -4.785 38.819 1.00 81.38 360 SER A O 1
ATOM 2989 N N . LEU A 1 361 ? -18.152 -4.698 41.029 1.00 82.75 361 LEU A N 1
ATOM 2990 C CA . LEU A 1 361 ? -16.727 -4.363 40.933 1.00 82.75 361 LEU A CA 1
ATOM 2991 C C . LEU A 1 361 ? -15.935 -5.388 40.104 1.00 82.75 361 LEU A C 1
ATOM 2993 O O . LEU A 1 361 ? -15.046 -4.994 39.354 1.00 82.75 361 LEU A O 1
ATOM 2997 N N . ASN A 1 362 ? -16.300 -6.673 40.173 1.00 80.50 362 ASN A N 1
ATOM 2998 C CA . ASN A 1 362 ? -15.681 -7.739 39.373 1.00 80.50 362 ASN A CA 1
ATOM 2999 C C . ASN A 1 362 ? -16.102 -7.724 37.888 1.00 80.50 362 ASN A C 1
ATOM 3001 O O . ASN A 1 362 ? -15.405 -8.270 37.032 1.00 80.50 362 ASN A O 1
ATOM 3005 N N . VAL A 1 363 ? -17.247 -7.113 37.576 1.00 80.19 363 VAL A N 1
ATOM 3006 C CA . VAL A 1 363 ? -17.843 -7.069 36.231 1.00 80.19 363 VAL A CA 1
ATOM 3007 C C . VAL A 1 363 ? -17.445 -5.795 35.457 1.00 80.19 363 VAL A C 1
ATOM 3009 O O . VAL A 1 363 ? -17.509 -5.755 34.226 1.00 80.19 363 VAL A O 1
ATOM 3012 N N . ILE A 1 364 ? -16.990 -4.739 36.143 1.00 76.31 364 ILE A N 1
ATOM 3013 C CA . ILE A 1 364 ? -16.565 -3.485 35.493 1.00 76.31 364 ILE A CA 1
ATOM 3014 C C . ILE A 1 364 ? -15.318 -3.694 34.641 1.00 76.31 364 ILE A C 1
ATOM 3016 O O . ILE A 1 364 ? -14.252 -4.033 35.156 1.00 76.31 364 ILE A O 1
ATOM 3020 N N . GLY A 1 365 ? -15.447 -3.415 33.342 1.00 65.94 365 GLY A N 1
ATOM 3021 C CA . GLY A 1 365 ? -14.374 -3.544 32.356 1.00 65.94 365 GLY A CA 1
ATOM 3022 C C . GLY A 1 365 ? -14.173 -4.962 31.818 1.00 65.94 365 GLY A C 1
ATOM 3023 O O . GLY A 1 365 ? -13.309 -5.164 30.962 1.00 65.94 365 GLY A O 1
ATOM 3024 N N . THR A 1 366 ? -14.971 -5.940 32.267 1.00 69.31 366 THR A N 1
ATOM 3025 C CA . THR A 1 366 ? -14.966 -7.300 31.717 1.00 69.31 366 THR A CA 1
ATOM 3026 C C . THR A 1 366 ? -16.113 -7.501 30.730 1.00 69.31 366 THR A C 1
ATOM 3028 O O . THR A 1 366 ? -17.238 -7.032 30.912 1.00 69.31 366 THR A O 1
ATOM 3031 N N . VAL A 1 367 ? -15.804 -8.194 29.636 1.00 63.47 367 VAL A N 1
ATOM 3032 C CA . VAL A 1 367 ? -16.786 -8.648 28.649 1.00 63.47 367 VAL A CA 1
ATOM 3033 C C . VAL A 1 367 ? -17.139 -10.101 29.000 1.00 63.47 367 VAL A C 1
ATOM 3035 O O . VAL A 1 367 ? -16.234 -10.857 29.361 1.00 63.47 367 VAL A O 1
ATOM 3038 N N . PRO A 1 368 ? -18.417 -10.525 28.937 1.00 59.59 368 PRO A N 1
ATOM 3039 C CA . PRO A 1 368 ? -18.796 -11.906 29.233 1.00 59.59 368 PRO A CA 1
ATOM 3040 C C . PRO A 1 368 ? -17.983 -12.920 28.407 1.00 59.59 368 PRO A C 1
ATOM 3042 O O . PRO A 1 368 ? -17.818 -12.734 27.203 1.00 59.59 368 PRO A O 1
ATOM 3045 N N . GLN A 1 369 ? -17.545 -14.022 29.036 1.00 54.66 369 GLN A N 1
ATOM 3046 C CA . GLN A 1 369 ? -16.675 -15.092 28.484 1.00 54.66 369 GLN A CA 1
ATOM 3047 C C . GLN A 1 369 ? -17.173 -15.792 27.197 1.00 54.66 369 GLN A C 1
ATOM 3049 O O . GLN A 1 369 ? -16.519 -16.700 26.696 1.00 54.66 369 GLN A O 1
ATOM 3054 N N . TYR A 1 370 ? -18.318 -15.391 26.644 1.00 50.84 370 TYR A N 1
ATOM 3055 C CA . TYR A 1 370 ? -18.835 -15.891 25.368 1.00 50.84 370 TYR A CA 1
ATOM 3056 C C . TYR A 1 370 ? -18.151 -15.264 24.139 1.00 50.84 370 TYR A C 1
ATOM 3058 O O . TYR A 1 370 ? -18.440 -15.670 23.012 1.00 50.84 370 TYR A O 1
ATOM 3066 N N . ILE A 1 371 ? -17.257 -14.290 24.333 1.00 51.47 371 ILE A N 1
ATOM 3067 C CA . ILE A 1 371 ? -16.433 -13.693 23.278 1.00 51.47 371 ILE A CA 1
ATOM 3068 C C . ILE A 1 371 ? -14.985 -14.157 23.501 1.00 51.47 371 ILE A C 1
ATOM 3070 O O . ILE A 1 371 ? -14.460 -14.037 24.599 1.00 51.47 371 ILE A O 1
ATOM 3074 N N . ASP A 1 372 ? -14.432 -14.760 22.450 1.00 47.97 372 ASP A N 1
ATOM 3075 C CA . ASP A 1 372 ? -13.131 -15.424 22.272 1.00 47.97 372 ASP A CA 1
ATOM 3076 C C . ASP A 1 372 ? -11.917 -14.840 23.043 1.00 47.97 372 ASP A C 1
ATOM 3078 O O . ASP A 1 372 ? -11.913 -13.688 23.464 1.00 47.97 372 ASP A O 1
ATOM 3082 N N . VAL A 1 373 ? -10.856 -15.647 23.173 1.00 53.66 373 VAL A N 1
ATOM 3083 C CA . VAL A 1 373 ? -9.729 -15.513 24.135 1.00 53.66 373 VAL A CA 1
ATOM 3084 C C . VAL A 1 373 ? -8.944 -14.183 24.064 1.00 53.66 373 VAL A C 1
ATOM 3086 O O . VAL A 1 373 ? -8.329 -13.786 25.054 1.00 53.66 373 VAL A O 1
ATOM 3089 N N . ASP A 1 374 ? -9.020 -13.446 22.955 1.00 53.47 374 ASP A N 1
ATOM 3090 C CA . ASP A 1 374 ? -8.384 -12.134 22.793 1.00 53.47 374 ASP A CA 1
ATOM 3091 C C . ASP A 1 374 ? -9.409 -11.004 22.977 1.00 53.47 374 ASP A C 1
ATOM 3093 O O . ASP A 1 374 ? -10.006 -10.537 22.007 1.00 53.47 374 ASP A O 1
ATOM 3097 N N . SER A 1 375 ? -9.607 -10.543 24.216 1.00 57.91 375 SER A N 1
ATOM 3098 C CA . SER A 1 375 ? -10.519 -9.431 24.534 1.00 57.91 375 SER A CA 1
ATOM 3099 C C . SER A 1 375 ? -9.782 -8.144 24.932 1.00 57.91 375 SER A C 1
ATOM 3101 O O . SER A 1 375 ? -8.660 -8.157 25.455 1.00 57.91 375 SER A O 1
ATOM 3103 N N . GLY A 1 376 ? -10.405 -6.990 24.669 1.00 67.75 376 GLY A N 1
ATOM 3104 C CA . GLY A 1 376 ? -9.921 -5.680 25.117 1.00 67.75 376 GLY A CA 1
ATOM 3105 C C . GLY A 1 376 ? -8.665 -5.145 24.404 1.00 67.75 376 GLY A C 1
ATOM 3106 O O . GLY A 1 376 ? -8.566 -5.119 23.177 1.00 67.75 376 GLY A O 1
ATOM 3107 N N . SER A 1 377 ? -7.698 -4.641 25.184 1.00 68.94 377 SER A N 1
ATOM 3108 C CA . SER A 1 377 ? -6.497 -3.933 24.692 1.00 68.94 377 SER A CA 1
ATOM 3109 C C . SER A 1 377 ? -5.591 -4.769 23.781 1.00 68.94 377 SER A C 1
ATOM 3111 O O . SER A 1 377 ? -4.889 -4.211 22.931 1.00 68.94 377 SER A O 1
ATOM 3113 N N . VAL A 1 378 ? -5.613 -6.094 23.942 1.00 77.75 378 VAL A N 1
ATOM 3114 C CA . VAL A 1 378 ? -4.826 -7.029 23.126 1.00 77.75 378 VAL A CA 1
ATOM 3115 C C . VAL A 1 378 ? -5.404 -7.111 21.714 1.00 77.75 378 VAL A C 1
ATOM 3117 O O . VAL A 1 378 ? -4.669 -6.924 20.744 1.00 77.75 378 VAL A O 1
ATOM 3120 N N . LEU A 1 379 ? -6.729 -7.259 21.597 1.00 78.94 379 LEU A N 1
ATOM 3121 C CA . LEU A 1 379 ? -7.439 -7.295 20.317 1.00 78.94 379 LEU A CA 1
ATOM 3122 C C . LEU A 1 379 ? -7.247 -5.998 19.526 1.00 78.94 379 LEU A C 1
ATOM 3124 O O . LEU A 1 379 ? -6.987 -6.024 18.326 1.00 78.94 379 LEU A O 1
ATOM 3128 N N . GLN A 1 380 ? -7.319 -4.850 20.200 1.00 82.69 380 GLN A N 1
ATOM 3129 C CA . GLN A 1 380 ? -7.114 -3.551 19.561 1.00 82.69 380 GLN A CA 1
ATOM 3130 C C . GLN A 1 380 ? -5.688 -3.396 19.010 1.00 82.69 380 GLN A C 1
ATOM 3132 O O . GLN A 1 380 ? -5.507 -2.997 17.858 1.00 82.69 380 GLN A O 1
ATOM 3137 N N . THR A 1 381 ? -4.674 -3.729 19.816 1.00 85.62 381 THR A N 1
ATOM 3138 C CA . THR A 1 381 ? -3.265 -3.690 19.387 1.00 85.62 381 THR A CA 1
ATOM 3139 C C . THR A 1 381 ? -3.028 -4.636 18.213 1.00 85.62 381 THR A C 1
ATOM 3141 O O . THR A 1 381 ? -2.356 -4.271 17.248 1.00 85.62 381 THR A O 1
ATOM 3144 N N . HIS A 1 382 ? -3.634 -5.824 18.256 1.00 87.50 382 HIS A N 1
ATOM 3145 C CA . HIS A 1 382 ? -3.594 -6.780 17.159 1.00 87.50 382 HIS A CA 1
ATOM 3146 C C . HIS A 1 382 ? -4.203 -6.199 15.874 1.00 87.50 382 HIS A C 1
ATOM 3148 O O . HIS A 1 382 ? -3.537 -6.208 14.841 1.00 87.50 382 HIS A O 1
ATOM 3154 N N . ILE A 1 383 ? -5.400 -5.601 15.938 1.00 88.69 383 ILE A N 1
ATOM 3155 C CA . ILE A 1 383 ? -6.051 -4.959 14.782 1.00 88.69 383 ILE A CA 1
ATOM 3156 C C . ILE A 1 383 ? -5.179 -3.835 14.209 1.00 88.69 383 ILE A C 1
ATOM 3158 O O . ILE A 1 383 ? -5.019 -3.740 12.993 1.00 88.69 383 ILE A O 1
ATOM 3162 N N . PHE A 1 384 ? -4.576 -2.998 15.057 1.00 90.00 384 PHE A N 1
ATOM 3163 C CA . PHE A 1 384 ? -3.687 -1.929 14.595 1.00 90.00 384 PHE A CA 1
ATOM 3164 C C . PHE A 1 384 ? -2.463 -2.478 13.862 1.00 90.00 384 PHE A C 1
ATOM 3166 O O . PHE A 1 384 ? -2.119 -1.977 12.790 1.00 90.00 384 PHE A O 1
ATOM 3173 N N . ASN A 1 385 ? -1.851 -3.537 14.392 1.00 90.31 385 ASN A N 1
ATOM 3174 C CA . ASN A 1 385 ? -0.723 -4.198 13.746 1.00 90.31 385 ASN A CA 1
ATOM 3175 C C . ASN A 1 385 ? -1.138 -4.848 12.417 1.00 90.31 385 ASN A C 1
ATOM 3177 O O . ASN A 1 385 ? -0.421 -4.705 11.426 1.00 90.31 385 ASN A O 1
ATOM 3181 N N . MET A 1 386 ? -2.306 -5.499 12.362 1.00 91.50 386 MET A N 1
ATOM 3182 C CA . MET A 1 386 ? -2.844 -6.059 11.119 1.00 91.50 386 MET A CA 1
ATOM 3183 C C . MET A 1 386 ? -3.059 -4.972 10.062 1.00 91.50 386 MET A C 1
ATOM 3185 O O . MET A 1 386 ? -2.631 -5.150 8.924 1.00 91.50 386 MET A O 1
ATOM 3189 N N . ILE A 1 387 ? -3.665 -3.835 10.429 1.00 91.38 387 ILE A N 1
ATOM 3190 C CA . ILE A 1 387 ? -3.890 -2.704 9.514 1.00 91.38 387 ILE A CA 1
ATOM 3191 C C . ILE A 1 387 ? -2.560 -2.156 8.997 1.00 91.38 387 ILE A C 1
ATOM 3193 O O . ILE A 1 387 ? -2.419 -1.944 7.797 1.00 91.38 387 ILE A O 1
ATOM 3197 N N . GLN A 1 388 ? -1.563 -1.961 9.865 1.00 90.81 388 GLN A N 1
ATOM 3198 C CA . GLN A 1 388 ? -0.249 -1.471 9.438 1.00 90.81 388 GLN A CA 1
ATOM 3199 C C . GLN A 1 388 ? 0.444 -2.435 8.470 1.00 90.81 388 GLN A C 1
ATOM 3201 O O . GLN A 1 388 ? 0.950 -2.007 7.432 1.00 90.81 388 GLN A O 1
ATOM 3206 N N . GLN A 1 389 ? 0.438 -3.735 8.769 1.00 92.25 389 GLN A N 1
ATOM 3207 C CA . GLN A 1 389 ? 1.002 -4.745 7.871 1.00 92.25 389 GLN A CA 1
ATOM 3208 C C . GLN A 1 389 ? 0.246 -4.809 6.543 1.00 92.25 389 GLN A C 1
ATOM 3210 O O . GLN A 1 389 ? 0.864 -4.932 5.486 1.00 92.25 389 GLN A O 1
ATOM 3215 N N . TRP A 1 390 ? -1.080 -4.705 6.588 1.00 93.69 390 TRP A N 1
ATOM 3216 C CA . TRP A 1 390 ? -1.924 -4.699 5.402 1.00 93.69 390 TRP A CA 1
ATOM 3217 C C . TRP A 1 390 ? -1.650 -3.485 4.510 1.00 93.69 390 TRP A C 1
ATOM 3219 O O . TRP A 1 390 ? -1.446 -3.664 3.313 1.00 93.69 390 TRP A O 1
ATOM 3229 N N . LEU A 1 391 ? -1.535 -2.281 5.083 1.00 91.69 391 LEU A N 1
ATOM 3230 C CA . LEU A 1 391 ? -1.196 -1.052 4.352 1.00 91.69 391 LEU A CA 1
ATOM 3231 C C . LEU A 1 391 ? 0.170 -1.131 3.652 1.00 91.69 391 LEU A C 1
ATOM 3233 O O . LEU A 1 391 ? 0.326 -0.622 2.543 1.00 91.69 391 LEU A O 1
ATOM 3237 N N . LEU A 1 392 ? 1.157 -1.777 4.278 1.00 91.12 392 LEU A N 1
ATOM 3238 C CA . LEU A 1 392 ? 2.468 -1.992 3.662 1.00 91.12 392 LEU A CA 1
ATOM 3239 C C . LEU A 1 392 ? 2.391 -2.994 2.504 1.00 91.12 392 LEU A C 1
ATOM 3241 O O . LEU A 1 392 ? 2.946 -2.744 1.434 1.00 91.12 392 LEU A O 1
ATOM 3245 N N . LYS A 1 393 ? 1.682 -4.112 2.698 1.00 91.56 393 LYS A N 1
ATOM 3246 C CA . LYS A 1 393 ? 1.521 -5.145 1.666 1.00 91.56 393 LYS A CA 1
ATOM 3247 C C . LYS A 1 393 ? 0.751 -4.624 0.455 1.00 91.56 393 LYS A C 1
ATOM 3249 O O . LYS A 1 393 ? 1.243 -4.757 -0.658 1.00 91.56 393 LYS A O 1
ATOM 3254 N N . ILE A 1 394 ? -0.391 -3.963 0.661 1.00 91.44 394 ILE A N 1
ATOM 3255 C CA . ILE A 1 394 ? -1.188 -3.407 -0.443 1.00 91.44 394 ILE A CA 1
ATOM 3256 C C . ILE A 1 394 ? -0.411 -2.335 -1.217 1.00 91.44 394 ILE A C 1
ATOM 3258 O O . ILE A 1 394 ? -0.488 -2.302 -2.439 1.00 91.44 394 ILE A O 1
ATOM 3262 N N . GLY A 1 395 ? 0.384 -1.501 -0.536 1.00 89.62 395 GLY A N 1
ATOM 3263 C CA . GLY A 1 395 ? 1.239 -0.518 -1.205 1.00 89.62 395 GLY A CA 1
ATOM 3264 C C . GLY A 1 395 ? 2.265 -1.172 -2.136 1.00 89.62 395 GLY A C 1
ATOM 3265 O O . GLY A 1 395 ? 2.439 -0.723 -3.269 1.00 89.62 395 GLY A O 1
ATOM 3266 N N . ASN A 1 396 ? 2.894 -2.262 -1.688 1.00 89.81 396 ASN A N 1
ATOM 3267 C CA . ASN A 1 396 ? 3.833 -3.027 -2.508 1.00 89.81 396 ASN A CA 1
ATOM 3268 C C . ASN A 1 396 ? 3.138 -3.714 -3.689 1.00 89.81 396 ASN A C 1
ATOM 3270 O O . ASN A 1 396 ? 3.635 -3.620 -4.808 1.00 89.81 396 ASN A O 1
ATOM 3274 N N . GLU A 1 397 ? 1.988 -4.353 -3.469 1.00 88.75 397 GLU A N 1
ATOM 3275 C CA . GLU A 1 397 ? 1.225 -5.017 -4.535 1.00 88.75 397 GLU A CA 1
ATOM 3276 C C . GLU A 1 397 ? 0.754 -4.033 -5.607 1.00 88.75 397 GLU A C 1
ATOM 3278 O O . GLU A 1 397 ? 0.928 -4.283 -6.796 1.00 88.75 397 GLU A O 1
ATOM 3283 N N . VAL A 1 398 ? 0.243 -2.867 -5.206 1.00 89.62 398 VAL A N 1
ATOM 3284 C CA . VAL A 1 398 ? -0.165 -1.802 -6.133 1.00 89.62 398 VAL A CA 1
ATOM 3285 C C . VAL A 1 398 ? 1.020 -1.286 -6.948 1.00 89.62 398 VAL A C 1
ATOM 3287 O O . VAL A 1 398 ? 0.906 -1.071 -8.156 1.00 89.62 398 VAL A O 1
ATOM 3290 N N . ASN A 1 399 ? 2.176 -1.082 -6.310 1.00 89.38 399 ASN A N 1
ATOM 3291 C CA . ASN A 1 399 ? 3.372 -0.633 -7.015 1.00 89.38 399 ASN A CA 1
ATOM 3292 C C . ASN A 1 399 ? 3.882 -1.704 -7.993 1.00 89.38 399 ASN A C 1
ATOM 3294 O O . ASN A 1 399 ? 4.193 -1.391 -9.140 1.00 89.38 399 ASN A O 1
ATOM 3298 N N . ASN A 1 400 ? 3.902 -2.969 -7.568 1.00 89.00 400 ASN A N 1
ATOM 3299 C CA . ASN A 1 400 ? 4.277 -4.099 -8.414 1.00 89.00 400 ASN A CA 1
ATOM 3300 C C . ASN A 1 400 ? 3.320 -4.252 -9.603 1.00 89.00 400 ASN A C 1
ATOM 3302 O O . ASN A 1 400 ? 3.784 -4.402 -10.730 1.00 89.00 400 ASN A O 1
ATOM 3306 N N . GLY A 1 401 ? 2.008 -4.142 -9.379 1.00 87.38 401 GLY A N 1
ATOM 3307 C CA . GLY A 1 401 ? 0.992 -4.191 -10.430 1.00 87.38 401 GLY A CA 1
ATOM 3308 C C . GLY A 1 401 ? 1.159 -3.072 -11.459 1.00 87.38 401 GLY A C 1
ATOM 3309 O O . GLY A 1 401 ? 1.124 -3.327 -12.663 1.00 87.38 401 GLY A O 1
ATOM 3310 N N . ASN A 1 402 ? 1.433 -1.847 -11.003 1.00 89.50 402 ASN A N 1
ATOM 3311 C CA . ASN A 1 402 ? 1.695 -0.707 -11.886 1.00 89.50 402 ASN A CA 1
ATOM 3312 C C . ASN A 1 402 ? 2.996 -0.872 -12.693 1.00 89.50 402 ASN A C 1
ATOM 3314 O O . ASN A 1 402 ? 3.010 -0.599 -13.896 1.00 89.50 402 ASN A O 1
ATOM 3318 N N . MET A 1 403 ? 4.074 -1.357 -12.068 1.00 89.38 403 MET A N 1
ATOM 3319 C CA . MET A 1 403 ? 5.325 -1.658 -12.777 1.00 89.38 403 MET A CA 1
ATOM 3320 C C . MET A 1 403 ? 5.151 -2.790 -13.794 1.00 89.38 403 MET A C 1
ATOM 3322 O O . MET A 1 403 ? 5.679 -2.704 -14.901 1.00 89.38 403 MET A O 1
ATOM 3326 N N . GLU A 1 404 ? 4.394 -3.830 -13.451 1.00 89.81 404 GLU A N 1
ATOM 3327 C CA . GLU A 1 404 ? 4.130 -4.957 -14.343 1.00 89.81 404 GLU A CA 1
ATOM 3328 C C . GLU A 1 404 ? 3.279 -4.538 -15.548 1.00 89.81 404 GLU A C 1
ATOM 3330 O O . GLU A 1 404 ? 3.594 -4.909 -16.678 1.00 89.81 404 GLU A O 1
ATOM 3335 N N . LEU A 1 405 ? 2.253 -3.704 -15.345 1.00 90.00 405 LEU A N 1
ATOM 3336 C CA . LEU A 1 405 ? 1.464 -3.118 -16.436 1.00 90.00 405 LEU A CA 1
ATOM 3337 C C . LEU A 1 405 ? 2.338 -2.337 -17.422 1.00 90.00 405 LEU A C 1
ATOM 3339 O O . LEU A 1 405 ? 2.155 -2.470 -18.636 1.00 90.00 405 LEU A O 1
ATOM 3343 N N . GLN A 1 406 ? 3.283 -1.551 -16.903 1.00 90.62 406 GLN A N 1
ATOM 3344 C CA . GLN A 1 406 ? 4.243 -0.798 -17.705 1.00 90.62 406 GLN A CA 1
ATOM 3345 C C . GLN A 1 406 ? 5.205 -1.731 -18.453 1.00 90.62 406 GLN A C 1
ATOM 3347 O O . GLN A 1 406 ? 5.366 -1.593 -19.665 1.00 90.62 406 GLN A O 1
ATOM 3352 N N . ARG A 1 407 ? 5.773 -2.729 -17.764 1.00 90.81 407 ARG A N 1
ATOM 3353 C CA . ARG A 1 407 ? 6.679 -3.721 -18.360 1.00 90.81 407 ARG A CA 1
ATOM 3354 C C . ARG A 1 407 ? 6.014 -4.473 -19.512 1.00 90.81 407 ARG A C 1
ATOM 3356 O O . ARG A 1 407 ? 6.589 -4.556 -20.589 1.00 90.81 407 ARG A O 1
ATOM 3363 N N . GLN A 1 408 ? 4.795 -4.968 -19.311 1.00 89.25 408 GLN A N 1
ATOM 3364 C CA . GLN A 1 408 ? 4.033 -5.691 -20.336 1.00 89.25 408 GLN A CA 1
ATOM 3365 C C . GLN A 1 408 ? 3.727 -4.820 -21.564 1.00 89.25 408 GLN A C 1
ATOM 3367 O O . GLN A 1 408 ? 3.754 -5.303 -22.694 1.00 89.25 408 GLN A O 1
ATOM 3372 N N . MET A 1 409 ? 3.465 -3.524 -21.365 1.00 91.06 409 MET A N 1
ATOM 3373 C CA . MET A 1 409 ? 3.289 -2.582 -22.472 1.00 91.06 409 MET A CA 1
ATOM 3374 C C . MET A 1 409 ? 4.594 -2.381 -23.254 1.00 91.06 409 MET A C 1
ATOM 3376 O O . MET A 1 409 ? 4.576 -2.401 -24.486 1.00 91.06 409 MET A O 1
ATOM 3380 N N . ASP A 1 410 ? 5.721 -2.212 -22.559 1.00 87.94 410 ASP A N 1
ATOM 3381 C CA . ASP A 1 410 ? 7.036 -2.055 -23.191 1.00 87.94 410 ASP A CA 1
ATOM 3382 C C . ASP A 1 410 ? 7.460 -3.339 -23.939 1.00 87.94 410 ASP A C 1
ATOM 3384 O O . ASP A 1 410 ? 7.975 -3.266 -25.060 1.00 87.94 410 ASP A O 1
ATOM 3388 N N . GLU A 1 411 ? 7.150 -4.516 -23.382 1.00 89.50 411 GLU A N 1
ATOM 3389 C CA . GLU A 1 411 ? 7.362 -5.833 -24.006 1.00 89.50 411 GLU A CA 1
ATOM 3390 C C . GLU A 1 411 ? 6.478 -6.086 -25.229 1.00 89.50 411 GLU A C 1
ATOM 3392 O O . GLU A 1 411 ? 6.860 -6.865 -26.097 1.00 89.50 411 GLU A O 1
ATOM 3397 N N . LEU A 1 412 ? 5.326 -5.422 -25.334 1.00 90.25 412 LEU A N 1
ATOM 3398 C CA . LEU A 1 412 ? 4.461 -5.455 -26.517 1.00 90.25 412 LEU A CA 1
ATOM 3399 C C . LEU A 1 412 ? 4.915 -4.470 -27.596 1.00 90.25 412 LEU A C 1
ATOM 3401 O O . LEU A 1 412 ? 4.894 -4.790 -28.787 1.00 90.25 412 LEU A O 1
ATOM 3405 N N . HIS A 1 413 ? 5.344 -3.280 -27.182 1.00 88.88 413 HIS A N 1
ATOM 3406 C CA . HIS A 1 413 ? 5.710 -2.197 -28.085 1.00 88.88 413 HIS A CA 1
ATOM 3407 C C . HIS A 1 413 ? 6.860 -2.587 -29.026 1.00 88.88 413 HIS A C 1
ATOM 3409 O O . HIS A 1 413 ? 6.745 -2.422 -30.242 1.00 88.88 413 HIS A O 1
ATOM 3415 N N . ILE A 1 414 ? 7.952 -3.142 -28.489 1.00 88.88 414 ILE A N 1
ATOM 3416 C CA . ILE A 1 414 ? 9.147 -3.465 -29.289 1.00 88.88 414 ILE A CA 1
ATOM 3417 C C . ILE A 1 414 ? 8.841 -4.517 -30.376 1.00 88.88 414 ILE A C 1
ATOM 3419 O O . ILE A 1 414 ? 9.132 -4.245 -31.546 1.00 88.88 414 ILE A O 1
ATOM 3423 N N . PRO A 1 415 ? 8.210 -5.670 -30.070 1.00 91.25 415 PRO A N 1
ATOM 3424 C CA . PRO A 1 415 ? 7.810 -6.644 -31.084 1.00 91.25 415 PRO A CA 1
ATOM 3425 C C . PRO A 1 415 ? 6.840 -6.096 -32.132 1.00 91.25 415 PRO A C 1
ATOM 3427 O O . PRO A 1 415 ? 6.963 -6.450 -33.303 1.00 91.25 415 PRO A O 1
ATOM 3430 N N . MET A 1 416 ? 5.905 -5.213 -31.754 1.00 89.44 416 MET A N 1
ATOM 3431 C CA . MET A 1 416 ? 5.002 -4.569 -32.718 1.00 89.44 416 MET A CA 1
ATOM 3432 C C . MET A 1 416 ? 5.776 -3.713 -33.726 1.00 89.44 416 MET A C 1
ATOM 3434 O O . MET A 1 416 ? 5.554 -3.834 -34.933 1.00 89.44 416 MET A O 1
ATOM 3438 N N . ILE A 1 417 ? 6.724 -2.897 -33.253 1.00 88.25 417 ILE A N 1
ATOM 3439 C CA . ILE A 1 417 ? 7.592 -2.096 -34.127 1.00 88.25 417 ILE A CA 1
ATOM 3440 C C . ILE A 1 417 ? 8.450 -3.002 -35.015 1.00 88.25 417 ILE A C 1
ATOM 3442 O O . ILE A 1 417 ? 8.517 -2.786 -36.226 1.00 88.25 417 ILE A O 1
ATOM 3446 N N . GLN A 1 418 ? 9.067 -4.040 -34.446 1.00 88.75 418 GLN A N 1
ATOM 3447 C CA . GLN A 1 418 ? 9.912 -4.971 -35.194 1.00 88.75 418 GLN A CA 1
ATOM 3448 C C . GLN A 1 418 ? 9.128 -5.702 -36.291 1.00 88.75 418 GLN A C 1
ATOM 3450 O O . GLN A 1 418 ? 9.596 -5.794 -37.427 1.00 88.75 418 GLN A O 1
ATOM 3455 N N . TRP A 1 419 ? 7.916 -6.168 -35.983 1.00 91.12 419 TRP A N 1
ATOM 3456 C CA . TRP A 1 419 ? 7.029 -6.795 -36.960 1.00 91.12 419 TRP A CA 1
ATOM 3457 C C . TRP A 1 419 ? 6.693 -5.839 -38.109 1.00 91.12 419 TRP A C 1
ATOM 3459 O O . TRP A 1 419 ? 6.786 -6.218 -39.276 1.00 91.12 419 TRP A O 1
ATOM 3469 N N . MET A 1 420 ? 6.381 -4.577 -37.804 1.00 86.88 420 MET A N 1
ATOM 3470 C CA . MET A 1 420 ? 6.076 -3.583 -38.834 1.00 86.88 420 MET A CA 1
ATOM 3471 C C . MET A 1 420 ? 7.279 -3.238 -39.718 1.00 86.88 420 MET A C 1
ATOM 3473 O O . MET A 1 420 ? 7.108 -3.028 -40.920 1.00 86.88 420 MET A O 1
ATOM 3477 N N . VAL A 1 421 ? 8.485 -3.177 -39.148 1.00 86.50 421 VAL A N 1
ATOM 3478 C CA . VAL A 1 421 ? 9.723 -2.973 -39.917 1.00 86.50 421 VAL A CA 1
ATOM 3479 C C . VAL A 1 421 ? 9.958 -4.155 -40.858 1.00 86.50 421 VAL A C 1
ATOM 3481 O O . VAL A 1 421 ? 10.173 -3.948 -42.049 1.00 86.50 421 VAL A O 1
ATOM 3484 N N . ASN A 1 422 ? 9.826 -5.387 -40.363 1.00 87.00 422 ASN A N 1
ATOM 3485 C CA . ASN A 1 422 ? 9.959 -6.593 -41.184 1.00 87.00 422 ASN A CA 1
ATOM 3486 C C . ASN A 1 422 ? 8.898 -6.654 -42.297 1.00 87.00 422 ASN A C 1
ATOM 3488 O O . ASN A 1 422 ? 9.211 -7.023 -43.428 1.00 87.00 422 ASN A O 1
ATOM 3492 N N . PHE A 1 423 ? 7.661 -6.238 -42.005 1.00 84.94 423 PHE A N 1
ATOM 3493 C CA . PHE A 1 423 ? 6.597 -6.108 -43.002 1.00 84.94 423 PHE A CA 1
ATOM 3494 C C . PHE A 1 423 ? 6.964 -5.103 -44.099 1.00 84.94 423 PHE A C 1
ATOM 3496 O O . PHE A 1 423 ? 6.807 -5.404 -45.281 1.00 84.94 423 PHE A O 1
ATOM 3503 N N . LEU A 1 424 ? 7.491 -3.929 -43.736 1.00 82.94 424 LEU A N 1
ATOM 3504 C CA . LEU A 1 424 ? 7.942 -2.934 -44.713 1.00 82.94 424 LEU A CA 1
ATOM 3505 C C . LEU A 1 424 ? 9.082 -3.460 -45.590 1.00 82.94 424 LEU A C 1
ATOM 3507 O O . LEU A 1 424 ? 9.046 -3.238 -46.796 1.00 82.94 424 LEU A O 1
ATOM 3511 N N . ILE A 1 425 ? 10.047 -4.171 -45.005 1.00 83.19 425 ILE A N 1
ATOM 3512 C CA . ILE A 1 425 ? 11.170 -4.765 -45.742 1.00 83.19 425 ILE A CA 1
ATOM 3513 C C . ILE A 1 425 ? 10.669 -5.805 -46.756 1.00 83.19 425 ILE A C 1
ATOM 3515 O O . ILE A 1 425 ? 11.080 -5.770 -47.906 1.00 83.19 425 ILE A O 1
ATOM 3519 N N . LEU A 1 426 ? 9.747 -6.696 -46.371 1.00 80.69 426 LEU A N 1
ATOM 3520 C CA . LEU A 1 426 ? 9.267 -7.774 -47.253 1.00 80.69 426 LEU A CA 1
ATOM 3521 C C . LEU A 1 426 ? 8.286 -7.303 -48.344 1.00 80.69 426 LEU A C 1
ATOM 3523 O O . LEU A 1 426 ? 8.227 -7.886 -49.437 1.00 80.69 426 LEU A O 1
ATOM 3527 N N . MET A 1 427 ? 7.497 -6.265 -48.056 1.00 75.75 427 MET A N 1
ATOM 3528 C CA . MET A 1 427 ? 6.488 -5.735 -48.981 1.00 75.75 427 MET A CA 1
ATOM 3529 C C . MET A 1 427 ? 7.060 -4.774 -50.022 1.00 75.75 427 MET A C 1
ATOM 3531 O O . MET A 1 427 ? 6.461 -4.603 -51.086 1.00 75.75 427 MET A O 1
ATOM 3535 N N . VAL A 1 428 ? 8.191 -4.133 -49.731 1.00 76.94 428 VAL A N 1
ATOM 3536 C CA . VAL A 1 428 ? 8.875 -3.253 -50.680 1.00 76.94 428 VAL A CA 1
ATOM 3537 C C . VAL A 1 428 ? 9.766 -4.119 -51.572 1.00 76.94 428 VAL A C 1
ATOM 3539 O O . VAL A 1 428 ? 10.580 -4.870 -51.048 1.00 76.94 428 VAL A O 1
ATOM 3542 N N . PRO A 1 429 ? 9.607 -4.074 -52.905 1.00 68.56 429 PRO A N 1
ATOM 3543 C CA . PRO A 1 429 ? 10.466 -4.845 -53.791 1.00 68.56 429 PRO A CA 1
ATOM 3544 C C . PRO A 1 429 ? 11.903 -4.325 -53.715 1.00 68.56 429 PRO A C 1
ATOM 3546 O O . PRO A 1 429 ? 12.126 -3.110 -53.715 1.00 68.56 429 PRO A O 1
ATOM 3549 N N . ASP A 1 430 ? 12.865 -5.246 -53.706 1.00 67.31 430 ASP A N 1
ATOM 3550 C CA . ASP A 1 430 ? 14.264 -4.903 -53.922 1.00 67.31 430 ASP A CA 1
ATOM 3551 C C . ASP A 1 430 ? 14.413 -4.323 -55.334 1.00 67.31 430 ASP A C 1
ATOM 3553 O O . ASP A 1 430 ? 13.879 -4.866 -56.304 1.00 67.31 430 ASP A O 1
ATOM 3557 N N . PHE A 1 431 ? 15.112 -3.195 -55.457 1.00 62.44 431 PHE A N 1
ATOM 3558 C CA . PHE A 1 431 ? 15.521 -2.661 -56.753 1.00 62.44 431 PHE A CA 1
ATOM 3559 C C . PHE A 1 431 ? 16.933 -3.180 -57.027 1.00 62.44 431 PHE A C 1
ATOM 3561 O O . PHE A 1 431 ? 17.878 -2.627 -56.458 1.00 62.44 431 PHE A O 1
ATOM 3568 N N . PRO A 1 432 ? 17.102 -4.253 -57.822 1.00 56.38 432 PRO A N 1
ATOM 3569 C CA . PRO A 1 432 ? 18.428 -4.760 -58.122 1.00 56.38 432 PRO A CA 1
ATOM 3570 C C . PRO A 1 432 ? 19.202 -3.729 -58.943 1.00 56.38 432 PRO A C 1
ATOM 3572 O O . PRO A 1 432 ? 18.652 -3.061 -59.824 1.00 56.38 432 PRO A O 1
ATOM 3575 N N . ASP A 1 433 ? 20.494 -3.624 -58.647 1.00 54.53 433 ASP A N 1
ATOM 3576 C CA . ASP A 1 433 ? 21.449 -2.965 -59.527 1.00 54.53 433 ASP A CA 1
ATOM 3577 C C . ASP A 1 433 ? 21.440 -3.723 -60.874 1.00 54.53 433 ASP A C 1
ATOM 3579 O O . ASP A 1 433 ? 21.415 -4.962 -60.858 1.00 54.53 433 ASP A O 1
ATOM 3583 N N . PRO A 1 434 ? 21.426 -3.050 -62.043 1.00 58.41 434 PRO A N 1
ATOM 3584 C CA . PRO A 1 434 ? 21.295 -3.710 -63.347 1.00 58.41 434 PRO A CA 1
ATOM 3585 C C . PRO A 1 434 ? 22.347 -4.800 -63.629 1.00 58.41 434 PRO A C 1
ATOM 3587 O O . PRO A 1 434 ? 22.135 -5.635 -64.506 1.00 58.41 434 PRO A O 1
ATOM 3590 N N . ASP A 1 435 ? 23.444 -4.829 -62.866 1.00 56.16 435 ASP A N 1
ATOM 3591 C CA . ASP A 1 435 ? 24.614 -5.677 -63.098 1.00 56.16 435 ASP A CA 1
ATOM 3592 C C . ASP A 1 435 ? 24.639 -7.013 -62.308 1.00 56.16 435 ASP A C 1
ATOM 3594 O O . ASP A 1 435 ? 25.586 -7.784 -62.464 1.00 56.16 435 ASP A O 1
ATOM 3598 N N . THR A 1 436 ? 23.638 -7.349 -61.472 1.00 54.69 436 THR A N 1
ATOM 3599 C CA . THR A 1 436 ? 23.728 -8.508 -60.528 1.00 54.69 436 THR A CA 1
ATOM 3600 C C . THR A 1 436 ? 22.706 -9.651 -60.706 1.00 54.69 436 THR A C 1
ATOM 3602 O O . THR A 1 436 ? 22.627 -10.551 -59.871 1.00 54.69 436 THR A O 1
ATOM 3605 N N . VAL A 1 437 ? 21.916 -9.660 -61.781 1.00 55.00 437 VAL A N 1
ATOM 3606 C CA . VAL A 1 437 ? 20.520 -10.152 -61.717 1.00 55.00 437 VAL A CA 1
ATOM 3607 C C . VAL A 1 437 ? 20.275 -11.680 -61.705 1.00 55.00 437 VAL A C 1
ATOM 3609 O O . VAL A 1 437 ? 19.316 -12.122 -61.091 1.00 55.00 437 VAL A O 1
ATOM 3612 N N . ILE A 1 438 ? 21.074 -12.558 -62.314 1.00 51.19 438 ILE A N 1
ATOM 3613 C CA . ILE A 1 438 ? 20.449 -13.803 -62.842 1.00 51.19 438 ILE A CA 1
ATOM 3614 C C . ILE A 1 438 ? 20.435 -15.026 -61.882 1.00 51.19 438 ILE A C 1
ATOM 3616 O O . ILE A 1 438 ? 19.766 -16.013 -62.164 1.00 51.19 438 ILE A O 1
ATOM 3620 N N . LYS A 1 439 ? 21.112 -15.007 -60.721 1.00 49.19 439 LYS A N 1
ATOM 3621 C CA . LYS A 1 439 ? 21.140 -16.175 -59.792 1.00 49.19 439 LYS A CA 1
ATOM 3622 C C . LYS A 1 439 ? 20.362 -16.015 -58.480 1.00 49.19 439 LYS A C 1
ATOM 3624 O O . LYS A 1 439 ? 20.285 -16.976 -57.723 1.00 49.19 439 LYS A O 1
ATOM 3629 N N . LEU A 1 440 ? 19.798 -14.839 -58.198 1.00 50.75 440 LEU A N 1
ATOM 3630 C CA . LEU A 1 440 ? 19.123 -14.560 -56.920 1.00 50.75 440 LEU A CA 1
ATOM 3631 C C . LEU A 1 440 ? 17.605 -14.819 -56.936 1.00 50.75 440 LEU A C 1
ATOM 3633 O O . LEU A 1 440 ? 16.995 -14.851 -55.872 1.00 50.75 440 LEU A O 1
ATOM 3637 N N . GLU A 1 441 ? 16.977 -14.981 -58.102 1.00 52.44 441 GLU A N 1
ATOM 3638 C CA . GLU A 1 441 ? 15.510 -14.919 -58.241 1.00 52.44 441 GLU A CA 1
ATOM 3639 C C . GLU A 1 441 ? 14.761 -16.136 -57.657 1.00 52.44 441 GLU A C 1
ATOM 3641 O O . GLU A 1 441 ? 13.708 -15.954 -57.053 1.00 52.44 441 GLU A O 1
ATOM 3646 N N . GLU A 1 442 ? 15.306 -17.356 -57.734 1.00 51.03 442 GLU A N 1
ATOM 3647 C CA . GLU A 1 442 ? 14.636 -18.559 -57.192 1.00 51.03 442 GLU A CA 1
ATOM 3648 C C . GLU A 1 442 ? 14.856 -18.730 -55.675 1.00 51.03 442 GLU A C 1
ATOM 3650 O O . GLU A 1 442 ? 13.902 -18.965 -54.934 1.00 51.03 442 GLU A O 1
ATOM 3655 N N . GLU A 1 443 ? 16.079 -18.511 -55.169 1.00 51.06 443 GLU A N 1
ATOM 3656 C CA . GLU A 1 443 ? 16.352 -18.534 -53.719 1.00 51.06 443 GLU A CA 1
ATOM 3657 C C . GLU A 1 443 ? 15.677 -17.376 -52.966 1.00 51.06 443 GLU A C 1
ATOM 3659 O O . GLU A 1 443 ? 15.375 -17.506 -51.776 1.00 51.06 443 GLU A O 1
ATOM 3664 N N . SER A 1 444 ? 15.473 -16.226 -53.616 1.00 60.16 444 SER A N 1
ATOM 3665 C CA . SER A 1 444 ? 14.792 -15.080 -53.000 1.00 60.16 444 SER A CA 1
ATOM 3666 C C . SER A 1 444 ? 13.285 -15.293 -52.884 1.00 60.16 444 SER A C 1
ATOM 3668 O O . SER A 1 444 ? 12.707 -14.841 -51.898 1.00 60.16 444 SER A O 1
ATOM 3670 N N . ALA A 1 445 ? 12.655 -16.022 -53.811 1.00 62.72 445 ALA A N 1
ATOM 3671 C CA . ALA A 1 445 ? 11.222 -16.310 -53.768 1.00 62.72 445 ALA A CA 1
ATOM 3672 C C . ALA A 1 445 ? 10.853 -17.237 -52.595 1.00 62.72 445 ALA A C 1
ATOM 3674 O O . ALA A 1 445 ? 10.010 -16.873 -51.777 1.00 62.72 445 ALA A O 1
ATOM 3675 N N . GLU A 1 446 ? 11.550 -18.368 -52.426 1.00 64.81 446 GLU A N 1
ATOM 3676 C CA . GLU A 1 446 ? 11.297 -19.290 -51.302 1.00 64.81 446 GLU A CA 1
ATOM 3677 C C . GLU A 1 446 ? 11.593 -18.642 -49.937 1.00 64.81 446 GLU A C 1
ATOM 3679 O O . GLU A 1 446 ? 10.834 -18.805 -48.977 1.00 64.81 446 GLU A O 1
ATOM 3684 N N . LYS A 1 447 ? 12.673 -17.850 -49.841 1.00 69.62 447 LYS A N 1
ATOM 3685 C CA . LYS A 1 447 ? 12.999 -17.079 -48.625 1.00 69.62 447 LYS A CA 1
ATOM 3686 C C . LYS A 1 447 ? 11.941 -16.014 -48.327 1.00 69.62 447 LYS A C 1
ATOM 3688 O O . LYS A 1 447 ? 11.646 -15.765 -47.155 1.00 69.62 447 LYS A O 1
ATOM 3693 N N . ARG A 1 448 ? 11.359 -15.398 -49.360 1.00 71.69 448 ARG A N 1
ATOM 3694 C CA . ARG A 1 448 ? 10.282 -14.412 -49.223 1.00 71.69 448 ARG A CA 1
ATOM 3695 C C . ARG A 1 448 ? 8.989 -15.064 -48.748 1.00 71.69 448 ARG A C 1
ATOM 3697 O O . ARG A 1 448 ? 8.394 -14.551 -47.804 1.00 71.69 448 ARG A O 1
ATOM 3704 N N . ASP A 1 449 ? 8.607 -16.205 -49.311 1.00 77.06 449 ASP A N 1
ATOM 3705 C CA . ASP A 1 449 ? 7.404 -16.945 -48.907 1.00 77.06 449 ASP A CA 1
ATOM 3706 C C . ASP A 1 449 ? 7.507 -17.453 -47.461 1.00 77.06 449 ASP A C 1
ATOM 3708 O O . ASP A 1 449 ? 6.568 -17.309 -46.672 1.00 77.06 449 ASP A O 1
ATOM 3712 N N . LEU A 1 450 ? 8.683 -17.950 -47.059 1.00 79.12 450 LEU A N 1
ATOM 3713 C CA . LEU A 1 450 ? 8.950 -18.347 -45.673 1.00 79.12 450 LEU A CA 1
ATOM 3714 C C . LEU A 1 450 ? 8.932 -17.141 -44.713 1.00 79.12 450 LEU A C 1
ATOM 3716 O O . LEU A 1 450 ? 8.448 -17.245 -43.582 1.00 79.12 450 LEU A O 1
ATOM 3720 N N . GLY A 1 451 ? 9.415 -15.980 -45.169 1.00 81.38 451 GLY A N 1
ATOM 3721 C CA . GLY A 1 451 ? 9.326 -14.710 -44.445 1.00 81.38 451 GLY A CA 1
ATOM 3722 C C . GLY A 1 451 ? 7.887 -14.216 -44.265 1.00 81.38 451 GLY A C 1
ATOM 3723 O O . GLY A 1 451 ? 7.533 -13.759 -43.177 1.00 81.38 451 GLY A O 1
ATOM 3724 N N . ILE A 1 452 ? 7.043 -14.359 -45.292 1.00 83.56 452 ILE A N 1
ATOM 3725 C CA . ILE A 1 452 ? 5.615 -14.009 -45.245 1.00 83.56 452 ILE A CA 1
ATOM 3726 C C . ILE A 1 452 ? 4.876 -14.918 -44.257 1.00 83.56 452 ILE A C 1
ATOM 3728 O O . ILE A 1 452 ? 4.198 -14.410 -43.365 1.00 83.56 452 ILE A O 1
ATOM 3732 N N . ALA A 1 453 ? 5.069 -16.238 -44.336 1.00 85.56 453 ALA A N 1
ATOM 3733 C CA . ALA A 1 453 ? 4.432 -17.185 -43.416 1.00 85.56 453 ALA A CA 1
ATOM 3734 C C . ALA A 1 453 ? 4.809 -16.913 -41.948 1.00 85.56 453 ALA A C 1
ATOM 3736 O O . ALA A 1 453 ? 3.964 -16.969 -41.050 1.00 85.56 453 ALA A O 1
ATOM 3737 N N . LYS A 1 454 ? 6.075 -16.558 -41.693 1.00 88.50 454 LYS A N 1
ATOM 3738 C CA . LYS A 1 454 ? 6.529 -16.150 -40.359 1.00 88.50 454 LYS A CA 1
ATOM 3739 C C . LYS A 1 454 ? 5.856 -14.853 -39.896 1.00 88.50 454 LYS A C 1
ATOM 3741 O O . LYS A 1 454 ? 5.368 -14.802 -38.769 1.00 88.50 454 LYS A O 1
ATOM 3746 N N . LEU A 1 455 ? 5.784 -13.834 -40.757 1.00 87.88 455 LEU A N 1
ATOM 3747 C CA . LEU A 1 455 ? 5.092 -12.581 -40.441 1.00 87.88 455 LEU A CA 1
ATOM 3748 C C . LEU A 1 455 ? 3.615 -12.804 -40.105 1.00 87.88 455 LEU A C 1
ATOM 3750 O O . LEU A 1 455 ? 3.109 -12.156 -39.191 1.00 87.88 455 LEU A O 1
ATOM 3754 N N . GLU A 1 456 ? 2.919 -13.694 -40.809 1.00 88.31 456 GLU A N 1
ATOM 3755 C CA . GLU A 1 456 ? 1.513 -14.003 -40.525 1.00 88.31 456 GLU A CA 1
ATOM 3756 C C . GLU A 1 456 ? 1.332 -14.650 -39.146 1.00 88.31 456 GLU A C 1
ATOM 3758 O O . GLU A 1 456 ? 0.457 -14.239 -38.377 1.00 88.31 456 GLU A O 1
ATOM 3763 N N . LEU A 1 457 ? 2.186 -15.617 -38.793 1.00 90.56 457 LEU A N 1
ATOM 3764 C CA . LEU A 1 457 ? 2.168 -16.251 -37.471 1.00 90.56 457 LEU A CA 1
ATOM 3765 C C . LEU A 1 457 ? 2.465 -15.244 -36.353 1.00 90.56 457 LEU A C 1
ATOM 3767 O O . LEU A 1 457 ? 1.729 -15.190 -35.360 1.00 90.56 457 LEU A O 1
ATOM 3771 N N . ASP A 1 458 ? 3.491 -14.412 -36.542 1.00 90.75 458 ASP A N 1
ATOM 3772 C CA . ASP A 1 458 ? 3.869 -13.364 -35.593 1.00 90.75 458 ASP A CA 1
ATOM 3773 C C . ASP A 1 458 ? 2.733 -12.336 -35.432 1.00 90.75 458 ASP A C 1
ATOM 3775 O O . ASP A 1 458 ? 2.411 -11.936 -34.311 1.00 90.75 458 ASP A O 1
ATOM 3779 N N . ALA A 1 459 ? 2.047 -11.969 -36.521 1.00 89.56 459 ALA A N 1
ATOM 3780 C CA . ALA A 1 459 ? 0.908 -11.050 -36.486 1.00 89.56 459 ALA A CA 1
ATOM 3781 C C . ALA A 1 459 ? -0.255 -11.603 -35.652 1.00 89.56 459 ALA A C 1
ATOM 3783 O O . ALA A 1 459 ? -0.837 -10.882 -34.838 1.00 89.56 459 ALA A O 1
ATOM 3784 N N . ILE A 1 460 ? -0.588 -12.888 -35.823 1.00 92.00 460 ILE A N 1
ATOM 3785 C CA . ILE A 1 460 ? -1.658 -13.547 -35.060 1.00 92.00 460 ILE A CA 1
ATOM 3786 C C . ILE A 1 460 ? -1.303 -13.592 -33.569 1.00 92.00 460 ILE A C 1
ATOM 3788 O O . ILE A 1 460 ? -2.167 -13.342 -32.722 1.00 92.00 460 ILE A O 1
ATOM 3792 N N . ALA A 1 461 ? -0.049 -13.907 -33.236 1.00 92.38 461 ALA A N 1
ATOM 3793 C CA . ALA A 1 461 ? 0.421 -13.935 -31.855 1.00 92.38 461 ALA A CA 1
ATOM 3794 C C . ALA A 1 461 ? 0.360 -12.539 -31.208 1.00 92.38 461 ALA A C 1
ATOM 3796 O O . ALA A 1 461 ? -0.215 -12.391 -30.124 1.00 92.38 461 ALA A O 1
ATOM 3797 N N . LEU A 1 462 ? 0.865 -11.513 -31.901 1.00 92.56 462 LEU A N 1
ATOM 3798 C CA . LEU A 1 462 ? 0.844 -10.125 -31.431 1.00 92.56 462 LEU A CA 1
ATOM 3799 C C . LEU A 1 462 ? -0.579 -9.592 -31.275 1.00 92.56 462 LEU A C 1
ATOM 3801 O O . LEU A 1 462 ? -0.884 -8.978 -30.257 1.00 92.56 462 LEU A O 1
ATOM 3805 N N . ALA A 1 463 ? -1.478 -9.868 -32.222 1.00 91.06 463 ALA A N 1
ATOM 3806 C CA . ALA A 1 463 ? -2.870 -9.430 -32.140 1.00 91.06 463 ALA A CA 1
ATOM 3807 C C . ALA A 1 463 ? -3.594 -10.027 -30.922 1.00 91.06 463 ALA A C 1
ATOM 3809 O O . ALA A 1 463 ? -4.324 -9.319 -30.223 1.00 91.06 463 ALA A O 1
ATOM 3810 N N . LYS A 1 464 ? -3.363 -11.314 -30.624 1.00 91.88 464 LYS A N 1
ATOM 3811 C CA . LYS A 1 464 ? -3.916 -11.967 -29.426 1.00 91.88 464 LYS A CA 1
ATOM 3812 C C . LYS A 1 464 ? -3.377 -11.341 -28.142 1.00 91.88 464 LYS A C 1
ATOM 3814 O O . LYS A 1 464 ? -4.156 -11.084 -27.225 1.00 91.88 464 LYS A O 1
ATOM 3819 N N . LEU A 1 465 ? -2.069 -11.089 -28.079 1.00 91.00 465 LEU A N 1
ATOM 3820 C CA . LEU A 1 465 ? -1.435 -10.500 -26.900 1.00 91.00 465 LEU A CA 1
ATOM 3821 C C . LEU A 1 465 ? -1.896 -9.051 -26.682 1.00 91.00 465 LEU A C 1
ATOM 3823 O O . LEU A 1 465 ? -2.289 -8.697 -25.572 1.00 91.00 465 LEU A O 1
ATOM 3827 N N . LEU A 1 466 ? -1.953 -8.257 -27.754 1.00 91.88 466 LEU A N 1
ATOM 3828 C CA . LEU A 1 466 ? -2.456 -6.884 -27.752 1.00 91.88 466 LEU A CA 1
ATOM 3829 C C . LEU A 1 466 ? -3.917 -6.811 -27.298 1.00 91.88 466 LEU A C 1
ATOM 3831 O O . LEU A 1 466 ? -4.263 -5.972 -26.467 1.00 91.88 466 LEU A O 1
ATOM 3835 N N . SER A 1 467 ? -4.772 -7.698 -27.816 1.00 91.31 467 SER A N 1
ATOM 3836 C CA . SER A 1 467 ? -6.181 -7.777 -27.422 1.00 91.31 467 SER A CA 1
ATOM 3837 C C . SER A 1 467 ? -6.322 -8.140 -25.944 1.00 91.31 467 SER A C 1
ATOM 3839 O O . SER A 1 467 ? -7.006 -7.431 -25.205 1.00 91.31 467 SER A O 1
ATOM 3841 N N . ARG A 1 468 ? -5.615 -9.183 -25.484 1.00 90.75 468 ARG A N 1
ATOM 3842 C CA . ARG A 1 468 ? -5.627 -9.602 -24.075 1.00 90.75 468 ARG A CA 1
ATOM 3843 C C . ARG A 1 468 ? -5.180 -8.469 -23.154 1.00 90.75 468 ARG A C 1
ATOM 3845 O O . ARG A 1 468 ? -5.863 -8.186 -22.173 1.00 90.75 468 ARG A O 1
ATOM 3852 N N . TYR A 1 469 ? -4.073 -7.808 -23.485 1.00 91.62 469 TYR A N 1
ATOM 3853 C CA . TYR A 1 469 ? -3.548 -6.698 -22.697 1.00 91.62 469 TYR A CA 1
ATOM 3854 C C . TYR A 1 469 ? -4.499 -5.496 -22.691 1.00 91.62 469 TYR A C 1
ATOM 3856 O O . TYR A 1 469 ? -4.743 -4.914 -21.641 1.00 91.62 469 TYR A O 1
ATOM 3864 N N . SER A 1 470 ? -5.081 -5.139 -23.838 1.00 91.06 470 SER A N 1
ATOM 3865 C CA . SER A 1 470 ? -5.981 -3.980 -23.932 1.00 91.06 470 SER A CA 1
ATOM 3866 C C . SER A 1 470 ? -7.276 -4.202 -23.146 1.00 91.06 470 SER A C 1
ATOM 3868 O O . SER A 1 470 ? -7.719 -3.305 -22.430 1.00 91.06 470 SER A O 1
ATOM 3870 N N . ILE A 1 471 ? -7.842 -5.414 -23.200 1.00 89.94 471 ILE A N 1
ATOM 3871 C CA . ILE A 1 471 ? -8.999 -5.805 -22.376 1.00 89.94 471 ILE A CA 1
ATOM 3872 C C . ILE A 1 471 ? -8.640 -5.735 -20.891 1.00 89.94 471 ILE A C 1
ATOM 3874 O O . ILE A 1 471 ? -9.414 -5.214 -20.086 1.00 89.94 471 ILE A O 1
ATOM 3878 N N . TYR A 1 472 ? -7.460 -6.237 -20.532 1.00 90.38 472 TYR A N 1
ATOM 3879 C CA . TYR A 1 472 ? -6.972 -6.213 -19.163 1.00 90.38 472 TYR A CA 1
ATOM 3880 C C . TYR A 1 472 ? -6.805 -4.779 -18.640 1.00 90.38 472 TYR A C 1
ATOM 3882 O O . TYR A 1 472 ? -7.431 -4.426 -17.642 1.00 90.38 472 TYR A O 1
ATOM 3890 N N . LEU A 1 473 ? -6.077 -3.921 -19.360 1.00 90.31 473 LEU A N 1
ATOM 3891 C CA . LEU A 1 473 ? -5.887 -2.513 -19.002 1.00 90.31 473 LEU A CA 1
ATOM 3892 C C . LEU A 1 473 ? -7.225 -1.763 -18.900 1.00 90.31 473 LEU A C 1
ATOM 3894 O O . LEU A 1 473 ? -7.451 -1.017 -17.948 1.00 90.31 473 LEU A O 1
ATOM 3898 N N . SER A 1 474 ? -8.142 -2.005 -19.842 1.00 88.88 474 SER A N 1
ATOM 3899 C CA . SER A 1 474 ? -9.497 -1.444 -19.795 1.00 88.88 474 SER A CA 1
ATOM 3900 C C . SER A 1 474 ? -10.234 -1.871 -18.522 1.00 88.88 474 SER A C 1
ATOM 3902 O O . SER A 1 474 ? -10.835 -1.036 -17.845 1.00 88.88 474 SER A O 1
ATOM 3904 N N . SER A 1 475 ? -10.124 -3.143 -18.125 1.00 88.62 475 SER A N 1
ATOM 3905 C CA . SER A 1 475 ? -10.734 -3.644 -16.889 1.00 88.62 475 SER A CA 1
ATOM 3906 C C . SER A 1 475 ? -10.176 -2.968 -15.630 1.00 88.62 475 SER A C 1
ATOM 3908 O O . SER A 1 475 ? -10.961 -2.619 -14.746 1.00 88.62 475 SER A O 1
ATOM 3910 N N . CYS A 1 476 ? -8.868 -2.691 -15.587 1.00 88.19 476 CYS A N 1
ATOM 3911 C CA . CYS A 1 476 ? -8.213 -1.981 -14.486 1.00 88.19 476 CYS A CA 1
ATOM 3912 C C . CYS A 1 476 ? -8.691 -0.525 -14.369 1.00 88.19 476 CYS A C 1
ATOM 3914 O O . CYS A 1 476 ? -8.811 0.013 -13.271 1.00 88.19 476 CYS A O 1
ATOM 3916 N N . CYS A 1 477 ? -8.982 0.132 -15.495 1.00 87.62 477 CYS A N 1
ATOM 3917 C CA . CYS A 1 477 ? -9.365 1.546 -15.516 1.00 87.62 477 CYS A CA 1
ATOM 3918 C C . CYS A 1 477 ? -10.884 1.791 -15.520 1.00 87.62 477 CYS A C 1
ATOM 3920 O O . CYS A 1 477 ? -11.308 2.923 -15.279 1.00 87.62 477 CYS A O 1
ATOM 3922 N N . LYS A 1 478 ? -11.708 0.766 -15.772 1.00 86.19 478 LYS A N 1
ATOM 3923 C CA . LYS A 1 478 ? -13.153 0.895 -16.026 1.00 86.19 478 LYS A CA 1
ATOM 3924 C C . LYS A 1 478 ? -13.890 1.707 -14.961 1.00 86.19 478 LYS A C 1
ATOM 3926 O O . LYS A 1 478 ? -14.539 2.696 -15.289 1.00 86.19 478 LYS A O 1
ATOM 3931 N N . GLU A 1 479 ? -13.767 1.323 -13.692 1.00 80.31 479 GLU A N 1
ATOM 3932 C CA . GLU A 1 479 ? -14.477 1.980 -12.583 1.00 80.31 479 GLU A CA 1
ATOM 3933 C C . GLU A 1 479 ? -14.059 3.449 -12.437 1.00 80.31 479 GLU A C 1
ATOM 3935 O O . GLU A 1 479 ? -14.903 4.343 -12.357 1.00 80.31 479 GLU A O 1
ATOM 3940 N N . MET A 1 480 ? -12.755 3.720 -12.513 1.00 84.25 480 MET A N 1
ATOM 3941 C CA . MET A 1 480 ? -12.209 5.074 -12.434 1.00 84.25 480 MET A CA 1
ATOM 3942 C C . MET A 1 480 ? -12.723 5.963 -13.571 1.00 84.25 480 MET A C 1
ATOM 3944 O O . MET A 1 480 ? -13.179 7.080 -13.322 1.00 84.25 480 MET A O 1
ATOM 3948 N N . VAL A 1 481 ? -12.688 5.467 -14.809 1.00 81.75 481 VAL A N 1
ATOM 3949 C CA . VAL A 1 481 ? -13.154 6.218 -15.981 1.00 81.75 481 VAL A CA 1
ATOM 3950 C C . VAL A 1 481 ? -14.660 6.455 -15.904 1.00 81.75 481 VAL A C 1
ATOM 3952 O O . VAL A 1 481 ? -15.107 7.571 -16.159 1.00 81.75 481 VAL A O 1
ATOM 3955 N N . THR A 1 482 ? -15.450 5.465 -15.471 1.00 82.44 482 THR A N 1
ATOM 3956 C CA . THR A 1 482 ? -16.898 5.657 -15.275 1.00 82.44 482 THR A CA 1
ATOM 3957 C C . THR A 1 482 ? -17.204 6.713 -14.211 1.00 82.44 482 THR A C 1
ATOM 3959 O O . THR A 1 482 ? -18.058 7.569 -14.436 1.00 82.44 482 THR A O 1
ATOM 3962 N N . ALA A 1 483 ? -16.468 6.738 -13.096 1.00 80.12 483 ALA A N 1
ATOM 3963 C CA . ALA A 1 483 ? -16.626 7.757 -12.058 1.00 80.12 483 ALA A CA 1
ATOM 3964 C C . ALA A 1 483 ? -16.222 9.161 -12.551 1.00 80.12 483 ALA A C 1
ATOM 3966 O O . ALA A 1 483 ? -16.895 10.155 -12.258 1.00 80.12 483 ALA A O 1
ATOM 3967 N N . MET A 1 484 ? -15.157 9.259 -13.351 1.00 79.81 484 MET A N 1
ATOM 3968 C CA . MET A 1 484 ? -14.750 10.516 -13.987 1.00 79.81 484 MET A CA 1
ATOM 3969 C C . MET A 1 484 ? -15.795 11.000 -14.998 1.00 79.81 484 MET A C 1
ATOM 3971 O O . MET A 1 484 ? -16.161 12.173 -14.977 1.00 79.81 484 MET A O 1
ATOM 3975 N N . ALA A 1 485 ? -16.341 10.104 -15.820 1.00 77.50 485 ALA A N 1
ATOM 3976 C CA . ALA A 1 485 ? -17.391 10.434 -16.778 1.00 77.50 485 ALA A CA 1
ATOM 3977 C C . ALA A 1 485 ? -18.673 10.909 -16.074 1.00 77.50 485 ALA A C 1
ATOM 3979 O O . ALA A 1 485 ? -19.263 11.907 -16.483 1.00 77.50 485 ALA A O 1
ATOM 3980 N N . LEU A 1 486 ? -19.074 10.250 -14.981 1.00 78.56 486 LEU A N 1
ATOM 3981 C CA . LEU A 1 486 ? -20.244 10.634 -14.184 1.00 78.56 486 LEU A CA 1
ATOM 3982 C C . LEU A 1 486 ? -20.057 11.982 -13.478 1.00 78.56 486 LEU A C 1
ATOM 3984 O O . LEU A 1 486 ? -20.958 12.817 -13.515 1.00 78.56 486 LEU A O 1
ATOM 3988 N N . SER A 1 487 ? -18.890 12.235 -12.878 1.00 74.25 487 SER A N 1
ATOM 3989 C CA . SER A 1 487 ? -18.613 13.532 -12.238 1.00 74.25 487 SER A CA 1
ATOM 3990 C C . SER A 1 487 ? -18.572 14.668 -13.264 1.00 74.25 487 SER A C 1
ATOM 3992 O O . SER A 1 487 ? -19.151 15.732 -13.045 1.00 74.25 487 SER A O 1
ATOM 3994 N N . LYS A 1 488 ? -17.987 14.421 -14.439 1.00 69.31 488 LYS A N 1
ATOM 3995 C CA . LYS A 1 488 ? -17.969 15.369 -15.555 1.00 69.31 488 LYS A CA 1
ATOM 3996 C C . LYS A 1 488 ? -19.365 15.589 -16.142 1.00 69.31 488 LYS A C 1
ATOM 3998 O O . LYS A 1 488 ? -19.691 16.726 -16.450 1.00 69.31 488 LYS A O 1
ATOM 4003 N N . ALA A 1 489 ? -20.211 14.561 -16.219 1.00 60.69 489 ALA A N 1
ATOM 4004 C CA . ALA A 1 489 ? -21.612 14.678 -16.636 1.00 60.69 489 ALA A CA 1
ATOM 4005 C C . ALA A 1 489 ? -22.476 15.449 -15.622 1.00 60.69 489 ALA A C 1
ATOM 4007 O O . ALA A 1 489 ? -23.368 16.197 -16.019 1.00 60.69 489 ALA A O 1
ATOM 4008 N N . GLY A 1 490 ? -22.191 15.308 -14.324 1.00 59.53 490 GLY A N 1
ATOM 4009 C CA . GLY A 1 490 ? -22.822 16.101 -13.265 1.00 59.53 490 GLY A CA 1
ATOM 4010 C C . GLY A 1 490 ? -22.396 17.574 -13.283 1.00 59.53 490 GLY A C 1
ATOM 4011 O O . GLY A 1 490 ? -23.201 18.448 -12.974 1.00 59.53 490 GLY A O 1
ATOM 4012 N N . HIS A 1 491 ? -21.155 17.861 -13.693 1.00 58.19 491 HIS A N 1
ATOM 4013 C CA . HIS A 1 491 ? -20.620 19.224 -13.804 1.00 58.19 491 HIS A CA 1
ATOM 4014 C C . HIS A 1 491 ? -20.884 19.906 -15.159 1.00 58.19 491 HIS A C 1
ATOM 4016 O O . HIS A 1 491 ? -20.967 21.132 -15.224 1.00 58.19 491 HIS A O 1
ATOM 4022 N N . LEU A 1 492 ? -21.027 19.143 -16.244 1.00 51.59 492 LEU A N 1
ATOM 4023 C CA . LEU A 1 492 ? -21.289 19.624 -17.599 1.00 51.59 492 LEU A CA 1
ATOM 4024 C C . LEU A 1 492 ? -22.543 18.930 -18.128 1.00 51.59 492 LEU A C 1
ATOM 4026 O O . LEU A 1 492 ? -22.481 17.808 -18.624 1.00 51.59 492 LEU A O 1
ATOM 4030 N N . GLY A 1 493 ? -23.676 19.632 -18.116 1.00 50.12 493 GLY A N 1
ATOM 4031 C CA . GLY A 1 493 ? -24.928 19.196 -18.746 1.00 50.12 493 GLY A CA 1
ATOM 4032 C C . GLY A 1 493 ? -24.879 19.068 -20.282 1.00 50.12 493 GLY A C 1
ATOM 4033 O O . GLY A 1 493 ? -25.859 19.405 -20.942 1.00 50.12 493 GLY A O 1
ATOM 4034 N N . LYS A 1 494 ? -23.763 18.630 -20.888 1.00 49.34 494 LYS A N 1
ATOM 4035 C CA . LYS A 1 494 ? -23.626 18.394 -22.336 1.00 49.34 494 LYS A CA 1
ATOM 4036 C C . LYS A 1 494 ? -22.810 17.127 -22.649 1.00 49.34 494 LYS A C 1
ATOM 4038 O O . LYS A 1 494 ? -21.589 17.122 -22.565 1.00 49.34 494 LYS A O 1
ATOM 4043 N N . ASN A 1 495 ? -23.539 16.108 -23.117 1.00 51.88 495 ASN A N 1
ATOM 4044 C CA . ASN A 1 495 ? -23.116 14.901 -23.849 1.00 51.88 495 ASN A CA 1
ATOM 4045 C C . ASN A 1 495 ? -22.100 13.941 -23.186 1.00 51.88 495 ASN A C 1
ATOM 4047 O O . ASN A 1 495 ? -20.977 13.796 -23.670 1.00 51.88 495 ASN A O 1
ATOM 4051 N N . PRO A 1 496 ? -22.550 13.160 -22.182 1.00 49.62 496 PRO A N 1
ATOM 4052 C CA . PRO A 1 496 ? -21.817 12.016 -21.611 1.00 49.62 496 PRO A CA 1
ATOM 4053 C C . PRO A 1 496 ? -21.599 10.836 -22.577 1.00 49.62 496 PRO A C 1
ATOM 4055 O O . PRO A 1 496 ? -20.803 9.941 -22.314 1.00 49.62 496 PRO A O 1
ATOM 4058 N N . THR A 1 497 ? -22.289 10.812 -23.715 1.00 53.50 497 THR A N 1
ATOM 4059 C CA . THR A 1 497 ? -22.269 9.691 -24.663 1.00 53.50 497 THR A CA 1
ATOM 4060 C C . THR A 1 497 ? -21.017 9.622 -25.528 1.00 53.50 497 THR A C 1
ATOM 4062 O O . THR A 1 497 ? -20.850 8.637 -26.233 1.00 53.50 497 THR A O 1
ATOM 4065 N N . LYS A 1 498 ? -20.132 10.626 -25.528 1.00 51.88 498 LYS A N 1
ATOM 4066 C CA . LYS A 1 498 ? -18.966 10.629 -26.429 1.00 51.88 498 LYS A CA 1
ATOM 4067 C C . LYS A 1 498 ? -17.787 9.826 -25.876 1.00 51.88 498 LYS A C 1
ATOM 4069 O O . LYS A 1 498 ? -17.277 8.974 -26.584 1.00 51.88 498 LYS A O 1
ATOM 4074 N N . GLU A 1 499 ? -17.436 10.026 -24.606 1.00 48.84 499 GLU A N 1
ATOM 4075 C CA . GLU A 1 499 ? -16.323 9.315 -23.952 1.00 48.84 499 GLU A CA 1
ATOM 4076 C C . GLU A 1 499 ? -16.683 7.845 -23.653 1.00 48.84 499 GLU A C 1
ATOM 4078 O O . GLU A 1 499 ? -15.858 6.959 -23.846 1.00 48.84 499 GLU A O 1
ATOM 4083 N N . LEU A 1 500 ? -17.943 7.557 -23.287 1.00 51.28 500 LEU A N 1
ATOM 4084 C CA . LEU A 1 500 ? -18.425 6.178 -23.113 1.00 51.28 500 LEU A CA 1
ATOM 4085 C C . LEU A 1 500 ? -18.438 5.404 -24.447 1.00 51.28 500 LEU A C 1
ATOM 4087 O O . LEU A 1 500 ? -18.010 4.258 -24.502 1.00 51.28 500 LEU A O 1
ATOM 4091 N N . ASN A 1 501 ? -18.854 6.058 -25.542 1.00 52.12 501 ASN A N 1
ATOM 4092 C CA . ASN A 1 501 ? -18.776 5.476 -26.886 1.00 52.12 501 ASN A CA 1
ATOM 4093 C C . ASN A 1 501 ? -17.340 5.378 -27.415 1.00 52.12 501 ASN A C 1
ATOM 4095 O O . ASN A 1 501 ? -17.107 4.606 -28.335 1.00 52.12 501 ASN A O 1
ATOM 4099 N N . GLU A 1 502 ? -16.395 6.181 -26.922 1.00 53.59 502 GLU A N 1
ATOM 4100 C CA . GLU A 1 502 ? -14.975 6.045 -27.269 1.00 53.59 502 GLU A CA 1
ATOM 4101 C C . GLU A 1 502 ? -14.340 4.852 -26.543 1.00 53.59 502 GLU A C 1
ATOM 4103 O O . GLU A 1 502 ? -13.489 4.195 -27.133 1.00 53.59 502 GLU A O 1
ATOM 4108 N N . LEU A 1 503 ? -14.810 4.508 -25.336 1.00 50.78 503 LEU A N 1
ATOM 4109 C CA . LEU A 1 503 ? -14.395 3.303 -24.611 1.00 50.78 503 LEU A CA 1
ATOM 4110 C C . LEU A 1 503 ? -14.974 2.015 -25.219 1.00 50.78 503 LEU A C 1
ATOM 4112 O O . LEU A 1 503 ? -14.246 1.045 -25.350 1.00 50.78 503 LEU A O 1
ATOM 4116 N N . ASP A 1 504 ? -16.246 2.016 -25.633 1.00 47.78 504 ASP A N 1
ATOM 4117 C CA . ASP A 1 504 ? -16.869 0.868 -26.325 1.00 47.78 504 ASP A CA 1
ATOM 4118 C C . ASP A 1 504 ? -16.371 0.693 -27.777 1.00 47.78 504 ASP A C 1
ATOM 4120 O O . ASP A 1 504 ? -16.654 -0.320 -28.419 1.00 47.78 504 ASP A O 1
ATOM 4124 N N . LYS A 1 505 ? -15.666 1.694 -28.325 1.00 43.16 505 LYS A N 1
ATOM 4125 C CA . LYS A 1 505 ? -15.050 1.650 -29.665 1.00 43.16 505 LYS A CA 1
ATOM 4126 C C . LYS A 1 505 ? -13.550 1.344 -29.655 1.00 43.16 505 LYS A C 1
ATOM 4128 O O . LYS A 1 505 ? -13.020 1.076 -30.735 1.00 43.16 505 LYS A O 1
ATOM 4133 N N . MET A 1 506 ? -12.881 1.445 -28.504 1.00 38.84 506 MET A N 1
ATOM 4134 C CA . MET A 1 506 ? -11.535 0.891 -28.290 1.00 38.84 506 MET A CA 1
ATOM 4135 C C . MET A 1 506 ? -11.634 -0.614 -28.068 1.00 38.84 506 MET A C 1
ATOM 4137 O O . MET A 1 506 ? -10.706 -1.312 -28.535 1.00 38.84 506 MET A O 1
#